Protein AF-0000000072548349 (afdb_homodimer)

Solvent-accessible surface area (backbone atoms only — not comparable to full-atom values): 29423 Å² total; per-residue (Å²): 128,54,27,35,36,43,34,17,30,36,30,15,31,31,40,28,44,41,60,42,33,51,32,53,38,27,40,64,54,37,46,67,32,50,41,58,33,28,44,24,41,28,45,76,67,85,52,75,77,62,47,76,45,84,24,59,69,59,48,53,53,34,50,59,41,48,64,74,64,68,70,80,54,50,25,33,41,38,41,44,58,91,46,44,66,49,47,49,52,51,46,52,50,30,60,75,65,69,29,47,26,30,38,34,63,72,56,42,52,93,66,38,64,40,90,91,63,51,70,67,39,53,53,40,46,47,58,45,47,50,66,20,54,30,37,46,31,36,62,32,38,46,17,61,70,59,70,47,76,59,70,76,91,70,58,55,71,65,55,51,51,50,53,50,52,54,40,47,73,70,28,75,24,31,37,39,38,35,76,43,55,83,53,86,57,36,32,26,34,38,36,37,38,59,93,79,67,47,76,47,75,50,78,41,81,42,70,102,66,81,79,44,36,62,66,37,52,48,54,42,50,50,44,50,29,54,59,67,68,41,58,61,84,60,46,50,60,52,47,51,50,53,49,50,56,16,50,53,48,33,60,72,65,71,58,75,49,60,54,26,61,51,45,38,86,48,39,44,59,48,25,52,52,51,51,54,55,56,67,72,104,127,54,27,36,36,42,34,16,29,38,31,15,33,31,39,28,46,42,61,42,34,50,32,52,39,27,40,64,53,37,46,68,30,50,42,59,34,28,43,24,40,29,45,76,69,88,53,75,78,61,47,76,43,84,23,57,69,59,47,53,53,35,51,60,41,48,65,73,63,67,70,80,55,50,26,33,40,39,39,45,58,91,47,45,66,49,46,48,52,51,44,51,51,29,60,76,65,70,29,48,27,30,37,34,64,73,55,43,51,94,67,39,63,42,91,91,63,51,71,67,39,52,54,41,48,47,58,46,48,49,65,18,54,31,36,45,30,36,62,32,38,45,17,62,68,59,71,47,76,58,69,76,90,69,59,54,72,66,57,51,50,52,52,49,51,54,41,48,74,69,29,76,23,31,37,37,38,36,76,44,54,84,54,85,57,35,32,26,34,37,37,37,38,58,93,77,67,47,74,47,76,50,78,40,81,42,70,101,68,82,77,44,35,62,65,38,51,47,53,43,52,51,44,51,30,55,60,65,67,40,59,60,86,59,45,50,59,52,44,51,50,54,48,50,55,17,50,54,47,34,59,71,64,70,57,74,48,60,53,27,62,51,44,40,86,48,39,43,60,48,25,52,54,51,51,53,55,55,67,74,104

Organism: Streptococcus suis (strain BM407) (NCBI:txid568814)

Structure (mmCIF, N/CA/C/O backbone):
data_AF-0000000072548349-model_v1
#
loop_
_entity.id
_entity.type
_entity.pdbx_description
1 polymer 'pyridoxal kinase'
#
loop_
_atom_site.group_PDB
_atom_site.id
_atom_site.type_symbol
_atom_site.label_atom_id
_atom_site.label_alt_id
_atom_site.label_comp_id
_atom_site.label_asym_id
_atom_site.label_entity_id
_atom_site.label_seq_id
_atom_site.pdbx_PDB_ins_code
_atom_site.Cartn_x
_atom_site.Cartn_y
_atom_site.Cartn_z
_atom_site.occupancy
_atom_site.B_iso_or_equiv
_atom_site.auth_seq_id
_atom_site.auth_comp_id
_atom_site.auth_asym_id
_atom_site.auth_atom_id
_atom_site.pdbx_PDB_model_num
ATOM 1 N N . MET A 1 1 ? 14.82 8.68 -8.406 1 78.62 1 MET A N 1
ATOM 2 C CA . MET A 1 1 ? 13.469 8.789 -7.859 1 78.62 1 MET A CA 1
ATOM 3 C C . MET A 1 1 ? 13.508 9.188 -6.387 1 78.62 1 MET A C 1
ATOM 5 O O . MET A 1 1 ? 14.398 8.758 -5.648 1 78.62 1 MET A O 1
ATOM 9 N N . GLN A 1 2 ? 12.648 10.141 -6.043 1 91.75 2 GLN A N 1
ATOM 10 C CA . GLN A 1 2 ? 12.562 10.594 -4.656 1 91.75 2 GLN A CA 1
ATOM 11 C C .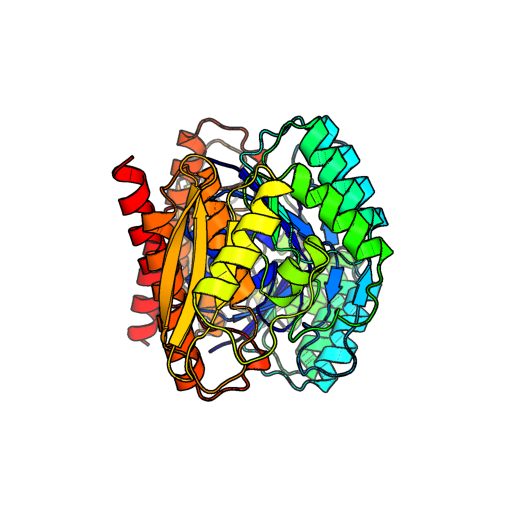 GLN A 1 2 ? 11.914 9.531 -3.775 1 91.75 2 GLN A C 1
ATOM 13 O O . GLN A 1 2 ? 10.984 8.836 -4.211 1 91.75 2 GLN A O 1
ATOM 18 N N . ARG A 1 3 ? 12.461 9.422 -2.621 1 96.5 3 ARG A N 1
ATOM 19 C CA . ARG A 1 3 ? 11.945 8.445 -1.665 1 96.5 3 ARG A CA 1
ATOM 20 C C . ARG A 1 3 ? 11.273 9.141 -0.483 1 96.5 3 ARG A C 1
ATOM 22 O O . ARG A 1 3 ? 11.82 10.086 0.085 1 96.5 3 ARG A O 1
ATOM 29 N N . LEU A 1 4 ? 10.086 8.711 -0.148 1 98.62 4 LEU A N 1
ATOM 30 C CA . LEU A 1 4 ? 9.289 9.242 0.954 1 98.62 4 LEU A CA 1
ATOM 31 C C . LEU A 1 4 ? 9 8.156 1.984 1 98.62 4 LEU A C 1
ATOM 33 O O . LEU A 1 4 ? 8.508 7.078 1.636 1 98.62 4 LEU A O 1
ATOM 37 N N . LEU A 1 5 ? 9.359 8.375 3.238 1 98.81 5 LEU A N 1
ATOM 38 C CA . LEU A 1 5 ? 8.961 7.484 4.324 1 98.81 5 LEU A CA 1
ATOM 39 C C . LEU A 1 5 ? 7.543 7.797 4.793 1 98.81 5 LEU A C 1
ATOM 41 O O . LEU A 1 5 ? 7.254 8.93 5.188 1 98.81 5 LEU A O 1
ATOM 45 N N . LEU A 1 6 ? 6.699 6.852 4.637 1 98.88 6 LEU A N 1
ATOM 46 C CA . LEU A 1 6 ? 5.328 6.965 5.133 1 98.88 6 LEU A CA 1
ATOM 47 C C . LEU A 1 6 ? 5.184 6.277 6.484 1 98.88 6 LEU A C 1
ATOM 49 O O . LEU A 1 6 ? 5.25 5.047 6.57 1 98.88 6 LEU A O 1
ATOM 53 N N . ALA A 1 7 ? 5.023 7.055 7.531 1 98.94 7 ALA A N 1
ATOM 54 C CA . ALA A 1 7 ? 4.766 6.539 8.875 1 98.94 7 ALA A CA 1
ATOM 55 C C . ALA A 1 7 ? 3.309 6.758 9.273 1 98.94 7 ALA A C 1
ATOM 57 O O . ALA A 1 7 ? 2.861 7.898 9.414 1 98.94 7 ALA A O 1
ATOM 58 N N . ASN A 1 8 ? 2.535 5.746 9.383 1 98.88 8 ASN A N 1
ATOM 59 C CA . ASN A 1 8 ? 1.106 5.793 9.68 1 98.88 8 ASN A CA 1
ATOM 60 C C . ASN A 1 8 ? 0.561 4.418 10.047 1 98.88 8 ASN A C 1
ATOM 62 O O . ASN A 1 8 ? 1.272 3.416 9.945 1 98.88 8 ASN A O 1
ATOM 66 N N . ASP A 1 9 ? -0.663 4.344 10.57 1 98.69 9 ASP A N 1
ATOM 67 C CA . ASP A 1 9 ? -1.275 3.043 10.82 1 98.69 9 ASP A CA 1
ATOM 68 C C . ASP A 1 9 ? -1.646 2.352 9.516 1 98.69 9 ASP A C 1
ATOM 70 O O . ASP A 1 9 ? -1.718 2.994 8.461 1 98.69 9 ASP A O 1
ATOM 74 N N . LEU A 1 10 ? -1.787 1.02 9.562 1 98.81 10 LEU A N 1
ATOM 75 C CA . LEU A 1 10 ? -2.182 0.191 8.43 1 98.81 10 LEU A CA 1
ATOM 76 C C . LEU A 1 10 ? -3.398 -0.66 8.773 1 98.81 10 LEU A C 1
ATOM 78 O O . LEU A 1 10 ? -3.273 -1.69 9.438 1 98.81 10 LEU A O 1
ATOM 82 N N . PRO A 1 11 ? -4.566 -0.232 8.297 1 98.75 11 PRO A N 1
ATOM 83 C CA . PRO A 1 11 ? -5.762 -1.056 8.5 1 98.75 11 PRO A CA 1
ATOM 84 C C . PRO A 1 11 ? -5.898 -2.168 7.465 1 98.75 11 PRO A C 1
ATOM 86 O O . PRO A 1 11 ? -5.562 -1.97 6.297 1 98.75 11 PRO A O 1
ATOM 89 N N . GLY A 1 12 ? -6.43 -3.301 7.918 1 98.56 12 GLY A N 1
ATOM 90 C CA . GLY A 1 12 ? -6.75 -4.371 6.988 1 98.56 12 GLY A CA 1
ATOM 91 C C . GLY A 1 12 ? -7.988 -4.09 6.16 1 98.56 12 GLY A C 1
ATOM 92 O O . GLY A 1 12 ? -8.039 -4.426 4.973 1 98.56 12 GLY A O 1
ATOM 93 N N . VAL A 1 13 ? -8.984 -3.527 6.82 1 98.25 13 VAL A N 1
ATOM 94 C CA . VAL A 1 13 ? -10.234 -3.162 6.16 1 98.25 13 VAL A CA 1
ATOM 95 C C . VAL A 1 13 ? -10.492 -1.666 6.332 1 98.25 13 VAL A C 1
ATOM 97 O O . VAL A 1 13 ? -10.312 -1.119 7.426 1 98.25 13 VAL A O 1
ATOM 100 N N . GLY A 1 14 ? -10.953 -1.044 5.262 1 96.69 14 GLY A N 1
ATOM 101 C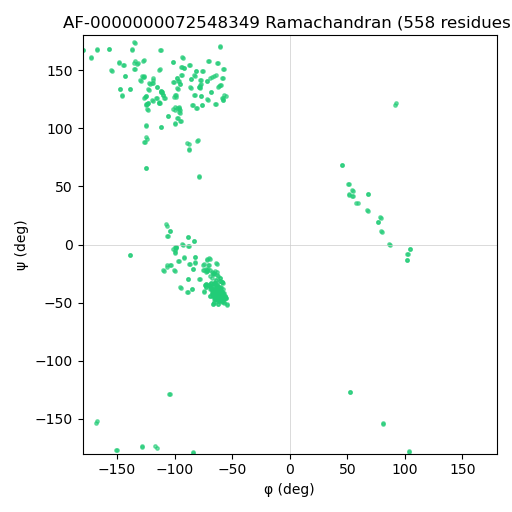 CA . GLY A 1 14 ? -11.148 0.396 5.27 1 96.69 14 GLY A CA 1
ATOM 102 C C . GLY A 1 14 ? -9.938 1.168 4.789 1 96.69 14 GLY A C 1
ATOM 103 O O . GLY A 1 14 ? -8.859 1.064 5.371 1 96.69 14 GLY A O 1
ATOM 104 N N . LYS A 1 15 ? -10.117 1.919 3.744 1 95.56 15 LYS A N 1
ATOM 105 C CA . LYS A 1 15 ? -9.016 2.572 3.043 1 95.56 15 LYS A CA 1
ATOM 106 C C . LYS A 1 15 ? -8.703 3.934 3.656 1 95.56 15 LYS A C 1
ATOM 108 O O . LYS A 1 15 ? -9.164 4.965 3.16 1 95.56 15 LYS A O 1
ATOM 113 N N . VAL A 1 16 ? -7.852 3.926 4.676 1 97.81 16 VAL A N 1
ATOM 114 C CA . VAL A 1 16 ? -7.297 5.125 5.289 1 97.81 16 VAL A CA 1
ATOM 115 C C . VAL A 1 16 ? -5.797 4.949 5.504 1 97.81 16 VAL A C 1
ATOM 117 O O . VAL A 1 16 ? -5.25 3.873 5.254 1 97.81 16 VAL A O 1
ATOM 120 N N . ALA A 1 17 ? -5.141 5.984 5.93 1 98.38 17 ALA A N 1
ATOM 121 C CA . ALA A 1 17 ? -3.746 5.949 6.359 1 98.38 17 ALA A CA 1
ATOM 122 C C . ALA A 1 17 ? -2.857 5.316 5.293 1 98.38 17 ALA A C 1
ATOM 124 O O . ALA A 1 17 ? -2.904 5.711 4.125 1 98.38 17 ALA A O 1
ATOM 125 N N . LEU A 1 18 ? -2.059 4.312 5.621 1 98.81 18 LEU A N 1
ATOM 126 C CA . LEU A 1 18 ? -1.096 3.754 4.676 1 98.81 18 LEU A CA 1
ATOM 127 C C . LEU A 1 18 ? -1.807 3.139 3.475 1 98.81 18 LEU A C 1
ATOM 129 O O . LEU A 1 18 ? -1.294 3.186 2.355 1 98.81 18 LEU A O 1
ATOM 133 N N . ALA A 1 19 ? -2.98 2.541 3.73 1 98.25 19 ALA A N 1
ATOM 134 C CA . ALA A 1 19 ? -3.729 1.923 2.637 1 98.25 19 ALA A CA 1
ATOM 135 C C . ALA A 1 19 ? -4.094 2.951 1.57 1 98.25 19 ALA A C 1
ATOM 137 O O . ALA A 1 19 ? -4.219 2.613 0.391 1 98.25 19 ALA A O 1
ATOM 138 N N . THR A 1 20 ? -4.25 4.18 1.95 1 98.31 20 THR A N 1
ATOM 139 C CA . THR A 1 20 ? -4.562 5.285 1.05 1 98.31 20 THR A CA 1
ATOM 140 C C . THR A 1 20 ? -3.285 5.91 0.498 1 98.31 20 THR A C 1
ATOM 142 O O . THR A 1 20 ? -3.193 6.195 -0.697 1 98.31 20 THR A O 1
ATOM 145 N N . SER A 1 21 ? -2.311 6.055 1.297 1 98.81 21 SER A N 1
ATOM 146 C CA . SER A 1 21 ? -1.116 6.824 0.96 1 98.81 21 SER A CA 1
ATOM 147 C C . SER A 1 21 ? -0.249 6.082 -0.053 1 98.81 21 SER A C 1
ATOM 149 O O . SER A 1 21 ? 0.365 6.703 -0.923 1 98.81 21 SER A O 1
ATOM 151 N N . ILE A 1 22 ? -0.218 4.777 0.026 1 98.75 22 ILE A N 1
ATOM 152 C CA . ILE A 1 22 ? 0.695 3.979 -0.783 1 98.75 22 ILE A CA 1
ATOM 153 C C . ILE A 1 22 ? 0.318 4.098 -2.258 1 98.75 22 ILE A C 1
ATOM 155 O O . ILE A 1 22 ? 1.142 4.496 -3.086 1 98.75 22 ILE A O 1
ATOM 159 N N . PRO A 1 23 ? -0.933 3.883 -2.643 1 98.62 23 PRO A N 1
ATOM 160 C CA . PRO A 1 23 ? -1.265 3.986 -4.066 1 98.62 23 PRO A CA 1
ATOM 161 C C . PRO A 1 23 ? -1.178 5.418 -4.586 1 98.62 23 PRO A C 1
ATOM 163 O O . PRO A 1 23 ? -0.82 5.637 -5.746 1 98.62 23 PRO A O 1
ATOM 166 N N . ILE A 1 24 ? -1.495 6.371 -3.752 1 98.75 24 ILE A N 1
ATOM 167 C CA . ILE A 1 24 ? -1.471 7.766 -4.184 1 98.75 24 ILE A CA 1
ATOM 168 C C . ILE A 1 24 ? -0.029 8.203 -4.43 1 98.75 24 ILE A C 1
ATOM 170 O O . ILE A 1 24 ? 0.269 8.836 -5.441 1 98.75 24 ILE A O 1
ATOM 174 N N . ALA A 1 25 ? 0.866 7.848 -3.518 1 98.69 25 ALA A N 1
ATOM 175 C CA . ALA A 1 25 ? 2.279 8.164 -3.705 1 98.69 25 ALA A CA 1
ATOM 176 C C . ALA A 1 25 ? 2.824 7.512 -4.973 1 98.69 25 ALA A C 1
ATOM 178 O O . ALA A 1 25 ? 3.57 8.141 -5.73 1 98.69 25 ALA A O 1
ATOM 179 N N . ALA A 1 26 ? 2.436 6.277 -5.211 1 98.31 26 ALA A N 1
ATOM 180 C CA . ALA A 1 26 ? 2.887 5.562 -6.398 1 98.31 26 ALA A CA 1
ATOM 181 C C . ALA A 1 26 ? 2.396 6.246 -7.672 1 98.31 26 ALA A C 1
ATOM 183 O O . ALA A 1 26 ? 3.15 6.391 -8.641 1 98.31 26 ALA A O 1
ATOM 184 N N . ALA A 1 27 ? 1.144 6.641 -7.664 1 98.19 27 ALA A N 1
ATOM 185 C CA . ALA A 1 27 ? 0.579 7.332 -8.82 1 98.19 27 ALA A CA 1
ATOM 186 C C . ALA A 1 27 ? 1.354 8.609 -9.125 1 98.19 27 ALA A C 1
ATOM 188 O O . ALA A 1 27 ? 1.502 8.992 -10.289 1 98.19 27 ALA A O 1
ATOM 189 N N . CYS A 1 28 ? 1.853 9.211 -8.078 1 98.12 28 CYS A N 1
ATOM 190 C CA . CYS A 1 28 ? 2.604 10.453 -8.234 1 98.12 28 CYS A CA 1
ATOM 191 C C . CYS A 1 28 ? 4.082 10.172 -8.469 1 98.12 28 CYS A C 1
ATOM 193 O O . CYS A 1 28 ? 4.902 11.086 -8.469 1 98.12 28 CYS A O 1
ATOM 195 N N . GLN A 1 29 ? 4.449 8.914 -8.633 1 97.06 29 GLN A N 1
ATOM 196 C CA . GLN A 1 29 ? 5.773 8.445 -9.023 1 97.06 29 GLN A CA 1
ATOM 197 C C . GLN A 1 29 ? 6.801 8.719 -7.922 1 97.06 29 GLN A C 1
ATOM 199 O O . GLN A 1 29 ? 7.902 9.195 -8.203 1 97.06 29 GLN A O 1
ATOM 204 N N . VAL A 1 30 ? 6.418 8.461 -6.719 1 97.31 30 VAL A N 1
ATOM 205 C CA . VAL A 1 30 ? 7.293 8.539 -5.551 1 97.31 30 VAL A CA 1
ATOM 206 C C . VAL A 1 30 ? 7.527 7.133 -4.996 1 97.31 30 VAL A C 1
ATOM 208 O O . VAL A 1 30 ? 6.594 6.332 -4.895 1 97.31 30 VAL A O 1
ATOM 211 N N . GLU A 1 31 ? 8.789 6.805 -4.734 1 96 31 GLU A N 1
ATOM 212 C CA . GLU A 1 31 ? 9.109 5.562 -4.035 1 96 31 GLU A CA 1
ATOM 213 C C . GLU A 1 31 ? 8.852 5.691 -2.537 1 96 31 GLU A C 1
ATOM 215 O O . GLU A 1 31 ? 9.148 6.727 -1.938 1 96 31 GLU A O 1
ATOM 220 N N . THR A 1 32 ? 8.336 4.602 -1.943 1 97.56 32 THR A N 1
ATOM 221 C CA . THR A 1 32 ? 7.941 4.75 -0.546 1 97.56 32 THR A CA 1
ATOM 222 C C . THR A 1 32 ? 8.727 3.791 0.342 1 97.56 32 THR A C 1
ATOM 224 O O . THR A 1 32 ? 9.078 2.689 -0.085 1 97.56 32 THR A O 1
ATOM 227 N N . MET A 1 33 ? 9.133 4.246 1.465 1 98.19 33 MET A N 1
ATOM 228 C CA . MET A 1 33 ? 9.445 3.441 2.645 1 98.19 33 MET A CA 1
ATOM 229 C C . MET A 1 33 ? 8.242 3.379 3.586 1 98.19 33 MET A C 1
ATOM 231 O O . MET A 1 33 ? 7.547 4.379 3.779 1 98.19 33 MET A O 1
ATOM 235 N N . LEU A 1 34 ? 7.992 2.201 4.113 1 98.88 34 LEU A N 1
ATOM 236 C CA . LEU A 1 34 ? 6.762 2.021 4.871 1 98.88 34 LEU A CA 1
ATOM 237 C C . LEU A 1 34 ? 7.062 1.717 6.336 1 98.88 34 LEU A C 1
ATOM 239 O O . LEU A 1 34 ? 7.824 0.795 6.637 1 98.88 34 LEU A O 1
ATOM 243 N N . LEU A 1 35 ? 6.508 2.465 7.223 1 98.88 35 LEU A N 1
ATOM 244 C CA . LEU A 1 35 ? 6.617 2.266 8.664 1 98.88 35 LEU A CA 1
ATOM 245 C C . LEU A 1 35 ? 5.238 2.191 9.312 1 98.88 35 LEU A C 1
ATOM 247 O O . LEU A 1 35 ? 4.711 3.205 9.773 1 98.88 35 LEU A O 1
ATOM 251 N N . PRO A 1 36 ? 4.684 0.975 9.367 1 98.81 36 PRO A N 1
ATOM 252 C CA . PRO A 1 36 ? 3.42 0.878 10.094 1 98.81 36 PRO A CA 1
ATOM 253 C C . PRO A 1 36 ? 3.57 1.192 11.578 1 98.81 36 PRO A C 1
ATOM 255 O O . PRO A 1 36 ? 4.293 0.493 12.297 1 98.81 36 PRO A O 1
ATOM 258 N N . THR A 1 37 ? 2.854 2.193 12.016 1 98.81 37 THR A N 1
ATOM 259 C CA . THR A 1 37 ? 2.934 2.596 13.422 1 98.81 37 THR A CA 1
ATOM 260 C C . THR A 1 37 ? 1.986 1.761 14.273 1 98.81 37 THR A C 1
ATOM 262 O O . THR A 1 37 ? 2.273 1.488 15.445 1 98.81 37 THR A O 1
ATOM 265 N N . VAL A 1 38 ? 0.854 1.489 13.734 1 98.62 38 VAL A N 1
ATOM 266 C CA . VAL A 1 38 ? -0.169 0.634 14.32 1 98.62 38 VAL A CA 1
ATOM 267 C C . VAL A 1 38 ? -0.781 -0.26 13.25 1 98.62 38 VAL A C 1
ATOM 269 O O . VAL A 1 38 ? -1.054 0.196 12.133 1 98.62 38 VAL A O 1
ATOM 272 N N . LEU A 1 39 ? -0.923 -1.551 13.547 1 98.81 39 LEU A N 1
ATOM 273 C CA . LEU A 1 39 ? -1.682 -2.443 12.68 1 98.81 39 LEU A CA 1
ATOM 274 C C . LEU A 1 39 ? -3.109 -2.615 13.188 1 98.81 39 LEU A C 1
ATOM 276 O O . LEU A 1 39 ? -3.33 -2.727 14.398 1 98.81 39 LEU A O 1
ATOM 280 N N . LEU A 1 40 ? -4.043 -2.523 12.297 1 98.75 40 LEU A N 1
ATOM 281 C CA . LEU A 1 40 ? -5.457 -2.67 12.625 1 98.75 40 LEU A CA 1
ATOM 282 C C . LEU A 1 40 ? -6.133 -3.672 11.695 1 98.75 40 LEU A C 1
ATOM 284 O O . LEU A 1 40 ? -5.859 -3.689 10.492 1 98.75 40 LEU A O 1
ATOM 288 N N . SER A 1 41 ? -7.043 -4.496 12.273 1 98.69 41 SER A N 1
ATOM 289 C CA . SER A 1 41 ? -7.812 -5.395 11.414 1 98.69 41 SER A CA 1
ATOM 290 C C . SER A 1 41 ? -8.766 -4.617 10.508 1 98.69 41 SER A C 1
ATOM 292 O O . SER A 1 41 ? -9.055 -5.047 9.391 1 98.69 41 SER A O 1
ATOM 294 N N . SER A 1 42 ? -9.305 -3.588 10.984 1 98.5 42 SER A N 1
ATOM 295 C CA . SER A 1 42 ? -10.047 -2.547 10.281 1 98.5 42 SER A CA 1
ATOM 296 C C . SER A 1 42 ? -9.805 -1.177 10.898 1 98.5 42 SER A C 1
ATOM 298 O O . SER A 1 42 ? -9.312 -1.081 12.023 1 98.5 42 SER A O 1
ATOM 300 N N . HIS A 1 43 ? -9.977 -0.158 10.047 1 96.19 43 HIS A N 1
ATOM 301 C CA . HIS A 1 43 ? -9.852 1.117 10.742 1 96.19 43 HIS A CA 1
ATOM 302 C C . HIS A 1 43 ? -10.906 1.253 11.836 1 96.19 43 HIS A C 1
ATOM 304 O O . HIS A 1 43 ? -11.828 0.439 11.914 1 96.19 43 HIS A O 1
ATOM 310 N N . THR A 1 44 ? -10.875 2.197 12.68 1 93.31 44 THR A N 1
ATOM 311 C CA . THR A 1 44 ? -11.633 2.225 13.922 1 93.31 44 THR A CA 1
ATOM 312 C C . THR A 1 44 ? -12.977 2.922 13.719 1 93.31 44 THR A C 1
ATOM 314 O O . THR A 1 44 ? -13.836 2.898 14.602 1 93.31 44 THR A O 1
ATOM 317 N N . GLY A 1 45 ? -13.156 3.572 12.555 1 91.88 45 GLY A N 1
ATOM 318 C CA . GLY A 1 45 ? -14.383 4.316 12.312 1 91.88 45 GLY A CA 1
ATOM 319 C C . GLY A 1 45 ? -15.539 3.438 11.883 1 91.88 45 GLY A C 1
ATOM 320 O O . GLY A 1 45 ? -15.766 3.234 10.688 1 91.88 45 GLY A O 1
ATOM 321 N N . GLY A 1 46 ? -16.359 2.885 12.805 1 91.62 46 GLY A N 1
ATOM 322 C CA . GLY A 1 46 ? -17.609 2.219 12.453 1 91.62 46 GLY A CA 1
ATOM 323 C C . GLY A 1 46 ? -17.5 0.705 12.484 1 91.62 46 GLY A C 1
ATOM 324 O O . GLY A 1 46 ? -18.484 0.005 12.258 1 91.62 46 GLY A O 1
ATOM 325 N N . PHE A 1 47 ? -16.375 0.129 12.633 1 96.38 47 PHE A N 1
ATOM 326 C CA . PHE A 1 47 ? -16.219 -1.32 12.688 1 96.38 47 PHE A CA 1
ATOM 327 C C . PHE A 1 47 ? -16.172 -1.806 14.133 1 96.38 47 PHE A C 1
ATOM 329 O O . PHE A 1 47 ? -15.57 -1.158 14.992 1 96.38 47 PHE A O 1
ATOM 336 N N . PRO A 1 48 ? -16.797 -2.916 14.367 1 96.38 48 PRO A N 1
ATOM 337 C CA . PRO A 1 48 ? -16.781 -3.465 15.727 1 96.38 48 PRO A CA 1
ATOM 338 C C . PRO A 1 48 ? -15.562 -4.355 15.984 1 96.38 48 PRO A C 1
ATOM 340 O O . PRO A 1 48 ? -14.961 -4.875 15.031 1 96.38 48 PRO A O 1
ATOM 343 N N . ASP A 1 49 ? -15.156 -4.484 17.234 1 97.25 49 ASP A N 1
ATOM 344 C CA . ASP A 1 49 ? -14.195 -5.469 17.719 1 97.25 49 ASP A CA 1
ATOM 345 C C . ASP A 1 49 ? -12.891 -5.391 16.922 1 97.25 49 ASP A C 1
ATOM 347 O O . ASP A 1 49 ? -12.359 -6.414 16.484 1 97.25 49 ASP A O 1
ATOM 351 N N . VAL A 1 50 ? -12.422 -4.207 16.75 1 98.25 50 VAL A N 1
ATOM 352 C CA . VAL A 1 50 ? -11.203 -3.979 15.977 1 98.25 50 VAL A CA 1
ATOM 353 C C . VAL A 1 50 ? -10.008 -4.543 16.734 1 98.25 50 VAL A C 1
ATOM 355 O O . VAL A 1 50 ? -9.852 -4.305 17.938 1 98.25 50 VAL A O 1
ATOM 358 N N . VAL A 1 51 ? -9.172 -5.332 16.031 1 98.56 51 VAL A N 1
ATOM 359 C CA . VAL A 1 51 ? -7.887 -5.785 16.547 1 98.56 51 VAL A CA 1
ATOM 360 C C . VAL A 1 51 ? -6.832 -4.699 16.344 1 98.56 51 VAL A C 1
ATOM 362 O O . VAL A 1 51 ? -6.691 -4.164 15.242 1 98.56 51 VAL A O 1
ATOM 365 N N . ILE A 1 52 ? -6.129 -4.375 17.438 1 98 52 ILE A N 1
ATOM 366 C CA . ILE A 1 52 ? -5.137 -3.307 17.391 1 98 52 ILE A CA 1
ATOM 367 C C . ILE A 1 52 ? -3.791 -3.834 17.875 1 98 52 ILE A C 1
ATOM 369 O O . ILE A 1 52 ? -3.713 -4.477 18.922 1 98 52 ILE A O 1
ATOM 373 N N . GLU A 1 53 ? -2.771 -3.641 17.094 1 98.5 53 GLU A N 1
ATOM 374 C CA . GLU A 1 53 ? -1.423 -4.043 17.484 1 98.5 53 GLU A CA 1
ATOM 375 C C . GLU A 1 53 ? -0.462 -2.857 17.453 1 98.5 53 GLU A C 1
ATOM 377 O O . GLU A 1 53 ? -0.283 -2.23 16.406 1 98.5 53 GLU A O 1
ATOM 382 N N . ASP A 1 54 ? 0.151 -2.57 18.578 1 98.12 54 ASP A N 1
ATOM 383 C CA . ASP A 1 54 ? 1.109 -1.482 18.75 1 98.12 54 ASP A CA 1
ATOM 384 C C . ASP A 1 54 ? 2.471 -1.854 18.172 1 98.12 54 ASP A C 1
ATOM 386 O O . ASP A 1 54 ? 3.07 -2.855 18.562 1 98.12 54 ASP A O 1
ATOM 390 N N . MET A 1 55 ? 3.039 -0.993 17.297 1 98.56 55 MET A N 1
ATOM 391 C CA . MET A 1 55 ? 4.266 -1.344 16.578 1 98.56 55 MET A CA 1
ATOM 392 C C . MET A 1 55 ? 5.457 -0.569 17.141 1 98.56 55 MET A C 1
ATOM 394 O O . MET A 1 55 ? 6.512 -0.505 16.5 1 98.56 55 MET A O 1
ATOM 398 N N . THR A 1 56 ? 5.363 -0.003 18.281 1 98.62 56 THR A N 1
ATOM 399 C CA . THR A 1 56 ? 6.375 0.88 18.859 1 98.62 56 THR A CA 1
ATOM 400 C C . THR A 1 56 ? 7.738 0.194 18.891 1 98.62 56 THR A C 1
ATOM 402 O O . THR A 1 56 ? 8.727 0.752 18.406 1 98.62 56 THR A O 1
ATOM 405 N N . ASP A 1 57 ? 7.789 -1.03 19.438 1 98.44 57 ASP A N 1
ATOM 406 C CA . ASP A 1 57 ? 9.062 -1.735 19.562 1 98.44 57 ASP A CA 1
ATOM 407 C C . ASP A 1 57 ? 9.617 -2.123 18.203 1 98.44 57 ASP A C 1
ATOM 409 O O . ASP A 1 57 ? 10.82 -2.01 17.953 1 98.44 57 ASP A O 1
ATOM 413 N N . LEU A 1 58 ? 8.734 -2.582 17.344 1 98.56 58 LEU A N 1
ATOM 414 C CA . LEU A 1 58 ? 9.164 -2.967 16.016 1 98.56 58 LEU A CA 1
ATOM 415 C C . LEU A 1 58 ? 9.688 -1.757 15.242 1 98.56 58 LEU A C 1
ATOM 417 O O . LEU A 1 58 ? 10.656 -1.866 14.484 1 98.56 58 LEU A O 1
ATOM 421 N N . ASN A 1 59 ? 9.039 -0.6 15.367 1 98.69 59 ASN A N 1
ATOM 422 C CA . ASN A 1 59 ? 9.484 0.621 14.703 1 98.69 59 ASN A CA 1
ATOM 423 C C . ASN A 1 59 ? 10.914 0.988 15.109 1 98.69 59 ASN A C 1
ATOM 425 O O . ASN A 1 59 ? 11.719 1.4 14.273 1 98.69 59 ASN A O 1
ATOM 429 N N . GLN A 1 60 ? 11.18 0.839 16.375 1 98.25 60 GLN A N 1
ATOM 430 C CA . GLN A 1 60 ? 12.531 1.113 16.844 1 98.25 60 GLN A CA 1
ATOM 431 C C . GLN A 1 60 ? 13.547 0.212 16.141 1 98.25 60 GLN A C 1
ATOM 433 O O . GLN A 1 60 ? 14.617 0.67 15.742 1 98.25 60 GLN A O 1
ATOM 438 N N . ALA A 1 61 ? 13.219 -1.057 16.047 1 98.5 61 ALA A N 1
ATOM 439 C CA . ALA A 1 61 ? 14.094 -2.014 15.383 1 98.5 61 ALA A CA 1
ATOM 440 C C . ALA A 1 61 ? 14.273 -1.655 13.914 1 98.5 61 ALA A C 1
ATOM 442 O O . ALA A 1 61 ? 15.367 -1.809 13.352 1 98.5 61 ALA A O 1
ATOM 443 N N . TYR A 1 62 ? 13.203 -1.191 13.219 1 98.62 62 TYR A N 1
ATOM 444 C CA . TYR A 1 62 ? 13.297 -0.731 11.836 1 98.62 62 TYR A CA 1
ATOM 445 C C . TYR A 1 62 ? 14.312 0.395 11.703 1 98.62 62 TYR A C 1
ATOM 447 O O . TYR A 1 62 ? 15.195 0.34 10.844 1 98.62 62 TYR A O 1
ATOM 455 N N . PHE A 1 63 ? 14.203 1.384 12.555 1 98.19 63 PHE A N 1
ATOM 456 C CA . PHE A 1 63 ? 15.078 2.551 12.477 1 98.19 63 PHE A CA 1
ATOM 457 C C . PHE A 1 63 ? 16.531 2.154 12.688 1 98.19 63 PHE A C 1
ATOM 459 O O . PHE A 1 63 ? 17.438 2.732 12.078 1 98.19 63 PHE A O 1
ATOM 466 N N . GLU A 1 64 ? 16.75 1.223 13.547 1 97.19 64 GLU A N 1
ATOM 467 C CA . GLU A 1 64 ? 18.125 0.755 13.781 1 97.19 64 GLU A CA 1
ATOM 468 C C . GLU A 1 64 ? 18.719 0.159 12.516 1 97.19 64 GLU A C 1
ATOM 470 O O . GLU A 1 64 ? 19.875 0.436 12.18 1 97.19 64 GLU A O 1
ATOM 475 N N . GLN A 1 65 ? 17.969 -0.621 11.805 1 98.12 65 GLN A N 1
ATOM 476 C CA . GLN A 1 65 ? 18.469 -1.162 10.547 1 98.12 65 GLN A CA 1
ATOM 477 C C . GLN A 1 65 ? 18.656 -0.059 9.516 1 98.12 65 GLN A C 1
ATOM 479 O O . GLN A 1 65 ? 19.656 -0.046 8.789 1 98.12 65 GLN A O 1
ATOM 484 N N . TRP A 1 66 ? 17.672 0.817 9.438 1 97.94 66 TRP A N 1
ATOM 485 C CA . TRP A 1 66 ? 17.656 1.827 8.383 1 97.94 66 TRP A CA 1
ATOM 486 C C . TRP A 1 66 ? 18.812 2.807 8.547 1 97.94 66 TRP A C 1
ATOM 488 O O . TRP A 1 66 ? 19.344 3.318 7.562 1 97.94 66 TRP A O 1
ATOM 498 N N . LYS A 1 67 ? 19.188 3.072 9.75 1 95.44 67 LYS A N 1
ATOM 499 C CA . LYS A 1 67 ? 20.328 3.938 10.016 1 95.44 67 LYS A CA 1
ATOM 500 C C . LYS A 1 67 ? 21.594 3.387 9.359 1 95.44 67 LYS A C 1
ATOM 502 O O . LYS A 1 67 ? 22.406 4.145 8.828 1 95.44 67 LYS A O 1
ATOM 507 N N . ASN A 1 68 ? 21.688 2.119 9.289 1 94.56 68 ASN A N 1
ATOM 508 C CA . ASN A 1 68 ? 22.875 1.466 8.773 1 94.56 68 ASN A CA 1
ATOM 509 C C . ASN A 1 68 ? 22.828 1.312 7.258 1 94.56 68 ASN A C 1
ATOM 511 O O . ASN A 1 68 ? 23.844 1.048 6.617 1 94.56 68 ASN A O 1
ATOM 515 N N . LEU A 1 69 ? 21.688 1.447 6.672 1 94.56 69 LEU A N 1
ATOM 516 C CA . LEU A 1 69 ? 21.547 1.33 5.227 1 94.56 69 LEU A CA 1
ATOM 517 C C . LEU A 1 69 ? 21.906 2.637 4.531 1 94.56 69 LEU A C 1
ATOM 519 O O . LEU A 1 69 ? 22.141 2.66 3.32 1 94.56 69 LEU A O 1
ATOM 523 N N . ASN A 1 70 ? 22 3.748 5.234 1 89.75 70 ASN A N 1
ATOM 524 C CA . ASN A 1 70 ? 22.328 5.062 4.691 1 89.75 70 ASN A CA 1
ATOM 525 C C . ASN A 1 70 ? 21.453 5.41 3.49 1 89.75 70 ASN A C 1
ATOM 527 O O . ASN A 1 70 ? 21.969 5.75 2.422 1 89.75 70 ASN A O 1
ATOM 531 N N . LEU A 1 71 ? 20.188 5.289 3.688 1 93.56 71 LEU A N 1
ATOM 532 C CA . LEU A 1 71 ? 19.234 5.566 2.627 1 93.56 71 LEU A CA 1
ATOM 533 C C . LEU A 1 71 ? 19.047 7.066 2.441 1 93.56 71 LEU A C 1
ATOM 535 O O . LEU A 1 71 ? 19.031 7.82 3.416 1 93.56 71 LEU A O 1
ATOM 539 N N . GLU A 1 72 ? 18.984 7.465 1.257 1 92.81 72 GLU A N 1
ATOM 540 C CA . GLU A 1 72 ? 18.641 8.852 0.958 1 92.81 72 GLU A CA 1
ATOM 541 C C . GLU A 1 72 ? 17.125 9.039 0.924 1 92.81 72 GLU A C 1
ATOM 543 O O . GLU A 1 72 ? 16.422 8.398 0.128 1 92.81 72 GLU A O 1
ATOM 548 N N . LEU A 1 73 ? 16.625 9.906 1.782 1 96.62 73 LEU A N 1
ATOM 549 C CA . LEU A 1 73 ? 15.203 10.211 1.864 1 96.62 73 LEU A CA 1
ATOM 550 C C . LEU A 1 73 ? 14.938 11.664 1.485 1 96.62 73 LEU A C 1
ATOM 552 O O . LEU A 1 73 ? 15.672 12.562 1.898 1 96.62 73 LEU A O 1
ATOM 556 N N . ALA A 1 74 ? 13.891 11.812 0.658 1 97.94 74 ALA A N 1
ATOM 557 C CA . ALA A 1 74 ? 13.477 13.164 0.281 1 97.94 74 ALA A CA 1
ATOM 558 C C . ALA A 1 74 ? 12.562 13.773 1.342 1 97.94 74 ALA A C 1
ATOM 560 O O . ALA A 1 74 ? 12.422 15 1.412 1 97.94 74 ALA A O 1
ATOM 561 N N . GLY A 1 75 ? 11.93 12.945 2.174 1 98.5 75 GLY A N 1
ATOM 562 C CA . GLY A 1 75 ? 11.055 13.414 3.23 1 98.5 75 GLY A CA 1
ATOM 563 C C . GLY A 1 75 ? 10.453 12.297 4.055 1 98.5 75 GLY A C 1
ATOM 564 O O . GLY A 1 75 ? 10.578 11.117 3.701 1 98.5 75 GLY A O 1
ATOM 565 N N . ILE A 1 76 ? 9.859 12.602 5.164 1 98.75 76 ILE A N 1
ATOM 566 C CA . ILE A 1 76 ? 9.078 11.734 6.039 1 98.75 76 ILE A CA 1
ATOM 567 C C . ILE A 1 76 ? 7.688 12.328 6.25 1 98.75 76 ILE A C 1
ATOM 569 O O . ILE A 1 76 ? 7.551 13.477 6.664 1 98.75 76 ILE A O 1
ATOM 573 N N . LEU A 1 77 ? 6.695 11.602 5.879 1 98.88 77 LEU A N 1
ATOM 574 C CA . LEU A 1 77 ? 5.328 11.961 6.234 1 98.88 77 LEU A CA 1
ATOM 575 C C . LEU A 1 77 ? 4.879 11.227 7.492 1 98.88 77 LEU A C 1
ATOM 577 O O . LEU A 1 77 ? 4.734 10 7.477 1 98.88 77 LEU A O 1
ATOM 581 N N . SER A 1 78 ? 4.664 11.953 8.539 1 98.75 78 SER A N 1
ATOM 582 C CA . SER A 1 78 ? 4.18 11.406 9.805 1 98.75 78 SER A CA 1
ATOM 583 C C . SER A 1 78 ? 2.666 11.547 9.922 1 98.75 78 SER A C 1
ATOM 585 O O . SER A 1 78 ? 2.141 12.664 9.898 1 98.75 78 SER A O 1
ATOM 587 N N . GLY A 1 79 ? 2.016 10.43 10.008 1 98.31 79 GLY A N 1
ATOM 588 C CA . GLY A 1 79 ? 0.594 10.391 10.312 1 98.31 79 GLY A CA 1
ATOM 589 C C . GLY A 1 79 ? 0.3 9.961 11.742 1 98.31 79 GLY A C 1
ATOM 590 O O . GLY A 1 79 ? 0.861 10.508 12.688 1 98.31 79 GLY A O 1
ATOM 591 N N . TYR A 1 80 ? -0.559 8.992 11.906 1 98 80 TYR A N 1
ATOM 592 C CA . TYR A 1 80 ? -0.994 8.539 13.227 1 98 80 TYR A CA 1
ATOM 593 C C . TYR A 1 80 ? 0.127 7.805 13.945 1 98 80 TYR A C 1
ATOM 595 O O . TYR A 1 80 ? 0.672 6.828 13.43 1 98 80 TYR A O 1
ATOM 603 N N . CYS A 1 81 ? 0.4 8.289 15.078 1 97.88 81 CYS A N 1
ATOM 604 C CA . CYS A 1 81 ? 1.265 7.621 16.047 1 97.88 81 CYS A CA 1
ATOM 605 C C . CYS A 1 81 ? 0.508 7.309 17.328 1 97.88 81 CYS A C 1
ATOM 607 O O . CYS A 1 81 ? -0.296 8.125 17.797 1 97.88 81 CYS A O 1
ATOM 609 N N . ARG A 1 82 ? 0.81 6.176 17.906 1 96.25 82 ARG A N 1
ATOM 610 C CA . ARG A 1 82 ? 0.012 5.672 19.016 1 96.25 82 ARG A CA 1
ATOM 611 C C . ARG A 1 82 ? 0.38 6.379 20.312 1 96.25 82 ARG A C 1
ATOM 613 O O . ARG A 1 82 ? -0.456 6.516 21.203 1 96.25 82 ARG A O 1
ATOM 620 N N . ASN A 1 83 ? 1.648 6.828 20.438 1 97.75 83 ASN A N 1
ATOM 621 C CA . ASN A 1 83 ? 2.16 7.352 21.703 1 97.75 83 ASN A CA 1
ATOM 622 C C . ASN A 1 83 ? 3.344 8.289 21.484 1 97.75 83 ASN A C 1
ATOM 624 O O . ASN A 1 83 ? 3.881 8.367 20.375 1 97.75 83 ASN A O 1
ATOM 628 N N . PRO A 1 84 ? 3.707 8.992 22.531 1 97.88 84 PRO A N 1
ATOM 629 C CA . PRO A 1 84 ? 4.805 9.953 22.422 1 97.88 84 PRO A CA 1
ATOM 630 C C . PRO A 1 84 ? 6.121 9.297 22.016 1 97.88 84 PRO A C 1
ATOM 632 O O . PRO A 1 84 ? 6.941 9.922 21.328 1 97.88 84 PRO A O 1
ATOM 635 N N . GLN A 1 85 ? 6.34 8.094 22.391 1 98.06 85 GLN A N 1
ATOM 636 C CA . GLN A 1 85 ? 7.574 7.395 22.047 1 98.06 85 GLN A CA 1
ATOM 637 C C . GLN A 1 85 ? 7.742 7.277 20.531 1 98.06 85 GLN A C 1
ATOM 639 O O . GLN A 1 85 ? 8.836 7.477 20.016 1 98.06 85 GLN A O 1
ATOM 644 N N . GLN A 1 86 ? 6.695 6.926 19.828 1 98.5 86 GLN A N 1
ATOM 645 C CA . GLN A 1 86 ? 6.754 6.836 18.375 1 98.5 86 GLN A CA 1
ATOM 646 C C . GLN A 1 86 ? 7.086 8.188 17.766 1 98.5 86 GLN A C 1
ATOM 648 O O . GLN A 1 86 ? 7.828 8.266 16.781 1 98.5 86 GLN A O 1
ATOM 653 N N . LEU A 1 87 ? 6.496 9.258 18.312 1 98.44 87 LEU A N 1
ATOM 654 C CA . LEU A 1 87 ? 6.805 10.602 17.828 1 98.44 87 LEU A CA 1
ATOM 655 C C . LEU A 1 87 ? 8.289 10.914 18.016 1 98.44 87 LEU A C 1
ATOM 657 O O . LEU A 1 87 ? 8.922 11.461 17.109 1 98.44 87 LEU A O 1
ATOM 661 N N . SER A 1 88 ? 8.773 10.547 19.125 1 97.88 88 SER A N 1
ATOM 662 C CA . SER A 1 88 ? 10.18 10.789 19.438 1 97.88 88 SER A CA 1
ATOM 663 C C . SER A 1 88 ? 11.086 9.992 18.5 1 97.88 88 SER A C 1
ATOM 665 O O . SER A 1 88 ? 12.141 10.477 18.078 1 97.88 88 SER A O 1
ATOM 667 N N . GLN A 1 89 ? 10.742 8.742 18.219 1 97.94 89 GLN A N 1
ATOM 668 C CA . GLN A 1 89 ? 11.5 7.906 17.297 1 97.94 89 GLN A CA 1
ATOM 669 C C . GLN A 1 89 ? 11.578 8.547 15.914 1 97.94 89 GLN A C 1
ATOM 671 O O . GLN A 1 89 ? 12.641 8.57 15.297 1 97.94 89 GLN A O 1
ATOM 676 N N . LEU A 1 90 ? 10.484 9.055 15.461 1 98 90 LEU A N 1
ATOM 677 C CA . LEU A 1 90 ? 10.422 9.703 14.156 1 98 90 LEU A CA 1
ATOM 678 C C . LEU A 1 90 ? 11.289 10.961 14.141 1 98 90 LEU A C 1
ATOM 680 O O . LEU A 1 90 ? 12.023 11.203 13.18 1 98 90 LEU A O 1
ATOM 684 N N . ALA A 1 91 ? 11.18 11.742 15.188 1 97.5 91 ALA A N 1
ATOM 685 C CA . ALA A 1 91 ? 11.961 12.969 15.297 1 97.5 91 ALA A CA 1
ATOM 686 C C . ALA A 1 91 ? 13.461 12.672 15.266 1 97.5 91 ALA A C 1
ATOM 688 O O . ALA A 1 91 ? 14.219 13.352 14.57 1 97.5 91 ALA A O 1
ATOM 689 N N . MET A 1 92 ? 13.844 11.711 16.047 1 97.12 92 MET A N 1
ATOM 690 C CA . MET A 1 92 ? 15.25 11.344 16.125 1 97.12 92 MET A CA 1
ATOM 691 C C . MET A 1 92 ? 15.773 10.852 14.781 1 97.12 92 MET A C 1
ATOM 693 O O . MET A 1 92 ? 16.859 11.227 14.359 1 97.12 92 MET A O 1
ATOM 697 N N . TYR A 1 93 ? 15.023 10.016 14.125 1 97.31 93 TYR A N 1
ATOM 698 C CA . TYR A 1 93 ? 15.438 9.5 12.828 1 97.31 93 TYR A CA 1
ATOM 699 C C . TYR A 1 93 ? 15.555 10.617 11.805 1 97.31 93 TYR A C 1
ATOM 701 O O . TYR A 1 93 ? 16.516 10.672 11.031 1 97.31 93 TYR A O 1
ATOM 709 N N . ALA A 1 94 ? 14.562 11.477 11.766 1 97.25 94 ALA A N 1
ATOM 710 C CA . ALA A 1 94 ? 14.578 12.617 10.852 1 97.25 94 ALA A CA 1
ATOM 711 C C . ALA A 1 94 ? 15.82 13.477 11.07 1 97.25 94 ALA A C 1
ATOM 713 O O . ALA A 1 94 ? 16.453 13.922 10.109 1 97.25 94 ALA A O 1
ATOM 714 N N . LYS A 1 95 ? 16.109 13.719 12.312 1 96.25 95 LYS A N 1
ATOM 715 C CA . LYS A 1 95 ? 17.266 14.531 12.664 1 96.25 95 LYS A CA 1
ATOM 716 C C . LYS A 1 95 ? 18.562 13.852 12.25 1 96.25 95 LYS A C 1
ATOM 718 O O . LYS A 1 95 ? 19.422 14.477 11.641 1 96.25 95 LYS A O 1
ATOM 723 N N . GLN A 1 96 ? 18.672 12.617 12.547 1 95.31 96 GLN A N 1
ATOM 724 C CA . GLN A 1 96 ? 19.891 11.852 12.266 1 95.31 96 GLN A CA 1
ATOM 725 C C . GLN A 1 96 ? 20.156 11.773 10.766 1 95.31 96 GLN A C 1
ATOM 727 O O . GLN A 1 96 ? 21.312 11.758 10.328 1 95.31 96 GLN A O 1
ATOM 732 N N . THR A 1 97 ? 19.125 11.711 9.984 1 95.75 97 THR A N 1
ATOM 733 C CA . THR A 1 97 ? 19.266 11.547 8.547 1 95.75 97 THR A CA 1
ATOM 734 C C . THR A 1 97 ? 19.125 12.891 7.832 1 95.75 97 THR A C 1
ATOM 736 O O . THR A 1 97 ? 19.203 12.961 6.602 1 95.75 97 THR A O 1
ATOM 739 N N . GLU A 1 98 ? 18.875 13.906 8.602 1 95.38 98 GLU A N 1
ATOM 740 C CA . GLU A 1 98 ? 18.656 15.242 8.047 1 95.38 98 GLU A CA 1
ATOM 741 C C . GLU A 1 98 ? 17.562 15.227 6.984 1 95.38 98 GLU A C 1
ATOM 743 O O . GLU A 1 98 ? 17.719 15.781 5.898 1 95.38 98 GLU A O 1
ATOM 748 N N . THR A 1 99 ? 16.516 14.508 7.25 1 96.75 99 THR A N 1
ATOM 749 C CA . THR A 1 99 ? 15.398 14.352 6.324 1 96.75 99 THR A CA 1
ATOM 750 C C . THR A 1 99 ? 14.25 15.281 6.695 1 96.75 99 THR A C 1
ATOM 752 O O . THR A 1 99 ? 13.844 15.344 7.859 1 96.75 99 THR A O 1
ATOM 755 N N . PRO A 1 100 ? 13.742 16.062 5.711 1 96.69 100 PRO A N 1
ATOM 756 C CA . PRO A 1 100 ? 12.602 16.938 6.004 1 96.69 100 PRO A CA 1
ATOM 757 C C . PRO A 1 100 ? 11.383 16.156 6.5 1 96.69 100 PRO A C 1
ATOM 759 O O . PRO A 1 100 ? 11.086 15.078 5.992 1 96.69 100 PRO A O 1
ATOM 762 N N . LEU A 1 101 ? 10.703 16.844 7.469 1 98.19 101 LEU A N 1
ATOM 763 C CA . LEU A 1 101 ? 9.523 16.234 8.078 1 98.19 101 LEU A CA 1
ATOM 764 C C . LEU A 1 101 ? 8.258 16.953 7.648 1 98.19 101 LEU A C 1
ATOM 766 O O . LEU A 1 101 ? 8.211 18.188 7.645 1 98.19 101 LEU A O 1
ATOM 770 N N . ILE A 1 102 ? 7.305 16.234 7.176 1 98.88 102 ILE A N 1
ATOM 771 C CA . ILE A 1 102 ? 5.926 16.672 6.973 1 98.88 102 ILE A CA 1
ATOM 772 C C . ILE A 1 102 ? 5.016 16 7.996 1 98.88 102 ILE A C 1
ATOM 774 O O . ILE A 1 102 ? 5.004 14.773 8.109 1 98.88 102 ILE A O 1
ATOM 778 N N . VAL A 1 103 ? 4.234 16.797 8.75 1 98.88 103 VAL A N 1
ATOM 779 C CA . VAL A 1 103 ? 3.557 16.234 9.914 1 98.88 103 VAL A CA 1
ATOM 780 C C . VAL A 1 103 ? 2.051 16.453 9.797 1 98.88 103 VAL A C 1
ATOM 782 O O . VAL A 1 103 ? 1.601 17.609 9.688 1 98.88 103 VAL A O 1
ATOM 785 N N . ASP A 1 104 ? 1.338 15.445 9.703 1 98.81 104 ASP A N 1
ATOM 786 C CA . ASP A 1 104 ? -0.088 15.438 10.016 1 98.81 104 ASP A CA 1
ATOM 787 C C . ASP A 1 104 ? -0.33 14.977 11.453 1 98.81 104 ASP A C 1
ATOM 789 O O . ASP A 1 104 ? -0.203 13.789 11.766 1 98.81 104 ASP A O 1
ATOM 793 N N . PRO A 1 105 ? -0.678 15.891 12.312 1 98.38 105 PRO A N 1
ATOM 794 C CA . PRO A 1 105 ? -0.672 15.555 13.734 1 98.38 105 PRO A CA 1
ATOM 795 C C . PRO A 1 105 ? -1.618 14.406 14.078 1 98.38 105 PRO A C 1
ATOM 797 O O . PRO A 1 105 ? -1.296 13.57 14.922 1 98.38 105 PRO A O 1
ATOM 800 N N . ILE A 1 106 ? -2.811 14.359 13.508 1 97.62 106 ILE A N 1
ATOM 801 C CA . ILE A 1 106 ? -3.832 13.344 13.742 1 97.62 106 ILE A CA 1
ATOM 802 C C . ILE A 1 106 ? -3.977 13.086 15.242 1 97.62 106 ILE A C 1
ATOM 804 O O . ILE A 1 106 ? -3.723 11.977 15.711 1 97.62 106 ILE A O 1
ATOM 808 N N . MET A 1 107 ? -4.488 14.047 15.969 1 96.75 107 MET A N 1
ATOM 809 C CA . MET A 1 107 ? -4.516 13.836 17.406 1 96.75 107 MET A CA 1
ATOM 810 C C . MET A 1 107 ? -5.832 14.32 18.016 1 96.75 107 MET A C 1
ATOM 812 O O . MET A 1 107 ? -6.109 14.078 19.188 1 96.75 107 MET A O 1
ATOM 816 N N . GLY A 1 108 ? -6.648 15.008 17.25 1 95.12 108 GLY A N 1
ATOM 817 C CA . GLY A 1 108 ? -7.922 15.492 17.75 1 95.12 108 GLY A CA 1
ATOM 818 C C . GLY A 1 108 ? -8.797 16.109 16.688 1 95.12 108 GLY A C 1
ATOM 819 O O . GLY A 1 108 ? -8.32 16.438 15.594 1 95.12 108 GLY A O 1
ATOM 820 N N . ASP A 1 109 ? -10.047 16.172 17.031 1 92.62 109 ASP A N 1
ATOM 821 C CA . ASP A 1 109 ? -11.062 16.75 16.156 1 92.62 109 ASP A CA 1
ATOM 822 C C . ASP A 1 109 ? -12.25 17.266 16.969 1 92.62 109 ASP A C 1
ATOM 824 O O . ASP A 1 109 ? -12.492 16.797 18.094 1 92.62 109 ASP A O 1
ATOM 828 N N . SER A 1 110 ? -12.852 18.281 16.453 1 92.44 110 SER A N 1
ATOM 829 C CA . SER A 1 110 ? -14.055 18.828 17.047 1 92.44 110 SER A CA 1
ATOM 830 C C . SER A 1 110 ? -13.805 19.281 18.484 1 92.44 110 SER A C 1
ATOM 832 O O . SER A 1 110 ? -14.617 19.016 19.375 1 92.44 110 SER A O 1
ATOM 834 N N . GLY A 1 111 ? -12.656 19.781 18.688 1 92.88 111 GLY A N 1
ATOM 835 C CA . GLY A 1 111 ? -12.312 20.406 19.953 1 92.88 111 GLY A CA 1
ATOM 836 C C . GLY A 1 111 ? -11.805 19.422 20.984 1 92.88 111 GLY A C 1
ATOM 837 O O . GLY A 1 111 ? -11.562 19.781 22.141 1 92.88 111 GLY A O 1
ATOM 838 N N . ARG A 1 112 ? -11.711 18.219 20.688 1 92.88 112 ARG A N 1
ATOM 839 C CA . ARG A 1 112 ? -11.336 17.203 21.656 1 92.88 112 ARG A CA 1
ATOM 840 C C . ARG A 1 112 ? -10.195 16.344 21.141 1 92.88 112 ARG A C 1
ATOM 842 O O . ARG A 1 112 ? -10.133 16.031 19.953 1 92.88 112 ARG A O 1
ATOM 849 N N . LEU A 1 113 ? -9.344 15.922 21.984 1 95.38 113 LEU A N 1
ATOM 850 C CA . LEU A 1 113 ? -8.344 14.906 21.703 1 95.38 113 LEU A CA 1
ATOM 851 C C . LEU A 1 113 ? -9 13.562 21.422 1 95.38 113 LEU A C 1
ATOM 853 O O . LEU A 1 113 ? -10.031 13.227 22.016 1 95.38 113 LEU A O 1
ATOM 857 N N . TYR A 1 114 ? -8.383 12.82 20.516 1 93.19 114 TYR A N 1
ATOM 858 C CA . TYR A 1 114 ? -8.852 11.445 20.328 1 93.19 114 TYR A CA 1
ATOM 859 C C . TYR A 1 114 ? -8.672 10.633 21.609 1 93.19 114 TYR A C 1
ATOM 861 O O . TYR A 1 114 ? -7.801 10.945 22.422 1 93.19 114 TYR A O 1
ATOM 869 N N . THR A 1 115 ? -9.453 9.602 21.719 1 88.44 115 THR A N 1
ATOM 870 C CA . THR A 1 115 ? -9.414 8.742 22.906 1 88.44 115 THR A CA 1
ATOM 871 C C . THR A 1 115 ? -8.016 8.188 23.109 1 88.44 115 THR A C 1
ATOM 873 O O . THR A 1 115 ? -7.383 7.691 22.172 1 88.44 115 THR A O 1
ATOM 876 N N . GLY A 1 116 ? -7.469 8.336 24.312 1 89.12 116 GLY A N 1
ATOM 877 C CA . GLY A 1 116 ? -6.184 7.762 24.672 1 89.12 116 GLY A CA 1
ATOM 878 C C . GLY A 1 116 ? -5.051 8.766 24.656 1 89.12 116 GLY A C 1
ATOM 879 O O . GLY A 1 116 ? -3.98 8.516 25.219 1 89.12 116 GLY A O 1
ATOM 880 N N . PHE A 1 117 ? -5.293 9.891 24.094 1 94.81 117 PHE A N 1
ATOM 881 C CA . PHE A 1 117 ? -4.246 10.906 24.031 1 94.81 117 PHE A CA 1
ATOM 882 C C . PHE A 1 117 ? -4.348 11.867 25.203 1 94.81 117 PHE A C 1
ATOM 884 O O . PHE A 1 117 ? -5.445 12.148 25.688 1 94.81 117 PHE A O 1
ATOM 891 N N . THR A 1 118 ? -3.15 12.344 25.672 1 94.56 118 THR A N 1
ATOM 892 C CA . THR A 1 118 ? -3.047 13.258 26.797 1 94.56 118 THR A CA 1
ATOM 893 C C . THR A 1 118 ? -2.193 14.469 26.422 1 94.56 118 THR A C 1
ATOM 895 O O . THR A 1 118 ? -1.753 14.602 25.281 1 94.56 118 THR A O 1
ATOM 898 N N . SER A 1 119 ? -1.994 15.258 27.5 1 94.75 119 SER A N 1
ATOM 899 C CA . SER A 1 119 ? -1.165 16.438 27.312 1 94.75 119 SER A CA 1
ATOM 900 C C . SER A 1 119 ? 0.269 16.062 26.953 1 94.75 119 SER A C 1
ATOM 902 O O . SER A 1 119 ? 0.95 16.797 26.234 1 94.75 119 SER A O 1
ATOM 904 N N . SER A 1 120 ? 0.676 14.953 27.438 1 96.38 120 SER A N 1
ATOM 905 C CA . SER A 1 120 ? 2.02 14.484 27.125 1 96.38 120 SER A CA 1
ATOM 906 C C . SER A 1 120 ? 2.17 14.234 25.625 1 96.38 120 SER A C 1
ATOM 908 O O . SER A 1 120 ? 3.232 14.484 25.047 1 96.38 120 SER A O 1
ATOM 910 N N . TYR A 1 121 ? 1.132 13.727 25.016 1 97.81 121 TYR A N 1
ATOM 911 C CA . TYR A 1 121 ? 1.153 13.516 23.578 1 97.81 121 TYR A CA 1
ATOM 912 C C . TYR A 1 121 ? 1.216 14.844 22.828 1 97.81 121 TYR A C 1
ATOM 914 O O . TYR A 1 121 ? 1.955 14.977 21.844 1 97.81 121 TYR A O 1
ATOM 922 N N . VAL A 1 122 ? 0.431 15.797 23.297 1 97.81 122 VAL A N 1
ATOM 923 C CA . VAL A 1 122 ? 0.406 17.125 22.672 1 97.81 122 VAL A CA 1
ATOM 924 C C . VAL A 1 122 ? 1.794 17.75 22.734 1 97.81 122 VAL A C 1
ATOM 926 O O . VAL A 1 122 ? 2.27 18.328 21.766 1 97.81 122 VAL A O 1
ATOM 929 N N . GLU A 1 123 ? 2.441 17.609 23.859 1 97.38 123 GLU A N 1
ATOM 930 C CA . GLU A 1 123 ? 3.781 18.156 24.031 1 97.38 123 GLU A CA 1
ATOM 931 C C . GLU A 1 123 ? 4.777 17.5 23.078 1 97.38 123 GLU A C 1
ATOM 933 O O . GLU A 1 123 ? 5.633 18.172 22.5 1 97.38 123 GLU A O 1
ATOM 938 N N . ALA A 1 124 ? 4.684 16.188 22.969 1 97.62 124 ALA A N 1
ATOM 939 C CA . ALA A 1 124 ? 5.547 15.461 22.047 1 97.62 124 ALA A CA 1
ATOM 940 C C . ALA A 1 124 ? 5.297 15.898 20.594 1 97.62 124 ALA A C 1
ATOM 942 O O . ALA A 1 124 ? 6.23 16 19.797 1 97.62 124 ALA A O 1
ATOM 943 N N . MET A 1 125 ? 4.066 16.109 20.297 1 98.38 125 MET A N 1
ATOM 944 C CA . MET A 1 125 ? 3.707 16.562 18.969 1 98.38 125 MET A CA 1
ATOM 945 C C . MET A 1 125 ? 4.25 17.953 18.688 1 98.38 125 MET A C 1
ATOM 947 O O . MET A 1 125 ? 4.742 18.234 17.594 1 98.38 125 MET A O 1
ATOM 951 N N . LYS A 1 126 ? 4.176 18.797 19.688 1 97.38 126 LYS A N 1
ATOM 952 C CA . LYS A 1 126 ? 4.766 20.125 19.562 1 97.38 126 LYS A CA 1
ATOM 953 C C . LYS A 1 126 ? 6.246 20.047 19.203 1 97.38 126 LYS A C 1
ATOM 955 O O . LYS A 1 126 ? 6.727 20.766 18.328 1 97.38 126 LYS A O 1
ATOM 960 N N . GLU A 1 127 ? 6.879 19.188 19.875 1 96.62 127 GLU A N 1
ATOM 961 C CA . GLU A 1 127 ? 8.305 19 19.609 1 96.62 127 GLU A CA 1
ATOM 962 C C . GLU A 1 127 ? 8.531 18.516 18.172 1 96.62 127 GLU A C 1
ATOM 964 O O . GLU A 1 127 ? 9.438 18.984 17.484 1 96.62 127 GLU A O 1
ATOM 969 N N . LEU A 1 128 ? 7.758 17.562 17.719 1 98 128 LEU A N 1
ATOM 970 C CA . LEU A 1 128 ? 7.883 17.031 16.375 1 98 128 LEU A CA 1
ATOM 971 C C . LEU A 1 128 ? 7.652 18.109 15.32 1 98 128 LEU A C 1
ATOM 973 O O . LEU A 1 128 ? 8.375 18.172 14.328 1 98 128 LEU A O 1
ATOM 977 N N . THR A 1 129 ? 6.676 18.969 15.555 1 97.88 129 THR A N 1
ATOM 978 C CA . THR A 1 129 ? 6.305 19.984 14.578 1 97.88 129 THR A CA 1
ATOM 979 C C . THR A 1 129 ? 7.375 21.062 14.492 1 97.88 129 THR A C 1
ATOM 981 O O . THR A 1 129 ? 7.492 21.75 13.469 1 97.88 129 THR A O 1
ATOM 984 N N . GLN A 1 130 ? 8.164 21.219 15.5 1 94.12 130 GLN A N 1
ATOM 985 C CA . GLN A 1 130 ? 9.211 22.234 15.508 1 94.12 130 GLN A CA 1
ATOM 986 C C . GLN A 1 130 ? 10.281 21.922 14.461 1 94.12 130 GLN A C 1
ATOM 988 O O . GLN A 1 130 ? 10.93 22.828 13.945 1 94.12 130 GLN A O 1
ATOM 993 N N . SER A 1 131 ? 10.398 20.672 14.109 1 92.25 131 SER A N 1
ATOM 994 C CA . SER A 1 131 ? 11.422 20.25 13.164 1 92.25 131 SER A CA 1
ATOM 995 C C . SER A 1 131 ? 10.836 19.984 11.789 1 92.25 131 SER A C 1
ATOM 997 O O . SER A 1 131 ? 11.508 19.438 10.906 1 92.25 131 SER A O 1
ATOM 999 N N . ALA A 1 132 ? 9.633 20.375 11.602 1 98 132 ALA A N 1
ATOM 1000 C CA . ALA A 1 132 ? 8.93 20.016 10.367 1 98 132 ALA A CA 1
ATOM 1001 C C . ALA A 1 132 ? 9.117 21.094 9.305 1 98 132 ALA A C 1
ATOM 1003 O O . ALA A 1 132 ? 9.398 22.25 9.625 1 98 132 ALA A O 1
ATOM 1004 N N . GLN A 1 133 ? 9.047 20.656 8.078 1 98 133 GLN A N 1
ATOM 1005 C CA . GLN A 1 133 ? 9.031 21.562 6.926 1 98 133 GLN A CA 1
ATOM 1006 C C . GLN A 1 133 ? 7.605 21.984 6.582 1 98 133 GLN A C 1
ATOM 1008 O O . GLN A 1 133 ? 7.391 23.094 6.09 1 98 133 GLN A O 1
ATOM 1013 N N . LEU A 1 134 ? 6.684 21.172 6.844 1 98.81 134 LEU A N 1
ATOM 1014 C CA . LEU A 1 134 ? 5.262 21.375 6.59 1 98.81 134 LEU A CA 1
ATOM 1015 C C . LEU A 1 134 ? 4.414 20.688 7.656 1 98.81 134 LEU A C 1
ATOM 1017 O O . LEU A 1 134 ? 4.707 19.562 8.055 1 98.81 134 LEU A O 1
ATOM 1021 N N . ILE A 1 135 ? 3.408 21.359 8.195 1 98.88 135 ILE A N 1
ATOM 1022 C CA . ILE A 1 135 ? 2.473 20.734 9.125 1 98.88 135 ILE A CA 1
ATOM 1023 C C . ILE A 1 135 ? 1.041 20.953 8.641 1 98.88 135 ILE A C 1
ATOM 1025 O O . ILE A 1 135 ? 0.726 22 8.07 1 98.88 135 ILE A O 1
ATOM 1029 N N . LEU A 1 136 ? 0.186 19.938 8.875 1 98.88 136 LEU A N 1
ATOM 1030 C CA . LEU A 1 136 ? -1.184 19.953 8.367 1 98.88 136 LEU A CA 1
ATOM 1031 C C . LEU A 1 136 ? -2.182 19.75 9.5 1 98.88 136 LEU A C 1
ATOM 1033 O O . LEU A 1 136 ? -2.969 18.797 9.477 1 98.88 136 LEU A O 1
ATOM 1037 N N . PRO A 1 137 ? -2.262 20.672 10.398 1 98.75 137 PRO A N 1
ATOM 1038 C CA . PRO A 1 137 ? -3.221 20.531 11.5 1 98.75 137 PRO A CA 1
ATOM 1039 C C . PRO A 1 137 ? -4.637 20.953 11.102 1 98.75 137 PRO A C 1
ATOM 1041 O O . PRO A 1 137 ? -4.812 21.781 10.211 1 98.75 137 PRO A O 1
ATOM 1044 N N . ASN A 1 138 ? -5.598 20.312 11.727 1 97.62 138 ASN A N 1
ATOM 1045 C CA . ASN A 1 138 ? -6.93 20.906 11.703 1 97.62 138 ASN A CA 1
ATOM 1046 C C . ASN A 1 138 ? -7.094 21.969 12.797 1 97.62 138 ASN A C 1
ATOM 1048 O O . ASN A 1 138 ? -6.148 22.25 13.523 1 97.62 138 ASN A O 1
ATOM 1052 N N . ILE A 1 139 ? -8.25 22.547 12.891 1 97.12 139 ILE A N 1
ATOM 1053 C CA . ILE A 1 139 ? -8.484 23.672 13.789 1 97.12 139 ILE A CA 1
ATOM 1054 C C . ILE A 1 139 ? -8.273 23.234 15.234 1 97.12 139 ILE A C 1
ATOM 1056 O O . ILE A 1 139 ? -7.633 23.953 16.016 1 97.12 139 ILE A O 1
ATOM 1060 N N . THR A 1 140 ? -8.797 22.078 15.594 1 97.31 140 THR A N 1
ATOM 1061 C CA . THR A 1 140 ? -8.609 21.531 16.938 1 97.31 140 THR A CA 1
ATOM 1062 C C . THR A 1 140 ? -7.129 21.359 17.25 1 97.31 140 THR A C 1
ATOM 1064 O O . THR A 1 140 ? -6.656 21.781 18.312 1 97.31 140 THR A O 1
ATOM 1067 N N . GLU A 1 141 ? -6.43 20.766 16.344 1 98.25 141 GLU A N 1
ATOM 1068 C CA . GLU A 1 141 ? -5.012 20.469 16.531 1 98.25 141 GLU A CA 1
ATOM 1069 C C . GLU A 1 141 ? -4.184 21.75 16.609 1 98.25 141 GLU A C 1
ATOM 1071 O O . GLU A 1 141 ? -3.279 21.859 17.438 1 98.25 141 GLU A O 1
ATOM 1076 N N . ALA A 1 142 ? -4.508 22.688 15.781 1 98.06 142 ALA A N 1
ATOM 1077 C CA . ALA A 1 142 ? -3.811 23.984 15.82 1 98.06 142 ALA A CA 1
ATOM 1078 C C . ALA A 1 142 ? -4.027 24.672 17.156 1 98.06 142 ALA A C 1
ATOM 1080 O O . ALA A 1 142 ? -3.102 25.281 17.703 1 98.06 142 ALA A O 1
ATOM 1081 N N . SER A 1 143 ? -5.25 24.625 17.625 1 97.44 143 SER A N 1
ATOM 1082 C CA . SER A 1 143 ? -5.551 25.219 18.922 1 97.44 143 SER A CA 1
ATOM 1083 C C . SER A 1 143 ? -4.758 24.547 20.031 1 97.44 143 SER A C 1
ATOM 1085 O O . SER A 1 143 ? -4.199 25.219 20.906 1 97.44 143 SER A O 1
ATOM 1087 N N . LEU A 1 144 ? -4.699 23.25 19.969 1 97.19 144 LEU A N 1
ATOM 1088 C CA . LEU A 1 144 ? -3.963 22.484 20.953 1 97.19 144 LEU A CA 1
ATOM 1089 C C . LEU A 1 144 ? -2.473 22.797 20.891 1 97.19 144 LEU A C 1
ATOM 1091 O O . LEU A 1 144 ? -1.824 22.969 21.938 1 97.19 144 LEU A O 1
ATOM 1095 N N . LEU A 1 145 ? -1.946 22.906 19.703 1 97.5 145 LEU A N 1
ATOM 1096 C CA . LEU A 1 145 ? -0.522 23.141 19.516 1 97.5 145 LEU A CA 1
ATOM 1097 C C . LEU A 1 145 ? -0.142 24.547 19.984 1 97.5 145 LEU A C 1
ATOM 1099 O O . LEU A 1 145 ? 0.983 24.766 20.453 1 97.5 145 LEU A O 1
ATOM 1103 N N . THR A 1 146 ? -1.057 25.5 19.953 1 96.81 146 THR A N 1
ATOM 1104 C CA . THR A 1 146 ? -0.774 26.891 20.328 1 96.81 146 THR A CA 1
ATOM 1105 C C . THR A 1 146 ? -1.186 27.156 21.766 1 96.81 146 THR A C 1
ATOM 1107 O O . THR A 1 146 ? -0.829 28.188 22.328 1 96.81 146 THR A O 1
ATOM 1110 N N . GLY A 1 147 ? -1.961 26.234 22.312 1 94.44 147 GLY A N 1
ATOM 1111 C CA . GLY A 1 147 ? -2.498 26.469 23.641 1 94.44 147 GLY A CA 1
ATOM 1112 C C . GLY A 1 147 ? -3.664 27.438 23.656 1 94.44 147 GLY A C 1
ATOM 1113 O O . GLY A 1 147 ? -3.982 28.031 24.688 1 94.44 147 GLY A O 1
ATOM 1114 N N . ARG A 1 148 ? -4.25 27.625 22.594 1 94.12 148 ARG A N 1
ATOM 1115 C CA . ARG A 1 148 ? -5.406 28.516 22.469 1 94.12 148 ARG A CA 1
ATOM 1116 C C . ARG A 1 148 ? -6.707 27.734 22.625 1 94.12 148 ARG A C 1
ATOM 1118 O O . ARG A 1 148 ? -6.73 26.516 22.484 1 94.12 148 ARG A O 1
ATOM 1125 N N . ASN A 1 149 ? -7.754 28.516 22.922 1 93.12 149 ASN A N 1
ATOM 1126 C CA . ASN A 1 149 ? -9.078 27.906 22.984 1 93.12 149 ASN A CA 1
ATOM 1127 C C . ASN A 1 149 ? -9.562 27.484 21.594 1 93.12 149 ASN A C 1
ATOM 1129 O O . ASN A 1 149 ? -9.289 28.172 20.609 1 93.12 149 ASN A O 1
ATOM 1133 N N . TYR A 1 150 ? -10.258 26.359 21.578 1 94.44 150 TYR A N 1
ATOM 1134 C CA . TYR A 1 150 ? -10.883 25.906 20.328 1 94.44 150 TYR A CA 1
ATOM 1135 C C . TYR A 1 150 ? -11.875 26.938 19.812 1 94.44 150 TYR A C 1
ATOM 1137 O O . TYR A 1 150 ? -12.648 27.516 20.594 1 94.44 150 TYR A O 1
ATOM 1145 N N . LEU A 1 151 ? -11.867 27.188 18.516 1 91.38 151 LEU A N 1
ATOM 1146 C CA . LEU A 1 151 ? -12.648 28.25 17.906 1 91.38 151 LEU A CA 1
ATOM 1147 C C . LEU A 1 151 ? -14.133 27.906 17.891 1 91.38 151 LEU A C 1
ATOM 1149 O O . LEU A 1 151 ? -14.984 28.781 17.797 1 91.38 151 LEU A O 1
ATOM 1153 N N . GLY A 1 152 ? -14.414 26.562 17.969 1 86.31 152 GLY A N 1
ATOM 1154 C CA . GLY A 1 152 ? -15.805 26.141 17.875 1 86.31 152 GLY A CA 1
ATOM 1155 C C . GLY A 1 152 ? -16.312 26.078 16.438 1 86.31 152 GLY A C 1
ATOM 1156 O O . GLY A 1 152 ? -15.547 25.797 15.523 1 86.31 152 GLY A O 1
ATOM 1157 N N . ASP A 1 153 ? -17.641 26.25 16.297 1 79.38 153 ASP A N 1
ATOM 1158 C CA . ASP A 1 153 ? -18.266 26.078 14.992 1 79.38 153 ASP A CA 1
ATOM 1159 C C . ASP A 1 153 ? -18.547 27.438 14.336 1 79.38 153 ASP A C 1
ATOM 1161 O O . ASP A 1 153 ? -19.016 27.5 13.195 1 79.38 153 ASP A O 1
ATOM 1165 N N . SER A 1 154 ? -18.266 28.438 15.078 1 86.75 154 SER A N 1
ATOM 1166 C CA . SER A 1 154 ? -18.547 29.766 14.539 1 86.75 154 SER A CA 1
ATOM 1167 C C . SER A 1 154 ? -17.297 30.641 14.555 1 86.75 154 SER A C 1
ATOM 1169 O O . SER A 1 154 ? -16.891 31.141 15.602 1 86.75 154 SER A O 1
ATOM 1171 N N . TYR A 1 155 ? -16.609 30.641 13.555 1 94.81 155 TYR A N 1
ATOM 1172 C CA . TYR A 1 155 ? -15.438 31.469 13.375 1 94.81 155 TYR A CA 1
ATOM 1173 C C . TYR A 1 155 ? -15.43 32.125 11.992 1 94.81 155 TYR A C 1
ATOM 1175 O O . TYR A 1 155 ? -16.156 31.688 11.102 1 94.81 155 TYR A O 1
ATOM 1183 N N . ASP A 1 156 ? -14.727 33.188 11.867 1 95.81 156 ASP A N 1
ATOM 1184 C CA . ASP A 1 156 ? -14.562 33.844 10.578 1 95.81 156 ASP A CA 1
ATOM 1185 C C . ASP A 1 156 ? -13.102 33.844 10.125 1 95.81 156 ASP A C 1
ATOM 1187 O O . ASP A 1 156 ? -12.273 33.156 10.734 1 95.81 156 ASP A O 1
ATOM 1191 N N . ILE A 1 157 ? -12.828 34.5 9.07 1 96.69 157 ILE A N 1
ATOM 1192 C CA . ILE A 1 157 ? -11.508 34.438 8.445 1 96.69 157 ILE A CA 1
ATOM 1193 C C . ILE A 1 157 ? -10.469 35.031 9.383 1 96.69 157 ILE A C 1
ATOM 1195 O O . ILE A 1 157 ? -9.32 34.594 9.422 1 96.69 157 ILE A O 1
ATOM 1199 N N . HIS A 1 158 ? -10.812 36 10.141 1 97.38 158 HIS A N 1
ATOM 1200 C CA . HIS A 1 158 ? -9.883 36.656 11.047 1 97.38 158 HIS A CA 1
ATOM 1201 C C . HIS A 1 158 ? -9.453 35.719 12.172 1 97.38 158 HIS A C 1
ATOM 1203 O O . HIS A 1 158 ? -8.312 35.781 12.625 1 97.38 158 HIS A O 1
ATOM 1209 N N . ASP A 1 159 ? -10.406 34.969 12.633 1 97.44 159 ASP A N 1
ATOM 1210 C CA . ASP A 1 159 ? -10.094 33.938 13.633 1 97.44 159 ASP A CA 1
ATOM 1211 C C . ASP A 1 159 ? -9.062 32.938 13.109 1 97.44 159 ASP A C 1
ATOM 1213 O O . ASP A 1 159 ? -8.141 32.562 13.828 1 97.44 159 ASP A O 1
ATOM 1217 N N . ILE A 1 160 ? -9.234 32.531 11.891 1 97.62 160 ILE A N 1
ATOM 1218 C CA . ILE A 1 160 ? -8.336 31.594 11.234 1 97.62 160 ILE A CA 1
ATOM 1219 C C . ILE A 1 160 ? -6.949 32.219 11.102 1 97.62 160 ILE A C 1
ATOM 1221 O O . ILE A 1 160 ? -5.941 31.578 11.406 1 97.62 160 ILE A O 1
ATOM 1225 N N . GLU A 1 161 ? -6.914 33.469 10.648 1 97.94 161 GLU A N 1
ATOM 1226 C CA . GLU A 1 161 ? -5.648 34.188 10.484 1 97.94 161 GLU A CA 1
ATOM 1227 C C . GLU A 1 161 ? -4.91 34.312 11.812 1 97.94 161 GLU A C 1
ATOM 1229 O O . GLU A 1 161 ? -3.697 34.094 11.875 1 97.94 161 GLU A O 1
ATOM 1234 N N . ASP A 1 162 ? -5.629 34.625 12.828 1 97.62 162 ASP A N 1
ATOM 1235 C CA . ASP A 1 162 ? -5.043 34.75 14.156 1 97.62 162 ASP A CA 1
ATOM 1236 C C . ASP A 1 162 ? -4.445 33.438 14.641 1 97.62 162 ASP A C 1
ATOM 1238 O O . ASP A 1 162 ? -3.352 33.406 15.203 1 97.62 162 ASP A O 1
ATOM 1242 N N . LEU A 1 163 ? -5.203 32.438 14.461 1 97.88 163 LEU A N 1
ATOM 1243 C CA . LEU A 1 163 ? -4.746 31.094 14.859 1 97.88 163 LEU A CA 1
ATOM 1244 C C . LEU A 1 163 ? -3.484 30.703 14.102 1 97.88 163 LEU A C 1
ATOM 1246 O O . LEU A 1 163 ? -2.535 30.188 14.688 1 97.88 163 LEU A O 1
ATOM 1250 N N . LEU A 1 164 ? -3.469 30.922 12.812 1 98.44 164 LEU A N 1
ATOM 1251 C CA . LEU A 1 164 ? -2.328 30.594 11.961 1 98.44 164 LEU A CA 1
ATOM 1252 C C . LEU A 1 164 ? -1.103 31.406 12.352 1 98.44 164 LEU A C 1
ATOM 1254 O O . LEU A 1 164 ? 0.012 30.875 12.398 1 98.44 164 LEU A O 1
ATOM 1258 N N . GLU A 1 165 ? -1.296 32.656 12.594 1 97.75 165 GLU A N 1
ATOM 1259 C CA . GLU A 1 165 ? -0.187 33.531 13 1 97.75 165 GLU A CA 1
ATOM 1260 C C . GLU A 1 165 ? 0.408 33.062 14.328 1 97.75 165 GLU A C 1
ATOM 1262 O O . GLU A 1 165 ? 1.63 33.062 14.492 1 97.75 165 GLU A O 1
ATOM 1267 N N . ALA A 1 166 ? -0.49 32.719 15.219 1 97.62 166 ALA A N 1
ATOM 1268 C CA . ALA A 1 166 ? -0.026 32.219 16.516 1 97.62 166 ALA A CA 1
ATOM 1269 C C . ALA A 1 166 ? 0.802 30.953 16.328 1 97.62 166 ALA A C 1
ATOM 1271 O O . ALA A 1 166 ? 1.835 30.781 16.984 1 97.62 166 ALA A O 1
ATOM 1272 N N . LEU A 1 167 ? 0.312 30.062 15.516 1 98.19 167 LEU A N 1
ATOM 1273 C CA . LEU A 1 167 ? 1.024 28.812 15.266 1 98.19 167 LEU A CA 1
ATOM 1274 C C . LEU A 1 167 ? 2.346 29.078 14.547 1 98.19 167 LEU A C 1
ATOM 1276 O O . LEU A 1 167 ? 3.357 28.453 14.852 1 98.19 167 LEU A O 1
ATOM 1280 N N . ALA A 1 168 ? 2.355 29.984 13.609 1 97.94 168 ALA A N 1
ATOM 1281 C CA . ALA A 1 168 ? 3.531 30.328 12.812 1 97.94 168 ALA A CA 1
ATOM 1282 C C . ALA A 1 168 ? 4.652 30.875 13.695 1 97.94 168 ALA A C 1
ATOM 1284 O O . ALA A 1 168 ? 5.832 30.75 13.359 1 97.94 168 ALA A O 1
ATOM 1285 N N . GLU A 1 169 ? 4.301 31.453 14.797 1 96.56 169 GLU A N 1
ATOM 1286 C CA . GLU A 1 169 ? 5.289 31.969 15.742 1 96.56 169 GLU A CA 1
ATOM 1287 C C . GLU A 1 169 ? 6.02 30.828 16.453 1 96.56 169 GLU A C 1
ATOM 1289 O O . GLU A 1 169 ? 7.121 31.031 16.969 1 96.56 169 GLU A O 1
ATOM 1294 N N . GLN A 1 170 ? 5.414 29.734 16.453 1 96.19 170 GLN A N 1
ATOM 1295 C CA . GLN A 1 170 ? 5.949 28.625 17.234 1 96.19 170 GLN A CA 1
ATOM 1296 C C . GLN A 1 170 ? 6.711 27.641 16.344 1 96.19 170 GLN A C 1
ATOM 1298 O O . GLN A 1 170 ? 7.5 26.828 16.828 1 96.19 170 GLN A O 1
ATOM 1303 N N . VAL A 1 171 ? 6.449 27.625 15.094 1 97.56 171 VAL A N 1
ATOM 1304 C CA . VAL A 1 171 ? 7.09 26.688 14.18 1 97.56 171 VAL A CA 1
ATOM 1305 C C . VAL A 1 171 ? 7.711 27.438 13.008 1 97.56 171 VAL A C 1
ATOM 1307 O O . VAL A 1 171 ? 7.324 28.578 12.719 1 97.56 171 VAL A O 1
ATOM 1310 N N . SER A 1 172 ? 8.695 26.812 12.344 1 97 172 SER A N 1
ATOM 1311 C CA . SER A 1 172 ? 9.305 27.391 11.148 1 97 172 SER A CA 1
ATOM 1312 C C . SER A 1 172 ? 8.719 26.781 9.883 1 97 172 SER A C 1
ATOM 1314 O O . SER A 1 172 ? 9.055 27.188 8.773 1 97 172 SER A O 1
ATOM 1316 N N . ALA A 1 173 ? 7.828 25.844 10.047 1 98.12 173 ALA A N 1
ATOM 1317 C CA . ALA A 1 173 ? 7.227 25.109 8.945 1 98.12 173 ALA A CA 1
ATOM 1318 C C . ALA A 1 173 ? 6.188 25.953 8.219 1 98.12 173 ALA A C 1
ATOM 1320 O O . ALA A 1 173 ? 5.566 26.844 8.82 1 98.12 173 ALA A O 1
ATOM 1321 N N . ASP A 1 174 ? 6.02 25.719 6.887 1 98.69 174 ASP A N 1
ATOM 1322 C CA . ASP A 1 174 ? 4.742 26.094 6.277 1 98.69 174 ASP A CA 1
ATOM 1323 C C . ASP A 1 174 ? 3.582 25.375 6.969 1 98.69 174 ASP A C 1
ATOM 1325 O O . ASP A 1 174 ? 3.76 24.312 7.551 1 98.69 174 ASP A O 1
ATOM 1329 N N . ILE A 1 175 ? 2.404 26.062 6.945 1 98.94 175 ILE A N 1
ATOM 1330 C CA . ILE A 1 175 ? 1.246 25.5 7.641 1 98.94 175 ILE A CA 1
ATOM 1331 C C . ILE A 1 175 ? 0.063 25.406 6.68 1 98.94 175 ILE A C 1
ATOM 1333 O O . ILE A 1 175 ? -0.259 26.375 5.984 1 98.94 175 ILE A O 1
ATOM 1337 N N . VAL A 1 176 ? -0.521 24.234 6.574 1 98.94 176 VAL A N 1
ATOM 1338 C CA . VAL A 1 176 ? -1.815 24.078 5.922 1 98.94 176 VAL A CA 1
ATOM 1339 C C . VAL A 1 176 ? -2.871 23.688 6.953 1 98.94 176 VAL A C 1
ATOM 1341 O O . VAL A 1 176 ? -2.938 22.531 7.383 1 98.94 176 VAL A O 1
ATOM 1344 N N . LEU A 1 177 ? -3.656 24.656 7.355 1 98.81 177 LEU A N 1
ATOM 1345 C CA . LEU A 1 177 ? -4.77 24.422 8.266 1 98.81 177 LEU A CA 1
ATOM 1346 C C . LEU A 1 177 ? -5.949 23.781 7.535 1 98.81 177 LEU A C 1
ATOM 1348 O O . LEU A 1 177 ? -6.5 24.375 6.609 1 98.81 177 LEU A O 1
ATOM 1352 N N . THR A 1 178 ? -6.324 22.594 7.984 1 98.25 178 THR A N 1
ATOM 1353 C CA . THR A 1 178 ? -7.312 21.828 7.234 1 98.25 178 THR A CA 1
ATOM 1354 C C . THR A 1 178 ? -8.688 21.938 7.887 1 98.25 178 THR A C 1
ATOM 1356 O O . THR A 1 178 ? -8.797 22.297 9.062 1 98.25 178 THR A O 1
ATOM 1359 N N . GLY A 1 179 ? -9.703 21.719 7.109 1 95.19 179 GLY A N 1
ATOM 1360 C CA . GLY A 1 179 ? -11.062 21.609 7.625 1 95.19 179 GLY A CA 1
ATOM 1361 C C . GLY A 1 179 ? -11.703 22.953 7.918 1 95.19 179 GLY A C 1
ATOM 1362 O O . GLY A 1 179 ? -12.594 23.047 8.758 1 95.19 179 GLY A O 1
ATOM 1363 N N . ILE A 1 180 ? -11.281 24 7.332 1 96.69 180 ILE A N 1
ATOM 1364 C CA . ILE A 1 180 ? -11.898 25.297 7.562 1 96.69 180 ILE A CA 1
ATOM 1365 C C . ILE A 1 180 ? -13.203 25.406 6.777 1 96.69 180 ILE A C 1
ATOM 1367 O O . ILE A 1 180 ? -13.297 24.922 5.645 1 96.69 180 ILE A O 1
ATOM 1371 N N . SER A 1 181 ? -14.203 25.875 7.391 1 96 181 SER A N 1
ATOM 1372 C CA . SER A 1 181 ? -15.516 26.047 6.793 1 96 181 SER A CA 1
ATOM 1373 C C . SER A 1 181 ? -16.219 27.297 7.348 1 96 181 SER A C 1
ATOM 1375 O O . SER A 1 181 ? -16.312 27.469 8.562 1 96 181 SER A O 1
ATOM 1377 N N . PHE A 1 182 ? -16.703 28.188 6.449 1 94.69 182 PHE A N 1
ATOM 1378 C CA . PHE A 1 182 ? -17.359 29.438 6.875 1 94.69 182 PHE A CA 1
ATOM 1379 C C . PHE A 1 182 ? -18.875 29.328 6.73 1 94.69 182 PHE A C 1
ATOM 1381 O O . PHE A 1 182 ? -19.609 30.156 7.273 1 94.69 182 PHE A O 1
ATOM 1388 N N . ASP A 1 183 ? -19.312 28.359 5.953 1 91.19 183 ASP A N 1
ATOM 1389 C CA . ASP A 1 183 ? -20.734 28.016 5.832 1 91.19 183 ASP A CA 1
ATOM 1390 C C . ASP A 1 183 ? -20.906 26.531 5.512 1 91.19 183 ASP A C 1
ATOM 1392 O O . ASP A 1 183 ? -19.922 25.797 5.434 1 91.19 183 ASP A O 1
ATOM 1396 N N . ASP A 1 184 ? -22.078 26.141 5.332 1 91.19 184 ASP A N 1
ATOM 1397 C CA . ASP A 1 184 ? -22.375 24.719 5.219 1 91.19 184 ASP A CA 1
ATOM 1398 C C . ASP A 1 184 ? -22.141 24.219 3.797 1 91.19 184 ASP A C 1
ATOM 1400 O O . ASP A 1 184 ? -22.234 23.016 3.531 1 91.19 184 ASP A O 1
ATOM 1404 N N . SER A 1 185 ? -21.688 25.031 2.943 1 95.25 185 SER A N 1
ATOM 1405 C CA . SER A 1 185 ? -21.594 24.625 1.542 1 95.25 185 SER A CA 1
ATOM 1406 C C . SER A 1 185 ? -20.156 24.359 1.129 1 95.25 185 SER A C 1
ATOM 1408 O O . SER A 1 185 ? -19.906 23.688 0.12 1 95.25 185 SER A O 1
ATOM 1410 N N . GLN A 1 186 ? -19.281 24.891 1.951 1 96.81 186 GLN A N 1
ATOM 1411 C CA . GLN A 1 186 ? -17.891 24.781 1.525 1 96.81 186 GLN A CA 1
ATOM 1412 C C . GLN A 1 186 ? -16.984 24.359 2.684 1 96.81 186 GLN A C 1
ATOM 1414 O O . GLN A 1 186 ? -17.297 24.625 3.848 1 96.81 186 GLN A O 1
ATOM 1419 N N . ILE A 1 187 ? -15.938 23.703 2.373 1 96.81 187 ILE A N 1
ATOM 1420 C CA . ILE A 1 187 ? -14.875 23.281 3.285 1 96.81 187 ILE A CA 1
ATOM 1421 C C . ILE A 1 187 ? -13.523 23.375 2.58 1 96.81 187 ILE A C 1
ATOM 1423 O O . ILE A 1 187 ? -13.445 23.25 1.354 1 96.81 187 ILE A O 1
ATOM 1427 N N . GLY A 1 188 ? -12.547 23.703 3.275 1 97.75 188 GLY A N 1
ATOM 1428 C CA . GLY A 1 188 ? -11.258 23.828 2.607 1 97.75 188 GLY A CA 1
ATOM 1429 C C . GLY A 1 188 ? -10.094 23.953 3.572 1 97.75 188 GLY A C 1
ATOM 1430 O O . GLY A 1 188 ? -10.078 23.312 4.625 1 97.75 188 GLY A O 1
ATOM 1431 N N . VAL A 1 189 ? -9.016 24.641 3.023 1 98.75 189 VAL A N 1
ATOM 1432 C CA . VAL A 1 189 ? -7.785 24.781 3.801 1 98.75 189 VAL A CA 1
ATOM 1433 C C . VAL A 1 189 ? -7.316 26.234 3.764 1 98.75 189 VAL A C 1
ATOM 1435 O O . VAL A 1 189 ? -7.715 27 2.879 1 98.75 189 VAL A O 1
ATOM 1438 N N . ALA A 1 190 ? -6.555 26.625 4.773 1 98.81 190 ALA A N 1
ATOM 1439 C CA . ALA A 1 190 ? -5.793 27.875 4.785 1 98.81 190 ALA A CA 1
ATOM 1440 C C . ALA A 1 190 ? -4.293 27.594 4.789 1 98.81 190 ALA A C 1
ATOM 1442 O O . ALA A 1 190 ? -3.793 26.859 5.648 1 98.81 190 ALA A O 1
ATOM 1443 N N . TYR A 1 191 ? -3.619 28.141 3.773 1 98.88 191 TYR A N 1
ATOM 1444 C CA . TYR A 1 191 ? -2.184 27.938 3.609 1 98.88 191 TYR A CA 1
ATOM 1445 C C . TYR A 1 191 ? -1.407 29.156 4.094 1 98.88 191 TYR A C 1
ATOM 1447 O O . TYR A 1 191 ? -1.587 30.266 3.578 1 98.88 191 TYR A O 1
ATOM 1455 N N . PHE A 1 192 ? -0.572 28.984 5.148 1 98.81 192 PHE A N 1
ATOM 1456 C CA . PHE A 1 192 ? 0.375 30 5.613 1 98.81 192 PHE A CA 1
ATOM 1457 C C . PHE A 1 192 ? 1.776 29.703 5.09 1 98.81 192 PHE A C 1
ATOM 1459 O O . PHE A 1 192 ? 2.379 28.688 5.441 1 98.81 192 PHE A O 1
ATOM 1466 N N . GLN A 1 193 ? 2.266 30.609 4.336 1 97.94 193 GLN A N 1
ATOM 1467 C CA . GLN A 1 193 ? 3.617 30.484 3.799 1 97.94 193 GLN A CA 1
ATOM 1468 C C . GLN A 1 193 ? 4.621 31.234 4.668 1 97.94 193 GLN A C 1
ATOM 1470 O O . GLN A 1 193 ? 4.578 32.469 4.758 1 97.94 193 GLN A O 1
ATOM 1475 N N . GLN A 1 194 ? 5.516 30.5 5.23 1 96.5 194 GLN A N 1
ATOM 1476 C CA . GLN A 1 194 ? 6.453 31.062 6.191 1 96.5 194 GLN A CA 1
ATOM 1477 C C . GLN A 1 194 ? 7.32 32.125 5.547 1 96.5 194 GLN A C 1
ATOM 1479 O O . GLN A 1 194 ? 7.586 33.188 6.16 1 96.5 194 GLN A O 1
ATOM 1484 N N . GLU A 1 195 ? 7.781 31.906 4.363 1 95.25 195 GLU A N 1
ATOM 1485 C CA . GLU A 1 195 ? 8.703 32.812 3.678 1 95.25 195 GLU A CA 1
ATOM 1486 C C . GLU A 1 195 ? 8.086 34.188 3.504 1 95.25 195 GLU A C 1
ATOM 1488 O O . GLU A 1 195 ? 8.758 35.219 3.699 1 95.25 195 GLU A O 1
ATOM 1493 N N . THR A 1 196 ? 6.82 34.281 3.221 1 96.75 196 THR A N 1
ATOM 1494 C CA . THR A 1 196 ? 6.199 35.562 2.877 1 96.75 196 THR A CA 1
ATOM 1495 C C . THR A 1 196 ? 5.27 36.031 3.994 1 96.75 196 THR A C 1
ATOM 1497 O O . THR A 1 196 ? 4.902 37.188 4.055 1 96.75 196 THR A O 1
ATOM 1500 N N . GLY A 1 197 ? 4.816 35.094 4.816 1 96.75 197 GLY A N 1
ATOM 1501 C CA . GLY A 1 197 ? 3.834 35.406 5.844 1 96.75 197 GLY A CA 1
ATOM 1502 C C . GLY A 1 197 ? 2.418 35.5 5.305 1 96.75 197 GLY A C 1
ATOM 1503 O O . GLY A 1 197 ? 1.494 35.875 6.035 1 96.75 197 GLY A O 1
ATOM 1504 N N . GLU A 1 198 ? 2.227 35.062 4.074 1 97.75 198 GLU A N 1
ATOM 1505 C CA . GLU A 1 198 ? 0.923 35.188 3.43 1 97.75 198 GLU A CA 1
ATOM 1506 C C . GLU A 1 198 ? 0.021 34.031 3.783 1 97.75 198 GLU A C 1
ATOM 1508 O O . GLU A 1 198 ? 0.491 32.875 3.908 1 97.75 198 GLU A O 1
ATOM 1513 N N . ILE A 1 199 ? -1.244 34.344 3.945 1 98.44 199 ILE A N 1
ATOM 1514 C CA . ILE A 1 199 ? -2.277 33.344 4.164 1 98.44 199 ILE A CA 1
ATOM 1515 C C . ILE A 1 199 ? -3.221 33.312 2.963 1 98.44 199 ILE A C 1
ATOM 1517 O O . ILE A 1 199 ? -3.754 34.344 2.551 1 98.44 199 ILE A O 1
ATOM 1521 N N . THR A 1 200 ? -3.342 32.156 2.338 1 98.56 200 THR A N 1
ATOM 1522 C CA . THR A 1 200 ? -4.266 31.969 1.23 1 98.56 200 THR A CA 1
ATOM 1523 C C . THR A 1 200 ? -5.242 30.828 1.541 1 98.56 200 THR A C 1
ATOM 1525 O O . THR A 1 200 ? -4.84 29.781 2.055 1 98.56 200 THR A O 1
ATOM 1528 N N . THR A 1 201 ? -6.531 31.078 1.283 1 98.44 201 THR A N 1
ATOM 1529 C CA . THR A 1 201 ? -7.535 30.047 1.515 1 98.44 201 THR A CA 1
ATOM 1530 C C . THR A 1 201 ? -7.941 29.375 0.202 1 98.44 201 THR A C 1
ATOM 1532 O O . THR A 1 201 ? -7.984 30.031 -0.842 1 98.44 201 THR A O 1
ATOM 1535 N N . TYR A 1 202 ? -8.125 28.094 0.201 1 98.62 202 TYR A N 1
ATOM 1536 C CA . TYR A 1 202 ? -8.656 27.297 -0.899 1 98.62 202 TYR A CA 1
ATOM 1537 C C . TYR A 1 202 ? -9.867 26.484 -0.454 1 98.62 202 TYR A C 1
ATOM 1539 O O . TYR A 1 202 ? -9.789 25.703 0.487 1 98.62 202 TYR A O 1
ATOM 1547 N N . MET A 1 203 ? -10.992 26.719 -1.123 1 98 203 MET A N 1
ATOM 1548 C CA . MET A 1 203 ? -12.25 26.109 -0.701 1 98 203 MET A CA 1
ATOM 1549 C C . MET A 1 203 ? -12.75 25.109 -1.747 1 98 203 MET A C 1
ATOM 1551 O O . MET A 1 203 ? -12.414 25.234 -2.926 1 98 203 MET A O 1
ATOM 1555 N N . SER A 1 204 ? -13.469 24.094 -1.286 1 97.69 204 SER A N 1
ATOM 1556 C CA . SER A 1 204 ? -14.125 23.078 -2.102 1 97.69 204 SER A CA 1
ATOM 1557 C C . SER A 1 204 ? -15.531 22.781 -1.583 1 97.69 204 SER A C 1
ATOM 1559 O O . SER A 1 204 ? -15.914 23.234 -0.506 1 97.69 204 SER A O 1
ATOM 1561 N N . LYS A 1 205 ? -16.281 22.078 -2.363 1 97.19 205 LYS A N 1
ATOM 1562 C CA . LYS A 1 205 ? -17.641 21.703 -1.991 1 97.19 205 LYS A CA 1
ATOM 1563 C C . LYS A 1 205 ? -17.641 20.828 -0.738 1 97.19 205 LYS A C 1
ATOM 1565 O O . LYS A 1 205 ? -16.797 19.938 -0.589 1 97.19 205 LYS A O 1
ATOM 1570 N N . LYS A 1 206 ? -18.547 21.156 0.132 1 97.06 206 LYS A N 1
ATOM 1571 C CA . LYS A 1 206 ? -18.781 20.344 1.318 1 97.06 206 LYS A CA 1
ATOM 1572 C C . LYS A 1 206 ? -19.984 19.422 1.125 1 97.06 206 LYS A C 1
ATOM 1574 O O . LYS A 1 206 ? -21.062 19.859 0.712 1 97.06 206 LYS A O 1
ATOM 1579 N N . TYR A 1 207 ? -19.797 18.156 1.352 1 96.81 207 TYR A N 1
ATOM 1580 C CA . TYR A 1 207 ? -20.875 17.172 1.262 1 96.81 207 TYR A CA 1
ATOM 1581 C C . TYR A 1 207 ? -21.453 16.859 2.639 1 96.81 207 TYR A C 1
ATOM 1583 O O . TYR A 1 207 ? -20.719 16.859 3.635 1 96.81 207 TYR A O 1
ATOM 1591 N N . PRO A 1 208 ? -22.781 16.641 2.74 1 93.25 208 PRO A N 1
ATOM 1592 C CA . PRO A 1 208 ? -23.391 16.297 4.023 1 93.25 208 PRO A CA 1
ATOM 1593 C C . PRO A 1 208 ? -23.188 14.828 4.395 1 93.25 208 PRO A C 1
ATOM 1595 O O . PRO A 1 208 ? -24.156 14.086 4.559 1 93.25 208 PRO A O 1
ATOM 1598 N N . ALA A 1 209 ? -21.984 14.414 4.488 1 94.94 209 ALA A N 1
ATOM 1599 C CA . ALA A 1 209 ? -21.609 13.039 4.828 1 94.94 209 ALA A CA 1
ATOM 1600 C C . ALA A 1 209 ? -20.297 13.008 5.598 1 94.94 209 ALA A C 1
ATOM 1602 O O . ALA A 1 209 ? -19.5 13.953 5.523 1 94.94 209 ALA A O 1
ATOM 1603 N N . ASN A 1 210 ? -20.047 11.992 6.355 1 93.5 210 ASN A N 1
ATOM 1604 C CA . ASN A 1 210 ? -18.812 11.766 7.082 1 93.5 210 ASN A CA 1
ATOM 1605 C C . ASN A 1 210 ? -17.906 10.781 6.348 1 93.5 210 ASN A C 1
ATOM 1607 O O . ASN A 1 210 ? -18.094 9.57 6.445 1 93.5 210 ASN A O 1
ATOM 1611 N N . PHE A 1 211 ? -16.922 11.312 5.734 1 96.62 211 PHE A N 1
ATOM 1612 C CA . PHE A 1 211 ? -15.992 10.477 4.977 1 96.62 211 PHE A CA 1
ATOM 1613 C C . PHE A 1 211 ? -14.789 10.086 5.828 1 96.62 211 PHE A C 1
ATOM 1615 O O . PHE A 1 211 ? -14.438 10.797 6.777 1 96.62 211 PHE A O 1
ATOM 1622 N N . PHE A 1 212 ? -14.18 8.984 5.539 1 96.38 212 PHE A N 1
ATOM 1623 C CA . PHE A 1 212 ? -12.93 8.555 6.148 1 96.38 212 PHE A CA 1
ATOM 1624 C C . PHE A 1 212 ? -11.797 8.578 5.133 1 96.38 212 PHE A C 1
ATOM 1626 O O . PHE A 1 212 ? -11.953 8.109 4.004 1 96.38 212 PHE A O 1
ATOM 1633 N N . GLY A 1 213 ? -10.688 9.164 5.496 1 96.38 213 GLY A N 1
ATOM 1634 C CA . GLY A 1 213 ? -9.5 9.078 4.66 1 96.38 213 GLY A CA 1
ATOM 1635 C C . GLY A 1 213 ? -9.219 10.359 3.896 1 96.38 213 GLY A C 1
ATOM 1636 O O . GLY A 1 213 ? -8.195 10.477 3.223 1 96.38 213 GLY A O 1
ATOM 1637 N N . THR A 1 214 ? -10.102 11.391 3.994 1 97.69 214 THR A N 1
ATOM 1638 C CA . THR A 1 214 ? -9.898 12.641 3.27 1 97.69 214 THR A CA 1
ATOM 1639 C C . THR A 1 214 ? -8.594 13.305 3.688 1 97.69 214 THR A C 1
ATOM 1641 O O . THR A 1 214 ? -7.816 13.758 2.84 1 97.69 214 THR A O 1
ATOM 1644 N N . GLY A 1 215 ? -8.391 13.359 5 1 97.56 215 GLY A N 1
ATOM 1645 C CA . GLY A 1 215 ? -7.156 13.93 5.512 1 97.56 215 GLY A CA 1
ATOM 1646 C C . GLY A 1 215 ? -5.918 13.188 5.047 1 97.56 215 GLY A C 1
ATOM 1647 O O . GLY A 1 215 ? -4.887 13.805 4.766 1 97.56 215 GLY A O 1
ATOM 1648 N N . ASP A 1 216 ? -6.004 11.883 4.934 1 98.44 216 ASP A N 1
ATOM 1649 C CA . ASP A 1 216 ? -4.887 11.062 4.477 1 98.44 216 ASP A CA 1
ATOM 1650 C C . ASP A 1 216 ? -4.527 11.383 3.027 1 98.44 216 ASP A C 1
ATOM 1652 O O . ASP A 1 216 ? -3.35 11.414 2.668 1 98.44 216 ASP A O 1
ATOM 1656 N N . ILE A 1 217 ? -5.535 11.547 2.215 1 98.75 217 ILE A N 1
ATOM 1657 C CA . ILE A 1 217 ? -5.301 11.891 0.819 1 98.75 217 ILE A CA 1
ATOM 1658 C C . ILE A 1 217 ? -4.594 13.242 0.737 1 98.75 217 ILE A C 1
ATOM 1660 O O . ILE A 1 217 ? -3.568 13.375 0.063 1 98.75 217 ILE A O 1
ATOM 1664 N N . LEU A 1 218 ? -5.121 14.188 1.457 1 98.88 218 LEU A N 1
ATOM 1665 C CA . LEU A 1 218 ? -4.578 15.539 1.403 1 98.88 218 LEU A CA 1
ATOM 1666 C C . LEU A 1 218 ? -3.133 15.562 1.894 1 98.88 218 LEU A C 1
ATOM 1668 O O . LEU A 1 218 ? -2.256 16.109 1.226 1 98.88 218 LEU A O 1
ATOM 1672 N N . SER A 1 219 ? -2.898 14.984 3.062 1 98.88 219 SER A N 1
ATOM 1673 C CA . SER A 1 219 ? -1.552 15.016 3.625 1 98.88 219 SER A CA 1
ATOM 1674 C C . SER A 1 219 ? -0.557 14.297 2.719 1 98.88 219 SER A C 1
ATOM 1676 O O . SER A 1 219 ? 0.586 14.734 2.574 1 98.88 219 SER A O 1
ATOM 1678 N N . THR A 1 220 ? -0.967 13.203 2.086 1 98.88 220 THR A N 1
ATOM 1679 C CA . THR A 1 220 ? -0.088 12.469 1.182 1 98.88 220 THR A CA 1
ATOM 1680 C C . THR A 1 220 ? 0.262 13.312 -0.038 1 98.88 220 THR A C 1
ATOM 1682 O O . THR A 1 220 ? 1.432 13.422 -0.411 1 98.88 220 THR A O 1
ATOM 1685 N N . LEU A 1 221 ? -0.718 13.93 -0.645 1 98.94 221 LEU A N 1
ATOM 1686 C CA . LEU A 1 221 ? -0.499 14.711 -1.858 1 98.94 221 LEU A CA 1
ATOM 1687 C C . LEU A 1 221 ? 0.376 15.922 -1.572 1 98.94 221 LEU A C 1
ATOM 1689 O O . LEU A 1 221 ? 1.242 16.266 -2.377 1 98.94 221 LEU A O 1
ATOM 1693 N N . LEU A 1 222 ? 0.16 16.547 -0.453 1 98.88 222 LEU A N 1
ATOM 1694 C CA . LEU A 1 222 ? 0.96 17.719 -0.136 1 98.88 222 LEU A CA 1
ATOM 1695 C C . LEU A 1 222 ? 2.379 17.328 0.26 1 98.88 222 LEU A C 1
ATOM 1697 O O . LEU A 1 222 ? 3.332 18.047 -0.019 1 98.88 222 LEU A O 1
ATOM 1701 N N . ALA A 1 223 ? 2.521 16.172 0.939 1 98.88 223 ALA A N 1
ATOM 1702 C CA . ALA A 1 223 ? 3.861 15.656 1.198 1 98.88 223 ALA A CA 1
ATOM 1703 C C . ALA A 1 223 ? 4.609 15.391 -0.105 1 98.88 223 ALA A C 1
ATOM 1705 O O . ALA A 1 223 ? 5.773 15.773 -0.249 1 98.88 223 ALA A O 1
ATOM 1706 N N . VAL A 1 224 ? 3.936 14.773 -1.071 1 98.56 224 VAL A N 1
ATOM 1707 C CA . VAL A 1 224 ? 4.527 14.484 -2.375 1 98.56 224 VAL A CA 1
ATOM 1708 C C . VAL A 1 224 ? 4.914 15.789 -3.064 1 98.56 224 VAL A C 1
ATOM 1710 O O . VAL A 1 224 ? 6.02 15.922 -3.594 1 98.56 224 VAL A O 1
ATOM 1713 N N . ALA A 1 225 ? 3.992 16.734 -3.059 1 98.44 225 ALA A N 1
ATOM 1714 C CA . ALA A 1 225 ? 4.281 18.031 -3.666 1 98.44 225 ALA A CA 1
ATOM 1715 C C . ALA A 1 225 ? 5.508 18.688 -3.029 1 98.44 225 ALA A C 1
ATOM 1717 O O . ALA A 1 225 ? 6.359 19.234 -3.729 1 98.44 225 ALA A O 1
ATOM 1718 N N . THR A 1 226 ? 5.594 18.609 -1.737 1 98.19 226 THR A N 1
ATOM 1719 C CA . THR A 1 226 ? 6.691 19.219 -0.992 1 98.19 226 THR A CA 1
ATOM 1720 C C . THR A 1 226 ? 8.023 18.578 -1.383 1 98.19 226 THR A C 1
ATOM 1722 O O . THR A 1 226 ? 8.984 19.297 -1.699 1 98.19 226 THR A O 1
ATOM 1725 N N . ILE A 1 227 ? 8.109 17.25 -1.445 1 97.5 227 ILE A N 1
ATOM 1726 C CA . ILE A 1 227 ? 9.391 16.594 -1.696 1 97.5 227 ILE A CA 1
ATOM 1727 C C . ILE A 1 227 ? 9.766 16.75 -3.17 1 97.5 227 ILE A C 1
ATOM 1729 O O . ILE A 1 227 ? 10.945 16.672 -3.529 1 97.5 227 ILE A O 1
ATOM 1733 N N . GLN A 1 228 ? 8.789 16.984 -3.992 1 96.81 228 GLN A N 1
ATOM 1734 C CA . GLN A 1 228 ? 9.055 17.188 -5.414 1 96.81 228 GLN A CA 1
ATOM 1735 C C . GLN A 1 228 ? 9.227 18.656 -5.742 1 96.81 228 GLN A C 1
ATOM 1737 O O . GLN A 1 228 ? 9.312 19.031 -6.914 1 96.81 228 GLN A O 1
ATOM 1742 N N . GLN A 1 229 ? 9.117 19.5 -4.758 1 96.06 229 GLN A N 1
ATOM 1743 C CA . GLN A 1 229 ? 9.367 20.938 -4.859 1 96.06 229 GLN A CA 1
ATOM 1744 C C . GLN A 1 229 ? 8.312 21.625 -5.73 1 96.06 229 GLN A C 1
ATOM 1746 O O . GLN A 1 229 ? 8.625 22.531 -6.492 1 96.06 229 GLN A O 1
ATOM 1751 N N . ILE A 1 230 ? 7.172 21.062 -5.723 1 96.88 230 ILE A N 1
ATOM 1752 C CA . ILE A 1 230 ? 6.031 21.672 -6.398 1 96.88 230 ILE A CA 1
ATOM 1753 C C . ILE A 1 230 ? 5.457 22.797 -5.535 1 96.88 230 ILE A C 1
ATOM 1755 O O . ILE A 1 230 ? 5.312 22.641 -4.32 1 96.88 230 ILE A O 1
ATOM 1759 N N . ASN A 1 231 ? 5.148 23.938 -6.164 1 96.81 231 ASN A N 1
ATOM 1760 C CA . ASN A 1 231 ? 4.531 25.062 -5.457 1 96.81 231 ASN A CA 1
ATOM 1761 C C . ASN A 1 231 ? 3.199 24.656 -4.824 1 96.81 231 ASN A C 1
ATOM 1763 O O . ASN A 1 231 ? 2.297 24.188 -5.52 1 96.81 231 ASN A O 1
ATOM 1767 N N . LEU A 1 232 ? 3.064 24.891 -3.537 1 98.19 232 LEU A N 1
ATOM 1768 C CA . LEU A 1 232 ? 1.869 24.453 -2.83 1 98.19 232 LEU A CA 1
ATOM 1769 C C . LEU A 1 232 ? 0.642 25.234 -3.291 1 98.19 232 LEU A C 1
ATOM 1771 O O . LEU A 1 232 ? -0.483 24.734 -3.207 1 98.19 232 LEU A O 1
ATOM 1775 N N . HIS A 1 233 ? 0.836 26.438 -3.824 1 98.12 233 HIS A N 1
ATOM 1776 C CA . HIS A 1 233 ? -0.273 27.188 -4.395 1 98.12 233 HIS A CA 1
ATOM 1777 C C . HIS A 1 233 ? -0.871 26.469 -5.598 1 98.12 233 HIS A C 1
ATOM 1779 O O . HIS A 1 233 ? -2.035 26.688 -5.941 1 98.12 233 HIS A O 1
ATOM 1785 N N . GLN A 1 234 ? -0.136 25.656 -6.219 1 98.06 234 GLN A N 1
ATOM 1786 C CA . GLN A 1 234 ? -0.618 24.859 -7.352 1 98.06 234 GLN A CA 1
ATOM 1787 C C . GLN A 1 234 ? -1.093 23.484 -6.898 1 98.06 234 GLN A C 1
ATOM 1789 O O . GLN A 1 234 ? -2.092 22.969 -7.406 1 98.06 234 GLN A O 1
ATOM 1794 N N . ALA A 1 235 ? -0.406 22.938 -5.949 1 98.44 235 ALA A N 1
ATOM 1795 C CA . ALA A 1 235 ? -0.679 21.562 -5.508 1 98.44 235 ALA A CA 1
ATOM 1796 C C . ALA A 1 235 ? -1.984 21.5 -4.719 1 98.44 235 ALA A C 1
ATOM 1798 O O . ALA A 1 235 ? -2.721 20.516 -4.816 1 98.44 235 ALA A O 1
ATOM 1799 N N . ILE A 1 236 ? -2.279 22.531 -3.922 1 98.81 236 ILE A N 1
ATOM 1800 C CA . ILE A 1 236 ? -3.426 22.5 -3.021 1 98.81 236 ILE A CA 1
ATOM 1801 C C . ILE A 1 236 ? -4.719 22.453 -3.834 1 98.81 236 ILE A C 1
ATOM 1803 O O . ILE A 1 236 ? -5.555 21.562 -3.627 1 98.81 236 ILE A O 1
ATOM 1807 N N . PRO A 1 237 ? -4.906 23.344 -4.836 1 98.5 237 PRO A N 1
ATOM 1808 C CA . PRO A 1 237 ? -6.121 23.25 -5.648 1 98.5 237 PRO A CA 1
ATOM 1809 C C . PRO A 1 237 ? -6.246 21.906 -6.355 1 98.5 237 PRO A C 1
ATOM 1811 O O . PRO A 1 237 ? -7.348 21.359 -6.461 1 98.5 237 PRO A O 1
ATOM 1814 N N . LEU A 1 238 ? -5.188 21.406 -6.84 1 98.44 238 LEU A N 1
ATOM 1815 C CA . LEU A 1 238 ? -5.188 20.094 -7.5 1 98.44 238 LEU A CA 1
ATOM 1816 C C . LEU A 1 238 ? -5.625 19 -6.535 1 98.44 238 LEU A C 1
ATOM 1818 O O . LEU A 1 238 ? -6.426 18.141 -6.895 1 98.44 238 LEU A O 1
ATOM 1822 N N . ALA A 1 239 ? -5.086 18.984 -5.324 1 98.81 239 ALA A N 1
ATOM 1823 C CA . ALA A 1 239 ? -5.438 18.016 -4.301 1 98.81 239 ALA A CA 1
ATOM 1824 C C . ALA A 1 239 ? -6.922 18.094 -3.949 1 98.81 239 ALA A C 1
ATOM 1826 O O . ALA A 1 239 ? -7.602 17.078 -3.838 1 98.81 239 ALA A O 1
ATOM 1827 N N . LEU A 1 240 ? -7.406 19.328 -3.787 1 98.69 240 LEU A N 1
ATOM 1828 C CA . LEU A 1 240 ? -8.812 19.531 -3.436 1 98.69 240 LEU A CA 1
ATOM 1829 C C . LEU A 1 240 ? -9.727 19.047 -4.559 1 98.69 240 LEU A C 1
ATOM 1831 O O . LEU A 1 240 ? -10.789 18.484 -4.301 1 98.69 240 LEU A O 1
ATOM 1835 N N . ASP A 1 241 ? -9.344 19.297 -5.758 1 98.56 241 ASP A N 1
ATOM 1836 C CA . ASP A 1 241 ? -10.109 18.812 -6.902 1 98.56 241 ASP A CA 1
ATOM 1837 C C . ASP A 1 241 ? -10.156 17.281 -6.938 1 98.56 241 ASP A C 1
ATOM 1839 O O . ASP A 1 241 ? -11.203 16.703 -7.195 1 98.56 241 ASP A O 1
ATOM 1843 N N . PHE A 1 242 ? -9.055 16.641 -6.777 1 98.81 242 PHE A N 1
ATOM 1844 C CA . PHE A 1 242 ? -8.961 15.195 -6.723 1 98.81 242 PHE A CA 1
ATOM 1845 C C . PHE A 1 242 ? -9.875 14.633 -5.633 1 98.81 242 PHE A C 1
ATOM 1847 O O . PHE A 1 242 ? -10.602 13.664 -5.863 1 98.81 242 PHE A O 1
ATOM 1854 N N . ILE A 1 243 ? -9.812 15.258 -4.457 1 98.69 243 ILE A N 1
ATOM 1855 C CA . ILE A 1 243 ? -10.633 14.836 -3.332 1 98.69 243 ILE A CA 1
ATOM 1856 C C . ILE A 1 243 ? -12.109 15.016 -3.676 1 98.69 243 ILE A C 1
ATOM 1858 O O . ILE A 1 243 ? -12.922 14.117 -3.455 1 98.69 243 ILE A O 1
ATOM 1862 N N . ASP A 1 244 ? -12.438 16.125 -4.238 1 98.44 244 ASP A N 1
ATOM 1863 C CA . ASP A 1 244 ? -13.82 16.438 -4.59 1 98.44 244 ASP A CA 1
ATOM 1864 C C . ASP A 1 244 ? -14.391 15.391 -5.547 1 98.44 244 ASP A C 1
ATOM 1866 O O . ASP A 1 244 ? -15.461 14.836 -5.301 1 98.44 244 ASP A O 1
ATOM 1870 N N . LYS A 1 245 ? -13.68 15.062 -6.613 1 98.44 245 LYS A N 1
ATOM 1871 C CA . LYS A 1 245 ? -14.102 14.055 -7.582 1 98.44 245 LYS A CA 1
ATOM 1872 C C . LYS A 1 245 ? -14.25 12.688 -6.918 1 98.44 245 LYS A C 1
ATOM 1874 O O . LYS A 1 245 ? -15.195 11.953 -7.215 1 98.44 245 LYS A O 1
ATOM 1879 N N . SER A 1 246 ? -13.352 12.375 -6.07 1 98.56 246 SER A N 1
ATOM 1880 C CA . SER A 1 246 ? -13.352 11.086 -5.387 1 98.56 246 SER A CA 1
ATOM 1881 C C . SER A 1 246 ? -14.547 10.969 -4.441 1 98.56 246 SER A C 1
ATOM 1883 O O . SER A 1 246 ? -15.148 9.906 -4.328 1 98.56 246 SER A O 1
ATOM 1885 N N . LEU A 1 247 ? -14.805 12.094 -3.713 1 98.44 247 LEU A N 1
ATOM 1886 C CA . LEU A 1 247 ? -15.938 12.094 -2.795 1 98.44 247 LEU A CA 1
ATOM 1887 C C . LEU A 1 247 ? -17.25 11.945 -3.555 1 98.44 247 LEU A C 1
ATOM 1889 O O . LEU A 1 247 ? -18.141 11.203 -3.131 1 98.44 247 LEU A O 1
ATOM 1893 N N . GLU A 1 248 ? -17.359 12.703 -4.641 1 98.12 248 GLU A N 1
ATOM 1894 C CA . GLU A 1 248 ? -18.547 12.594 -5.477 1 98.12 248 GLU A CA 1
ATOM 1895 C C . GLU A 1 248 ? -18.75 11.164 -5.961 1 98.12 248 GLU A C 1
ATOM 1897 O O . GLU A 1 248 ? -19.859 10.633 -5.883 1 98.12 248 GLU A O 1
ATOM 1902 N N . ARG A 1 249 ? -17.75 10.531 -6.414 1 97.56 249 ARG A N 1
ATOM 1903 C CA . ARG A 1 249 ? -17.797 9.148 -6.863 1 97.56 249 ARG A CA 1
ATOM 1904 C C . ARG A 1 249 ? -18.172 8.219 -5.719 1 97.56 249 ARG A C 1
ATOM 1906 O O . ARG A 1 249 ? -18.984 7.297 -5.895 1 97.56 249 ARG A O 1
ATOM 1913 N N . THR A 1 250 ? -17.578 8.406 -4.578 1 97.94 250 THR A N 1
ATOM 1914 C CA . THR A 1 250 ? -17.844 7.574 -3.408 1 97.94 250 THR A CA 1
ATOM 1915 C C . THR A 1 250 ? -19.312 7.617 -3.025 1 97.94 250 THR A C 1
ATOM 1917 O O . THR A 1 250 ? -19.922 6.578 -2.746 1 97.94 250 THR A O 1
ATOM 1920 N N . LEU A 1 251 ? -19.891 8.789 -3.018 1 97.81 251 LEU A N 1
ATOM 1921 C CA . LEU A 1 251 ? -21.312 8.953 -2.686 1 97.81 251 LEU A CA 1
ATOM 1922 C C . LEU A 1 251 ? -22.188 8.266 -3.727 1 97.81 251 LEU A C 1
ATOM 1924 O O . LEU A 1 251 ? -23.203 7.66 -3.381 1 97.81 251 LEU A O 1
ATOM 1928 N N . ALA A 1 252 ? -21.797 8.352 -4.977 1 97 252 ALA A N 1
ATOM 1929 C CA . ALA A 1 252 ? -22.578 7.781 -6.074 1 97 252 ALA A CA 1
ATOM 1930 C C . ALA A 1 252 ? -22.625 6.258 -5.984 1 97 252 ALA A C 1
ATOM 1932 O O . ALA A 1 252 ? -23.562 5.629 -6.488 1 97 252 ALA A O 1
ATOM 1933 N N . LEU A 1 253 ? -21.641 5.625 -5.355 1 95.44 253 LEU A N 1
ATOM 1934 C CA . LEU A 1 253 ? -21.578 4.172 -5.215 1 95.44 253 LEU A CA 1
ATOM 1935 C C . LEU A 1 253 ? -22.641 3.682 -4.238 1 95.44 253 LEU A C 1
ATOM 1937 O O . LEU A 1 253 ? -22.984 2.496 -4.23 1 95.44 253 LEU A O 1
ATOM 1941 N N . ASP A 1 254 ? -23.203 4.547 -3.4 1 95.38 254 ASP A N 1
ATOM 1942 C CA . ASP A 1 254 ? -24.234 4.223 -2.422 1 95.38 254 ASP A CA 1
ATOM 1943 C C . ASP A 1 254 ? -23.828 3.027 -1.566 1 95.38 254 ASP A C 1
ATOM 1945 O O . ASP A 1 254 ? -24.609 2.072 -1.422 1 95.38 254 ASP A O 1
ATOM 1949 N N . ARG A 1 255 ? -22.656 3 -1.161 1 93.06 255 ARG A N 1
ATOM 1950 C CA . ARG A 1 255 ? -22.141 1.974 -0.265 1 93.06 255 ARG A CA 1
ATOM 1951 C C . ARG A 1 255 ? -21.812 2.559 1.104 1 93.06 255 ARG A C 1
ATOM 1953 O O . ARG A 1 255 ? -21.891 3.773 1.303 1 93.06 255 ARG A O 1
ATOM 1960 N N . ASP A 1 256 ? -21.578 1.648 2.086 1 95 256 ASP A N 1
ATOM 1961 C CA . ASP A 1 256 ? -21.188 2.096 3.416 1 95 256 ASP A CA 1
ATOM 1962 C C . ASP A 1 256 ? -19.906 2.926 3.354 1 95 256 ASP A C 1
ATOM 1964 O O . ASP A 1 256 ? -18.875 2.449 2.869 1 95 256 ASP A O 1
ATOM 1968 N N . LEU A 1 257 ? -19.906 4.133 3.863 1 96.69 257 LEU A N 1
ATOM 1969 C CA . LEU A 1 257 ? -18.812 5.09 3.734 1 96.69 257 LEU A CA 1
ATOM 1970 C C . LEU A 1 257 ? -17.625 4.672 4.586 1 96.69 257 LEU A C 1
ATOM 1972 O O . LEU A 1 257 ? -16.516 5.184 4.406 1 96.69 257 LEU A O 1
ATOM 1976 N N . LYS A 1 258 ? -17.812 3.693 5.496 1 95.88 258 LYS A N 1
ATOM 1977 C CA . LYS A 1 258 ? -16.719 3.26 6.371 1 95.88 258 LYS A CA 1
ATOM 1978 C C . LYS A 1 258 ? -15.648 2.516 5.586 1 95.88 258 LYS A C 1
ATOM 1980 O O . LYS A 1 258 ? -14.539 2.307 6.086 1 95.88 258 LYS A O 1
ATOM 1985 N N . PHE A 1 259 ? -15.883 2.133 4.352 1 95.75 259 PHE A N 1
ATOM 1986 C CA . PHE A 1 259 ? -14.914 1.399 3.549 1 95.75 259 PHE A CA 1
ATOM 1987 C C . PHE A 1 259 ? -13.906 2.352 2.918 1 95.75 259 PHE A C 1
ATOM 1989 O O . PHE A 1 259 ? -12.898 1.914 2.363 1 95.75 259 PHE A O 1
ATOM 1996 N N . GLY A 1 260 ? -14.195 3.645 3.01 1 96.56 260 GLY A N 1
ATOM 1997 C CA . GLY A 1 260 ? -13.219 4.625 2.557 1 96.56 260 GLY A CA 1
ATOM 1998 C C . GLY A 1 260 ? -13.57 5.238 1.213 1 96.56 260 GLY A C 1
ATOM 1999 O O . GLY A 1 260 ? -14.617 4.93 0.639 1 96.56 260 GLY A O 1
ATOM 2000 N N . ILE A 1 261 ? -12.727 6.086 0.729 1 98 261 ILE A N 1
ATOM 2001 C CA . ILE A 1 261 ? -12.969 6.918 -0.446 1 98 261 ILE A CA 1
ATOM 2002 C C . ILE A 1 261 ? -12.57 6.152 -1.707 1 98 261 ILE A C 1
ATOM 2004 O O . ILE A 1 261 ? -11.523 5.5 -1.74 1 98 261 ILE A O 1
ATOM 2008 N N . SER A 1 262 ? -13.438 6.215 -2.736 1 97.56 262 SER A N 1
ATOM 2009 C CA . SER A 1 262 ? -13.188 5.582 -4.023 1 97.56 262 SER A CA 1
ATOM 2010 C C . SER A 1 262 ? -12.414 6.512 -4.957 1 97.56 262 SER A C 1
ATOM 2012 O O . SER A 1 262 ? -12.992 7.082 -5.887 1 97.56 262 SER A O 1
ATOM 2014 N N . PHE A 1 263 ? -11.125 6.562 -4.777 1 98.38 263 PHE A N 1
ATOM 2015 C CA . PHE A 1 263 ? -10.32 7.508 -5.543 1 98.38 263 PHE A CA 1
ATOM 2016 C C . PHE A 1 263 ? -9.648 6.82 -6.727 1 98.38 263 PHE A C 1
ATOM 2018 O O . PHE A 1 263 ? -9.117 7.484 -7.617 1 98.38 263 PHE A O 1
ATOM 2025 N N . GLU A 1 264 ? -9.75 5.492 -6.848 1 97.88 264 GLU A N 1
ATOM 2026 C CA . GLU A 1 264 ? -8.969 4.676 -7.766 1 97.88 264 GLU A CA 1
ATOM 2027 C C . GLU A 1 264 ? -9.18 5.109 -9.211 1 97.88 264 GLU A C 1
ATOM 2029 O O . GLU A 1 264 ? -8.227 5.223 -9.984 1 97.88 264 GLU A O 1
ATOM 2034 N N . PRO A 1 265 ? -10.398 5.438 -9.633 1 97.25 265 PRO A N 1
ATOM 2035 C CA . PRO A 1 265 ? -10.625 5.793 -11.031 1 97.25 265 PRO A CA 1
ATOM 2036 C C . PRO A 1 265 ? -9.891 7.066 -11.445 1 97.25 265 PRO A C 1
ATOM 2038 O O . PRO A 1 265 ? -9.68 7.305 -12.641 1 97.25 265 PRO A O 1
ATOM 2041 N N . PHE A 1 266 ? -9.445 7.84 -10.445 1 98.5 266 PHE A N 1
ATOM 2042 C CA . PHE A 1 266 ? -8.922 9.164 -10.758 1 98.5 266 PHE A CA 1
ATOM 2043 C C . PHE A 1 266 ? -7.406 9.188 -10.633 1 98.5 266 PHE A C 1
ATOM 2045 O O . PHE A 1 266 ? -6.785 10.25 -10.766 1 98.5 266 PHE A O 1
ATOM 2052 N N . LEU A 1 267 ? -6.773 8.047 -10.422 1 98.62 267 LEU A N 1
ATOM 2053 C CA . LEU A 1 267 ? -5.332 7.984 -10.195 1 98.62 267 LEU A CA 1
ATOM 2054 C C . LEU A 1 267 ? -4.562 8.336 -11.461 1 98.62 267 LEU A C 1
ATOM 2056 O O . LEU A 1 267 ? -3.512 8.977 -11.398 1 98.62 267 LEU A O 1
ATOM 2060 N N . ALA A 1 268 ? -5.066 7.895 -12.617 1 98.19 268 ALA A N 1
ATOM 2061 C CA . ALA A 1 268 ? -4.379 8.195 -13.867 1 98.19 268 ALA A CA 1
ATOM 2062 C C . ALA A 1 268 ? -4.363 9.695 -14.141 1 98.19 268 ALA A C 1
ATOM 2064 O O . ALA A 1 268 ? -3.342 10.25 -14.547 1 98.19 268 ALA A O 1
ATOM 2065 N N . GLU A 1 269 ? -5.527 10.312 -13.938 1 98.12 269 GLU A N 1
ATOM 2066 C CA . GLU A 1 269 ? -5.621 11.758 -14.094 1 98.12 269 GLU A CA 1
ATOM 2067 C C . GLU A 1 269 ? -4.707 12.484 -13.109 1 98.12 269 GLU A C 1
ATOM 2069 O O . GLU A 1 269 ? -4.066 13.477 -13.469 1 98.12 269 GLU A O 1
ATOM 2074 N N . LEU A 1 270 ? -4.672 12.008 -11.891 1 98.62 270 LEU A N 1
ATOM 2075 C CA . LEU A 1 270 ? -3.803 12.578 -10.867 1 98.62 270 LEU A CA 1
ATOM 2076 C C . LEU A 1 270 ? -2.34 12.516 -11.297 1 98.62 270 LEU A C 1
ATOM 2078 O O . LEU A 1 270 ? -1.602 13.492 -11.148 1 98.62 270 LEU A O 1
ATOM 2082 N N . GLN A 1 271 ? -1.948 11.352 -11.789 1 98.12 271 GLN A N 1
ATOM 2083 C CA . GLN A 1 271 ? -0.578 11.172 -12.258 1 98.12 271 GLN A CA 1
ATOM 2084 C C . GLN A 1 271 ? -0.216 12.203 -13.32 1 98.12 271 GLN A C 1
ATOM 2086 O O . GLN A 1 271 ? 0.852 12.812 -13.258 1 98.12 271 GLN A O 1
ATOM 2091 N N . GLN A 1 272 ? -1.085 12.398 -14.25 1 97.06 272 GLN A N 1
ATOM 2092 C CA . GLN A 1 272 ? -0.846 13.344 -15.328 1 97.06 272 GLN A CA 1
ATOM 2093 C C . GLN A 1 272 ? -0.753 14.773 -14.805 1 97.06 272 GLN A C 1
ATOM 2095 O O . GLN A 1 272 ? 0.107 15.547 -15.234 1 97.06 272 GLN A O 1
ATOM 2100 N N . ALA A 1 273 ? -1.621 15.109 -13.914 1 97.5 273 ALA A N 1
ATOM 2101 C CA . ALA A 1 273 ? -1.652 16.453 -13.359 1 97.5 273 ALA A CA 1
ATOM 2102 C C . ALA A 1 273 ? -0.36 16.781 -12.609 1 97.5 273 ALA A C 1
ATOM 2104 O O . ALA A 1 273 ? 0.203 17.859 -12.766 1 97.5 273 ALA A O 1
ATOM 2105 N N . PHE A 1 274 ? 0.121 15.852 -11.836 1 96.88 274 PHE A N 1
ATOM 2106 C CA . PHE A 1 274 ? 1.35 16.062 -11.078 1 96.88 274 PHE A CA 1
ATOM 2107 C C . PHE A 1 274 ? 2.555 16.125 -12.016 1 96.88 274 PHE A C 1
ATOM 2109 O O . PHE A 1 274 ? 3.494 16.891 -11.766 1 96.88 274 PHE A O 1
ATOM 2116 N N . GLN A 1 275 ? 2.502 15.336 -13.055 1 95 275 GLN A N 1
ATOM 2117 C CA . GLN A 1 275 ? 3.59 15.375 -14.023 1 95 275 GLN A CA 1
ATOM 2118 C C . GLN A 1 275 ? 3.674 16.75 -14.695 1 95 275 GLN A C 1
ATOM 2120 O O . GLN A 1 275 ? 4.77 17.266 -14.906 1 95 275 GLN A O 1
ATOM 2125 N N . ILE A 1 276 ? 2.521 17.312 -15.008 1 96.25 276 ILE A N 1
ATOM 2126 C CA . ILE A 1 276 ? 2.463 18.625 -15.641 1 96.25 276 ILE A CA 1
ATOM 2127 C C . ILE A 1 276 ? 3.033 19.672 -14.695 1 96.25 276 ILE A C 1
ATOM 2129 O O . ILE A 1 276 ? 3.785 20.562 -15.125 1 96.25 276 ILE A O 1
ATOM 2133 N N . LEU A 1 277 ? 2.689 19.594 -13.414 1 95.25 277 LEU A N 1
ATOM 2134 C CA . LEU A 1 277 ? 3.191 20.547 -12.438 1 95.25 277 LEU A CA 1
ATOM 2135 C C . LEU A 1 277 ? 4.707 20.438 -12.297 1 95.25 277 LEU A C 1
ATOM 2137 O O . LEU A 1 277 ? 5.398 21.453 -12.141 1 95.25 277 LEU A O 1
ATOM 2141 N N . LYS A 1 278 ? 5.215 19.234 -12.375 1 91.69 278 LYS A N 1
ATOM 2142 C CA . LYS A 1 278 ? 6.648 19 -12.219 1 91.69 278 LYS A CA 1
ATOM 2143 C C . LYS A 1 278 ? 7.426 19.562 -13.414 1 91.69 278 LYS A C 1
ATOM 2145 O O . LYS A 1 278 ? 8.562 20.016 -13.266 1 91.69 278 LYS A O 1
ATOM 2150 N N . GLU A 1 279 ? 6.832 19.5 -14.555 1 88.62 279 GLU A N 1
ATOM 2151 C CA . GLU A 1 279 ? 7.504 19.953 -15.766 1 88.62 279 GLU A CA 1
ATOM 2152 C C . GLU A 1 279 ? 7.547 21.469 -15.828 1 88.62 279 GLU A C 1
ATOM 2154 O O . GLU A 1 279 ? 8.336 22.047 -16.578 1 88.62 279 GLU A O 1
ATOM 2159 N N . LYS A 1 280 ? 6.789 22.156 -15.109 1 86.31 280 LYS A N 1
ATOM 2160 C CA . LYS A 1 280 ? 6.75 23.625 -15.094 1 86.31 280 LYS A CA 1
ATOM 2161 C C . LYS A 1 280 ? 7.758 24.188 -14.102 1 86.31 280 LYS A C 1
ATOM 2163 O O . LYS A 1 280 ? 7.902 25.406 -13.977 1 86.31 280 LYS A O 1
ATOM 2168 N N . LEU A 1 281 ? 8.492 23.344 -13.383 1 80 281 LEU A N 1
ATOM 2169 C CA . LEU A 1 281 ? 9.5 23.797 -12.422 1 80 281 LEU A CA 1
ATOM 2170 C C . LEU A 1 281 ? 10.773 24.234 -13.125 1 80 281 LEU A C 1
ATOM 2172 O O . LEU A 1 281 ? 11.148 23.656 -14.156 1 80 281 LEU A O 1
ATOM 2176 N N . MET B 1 1 ? -17.734 -2.123 -6.309 1 78.5 1 MET B N 1
ATOM 2177 C CA . MET B 1 1 ? -16.312 -2.375 -6.543 1 78.5 1 MET B CA 1
ATOM 2178 C C . MET B 1 1 ? -15.898 -3.721 -5.957 1 78.5 1 MET B C 1
ATOM 2180 O O . MET B 1 1 ? -16.391 -4.125 -4.902 1 78.5 1 MET B O 1
ATOM 2184 N N . GLN B 1 2 ? -15.133 -4.465 -6.746 1 91.75 2 GLN B N 1
ATOM 2185 C CA . GLN B 1 2 ? -14.641 -5.762 -6.289 1 91.75 2 GLN B CA 1
ATOM 2186 C C . GLN B 1 2 ? -13.562 -5.598 -5.223 1 91.75 2 GLN B C 1
ATOM 2188 O O . GLN B 1 2 ? -12.758 -4.668 -5.289 1 91.75 2 GLN B O 1
ATOM 2193 N N . ARG B 1 3 ? -13.656 -6.469 -4.273 1 96.44 3 ARG B N 1
ATOM 2194 C CA . ARG B 1 3 ? -12.695 -6.438 -3.176 1 96.44 3 ARG B CA 1
ATOM 2195 C C . ARG B 1 3 ? -11.773 -7.652 -3.219 1 96.44 3 ARG B C 1
ATOM 2197 O O . ARG B 1 3 ? -12.242 -8.781 -3.393 1 96.44 3 ARG B O 1
ATOM 2204 N N . LEU B 1 4 ? -10.492 -7.426 -3.121 1 98.62 4 LEU B N 1
ATOM 2205 C CA . LEU B 1 4 ? -9.461 -8.453 -3.135 1 98.62 4 LEU B CA 1
ATOM 2206 C C . LEU B 1 4 ? -8.664 -8.445 -1.835 1 98.62 4 LEU B C 1
ATOM 2208 O O . LEU B 1 4 ? -8.156 -7.398 -1.425 1 98.62 4 LEU B O 1
ATOM 2212 N N . LEU B 1 5 ? -8.602 -9.562 -1.131 1 98.81 5 LEU B N 1
ATOM 2213 C CA . LEU B 1 5 ? -7.711 -9.703 0.019 1 98.81 5 LEU B CA 1
ATOM 2214 C C . LEU B 1 5 ? -6.289 -10.023 -0.427 1 98.81 5 LEU B C 1
ATOM 2216 O O . LEU B 1 5 ? -6.062 -11.016 -1.122 1 98.81 5 LEU B O 1
ATOM 2220 N N . LEU B 1 6 ? -5.406 -9.148 -0.113 1 98.88 6 LEU B N 1
ATOM 2221 C CA . LEU B 1 6 ? -3.99 -9.367 -0.376 1 98.88 6 LEU B CA 1
ATOM 2222 C C . LEU B 1 6 ? -3.279 -9.883 0.871 1 98.88 6 LEU B C 1
ATOM 2224 O O . LEU B 1 6 ? -3.119 -9.141 1.847 1 98.88 6 LEU B O 1
ATOM 2228 N N . ALA B 1 7 ? -2.896 -11.133 0.858 1 98.94 7 ALA B N 1
ATOM 2229 C CA . ALA B 1 7 ? -2.113 -11.734 1.936 1 98.94 7 ALA B CA 1
ATOM 2230 C C . ALA B 1 7 ? -0.662 -11.938 1.511 1 98.94 7 ALA B C 1
ATOM 2232 O O . ALA B 1 7 ? -0.379 -12.727 0.606 1 98.94 7 ALA B O 1
ATOM 2233 N N . ASN B 1 8 ? 0.249 -11.227 2.051 1 98.88 8 ASN B N 1
ATOM 2234 C CA . ASN B 1 8 ? 1.664 -11.242 1.695 1 98.88 8 ASN B CA 1
ATOM 2235 C C . ASN B 1 8 ? 2.514 -10.516 2.73 1 98.88 8 ASN B C 1
ATOM 2237 O O . ASN B 1 8 ? 1.979 -9.891 3.646 1 98.88 8 ASN B O 1
ATOM 2241 N N . ASP B 1 9 ? 3.834 -10.656 2.674 1 98.69 9 ASP B N 1
ATOM 2242 C CA . ASP B 1 9 ? 4.695 -9.883 3.562 1 98.69 9 ASP B CA 1
ATOM 2243 C C . ASP B 1 9 ? 4.699 -8.406 3.172 1 98.69 9 ASP B C 1
ATOM 2245 O O . ASP B 1 9 ? 4.305 -8.047 2.059 1 98.69 9 ASP B O 1
ATOM 2249 N N . LEU B 1 10 ? 5.055 -7.543 4.125 1 98.81 10 LEU B N 1
ATOM 2250 C CA . LEU B 1 10 ? 5.164 -6.102 3.928 1 98.81 10 LEU B CA 1
ATOM 2251 C C . LEU B 1 10 ? 6.547 -5.602 4.336 1 98.81 10 LEU B C 1
ATOM 2253 O O . LEU B 1 10 ? 6.82 -5.426 5.523 1 98.81 10 LEU B O 1
ATOM 2257 N N . PRO B 1 11 ? 7.402 -5.344 3.346 1 98.75 11 PRO B N 1
ATOM 2258 C CA . PRO B 1 11 ? 8.711 -4.762 3.66 1 98.75 11 PRO B CA 1
ATOM 2259 C C . PRO B 1 11 ? 8.648 -3.242 3.818 1 98.75 11 PRO B C 1
ATOM 2261 O O . PRO B 1 11 ? 7.906 -2.57 3.102 1 98.75 11 PRO B O 1
ATOM 2264 N N . GLY B 1 12 ? 9.477 -2.74 4.734 1 98.62 12 GLY B N 1
ATOM 2265 C CA . GLY B 1 12 ? 9.617 -1.299 4.859 1 98.62 12 GLY B CA 1
ATOM 2266 C C . GLY B 1 12 ? 10.438 -0.68 3.74 1 98.62 12 GLY B C 1
ATOM 2267 O O . GLY B 1 12 ? 10.133 0.422 3.279 1 98.62 12 GLY B O 1
ATOM 2268 N N . VAL B 1 13 ? 11.5 -1.385 3.371 1 98.25 13 VAL B N 1
ATOM 2269 C CA . VAL B 1 13 ? 12.367 -0.945 2.285 1 98.25 13 VAL B CA 1
ATOM 2270 C C . VAL B 1 13 ? 12.422 -2.018 1.199 1 98.25 13 VAL B C 1
ATOM 2272 O O . VAL B 1 13 ? 12.539 -3.207 1.498 1 98.25 13 VAL B O 1
ATOM 2275 N N . GLY B 1 14 ? 12.367 -1.564 -0.041 1 96.62 14 GLY B N 1
ATOM 2276 C CA . GLY B 1 14 ? 12.32 -2.486 -1.165 1 96.62 14 GLY B CA 1
ATOM 2277 C C . GLY B 1 14 ? 10.914 -2.828 -1.6 1 96.62 14 GLY B C 1
ATOM 2278 O O . GLY B 1 14 ? 10.117 -3.328 -0.803 1 96.62 14 GLY B O 1
ATOM 2279 N N . LYS B 1 15 ? 10.617 -2.555 -2.84 1 95.5 15 LYS B N 1
ATOM 2280 C CA . LYS B 1 15 ? 9.25 -2.65 -3.359 1 95.5 15 LYS B CA 1
ATOM 2281 C C . LYS B 1 15 ? 8.961 -4.055 -3.883 1 95.5 15 LYS B C 1
ATOM 2283 O O . LYS B 1 15 ? 9.055 -4.305 -5.086 1 95.5 15 LYS B O 1
ATOM 2288 N N . VAL B 1 16 ? 8.523 -4.922 -2.979 1 97.81 16 VAL B N 1
ATOM 2289 C CA . VAL B 1 16 ? 8.031 -6.258 -3.299 1 97.81 16 VAL B CA 1
ATOM 2290 C C . VAL B 1 16 ? 6.742 -6.535 -2.525 1 97.81 16 VAL B C 1
ATOM 2292 O O . VAL B 1 16 ? 6.316 -5.719 -1.705 1 97.81 16 VAL B O 1
ATOM 2295 N N . ALA B 1 17 ? 6.121 -7.645 -2.801 1 98.38 17 ALA B N 1
ATOM 2296 C CA . ALA B 1 17 ? 4.98 -8.156 -2.039 1 98.38 17 ALA B CA 1
ATOM 2297 C C . ALA B 1 17 ? 3.898 -7.09 -1.895 1 98.38 17 ALA B C 1
ATOM 2299 O O 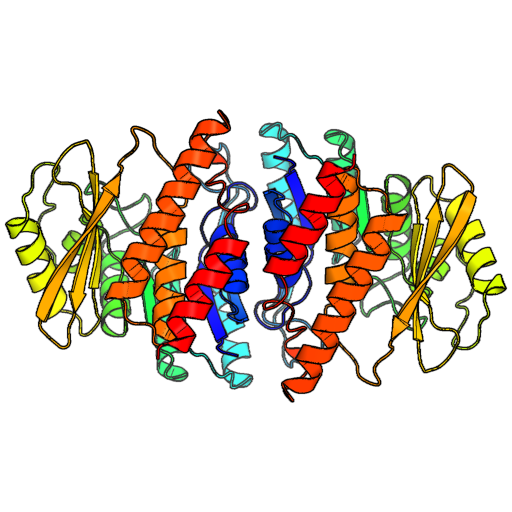. ALA B 1 17 ? 3.48 -6.48 -2.883 1 98.38 17 ALA B O 1
ATOM 2300 N N . LEU B 1 18 ? 3.434 -6.789 -0.696 1 98.81 18 LEU B N 1
ATOM 2301 C CA . LEU B 1 18 ? 2.311 -5.875 -0.509 1 98.81 18 LEU B CA 1
ATOM 2302 C C . LEU B 1 18 ? 2.656 -4.477 -1.009 1 98.81 18 LEU B C 1
ATOM 2304 O O . LEU B 1 18 ? 1.79 -3.766 -1.521 1 98.81 18 LEU B O 1
ATOM 2308 N N . ALA B 1 19 ? 3.928 -4.086 -0.825 1 98.25 19 ALA B N 1
ATOM 2309 C CA . ALA B 1 19 ? 4.344 -2.758 -1.272 1 98.25 19 ALA B CA 1
ATOM 2310 C C . ALA B 1 19 ? 4.148 -2.602 -2.777 1 98.25 19 ALA B C 1
ATOM 2312 O O . ALA B 1 19 ? 3.914 -1.493 -3.268 1 98.25 19 ALA B O 1
ATOM 2313 N N . THR B 1 20 ? 4.219 -3.672 -3.506 1 98.31 20 THR B N 1
ATOM 2314 C CA . THR B 1 20 ? 4.02 -3.695 -4.949 1 98.31 20 THR B CA 1
ATOM 2315 C C . THR B 1 20 ? 2.549 -3.912 -5.289 1 98.31 20 THR B C 1
ATOM 2317 O O . THR B 1 20 ? 2.004 -3.244 -6.172 1 98.31 20 THR B O 1
ATOM 2320 N N . SER B 1 21 ? 1.901 -4.746 -4.594 1 98.81 21 SER B N 1
ATOM 2321 C CA . SER B 1 21 ? 0.559 -5.203 -4.941 1 98.81 21 SER B CA 1
ATOM 2322 C C . SER B 1 21 ? -0.475 -4.109 -4.695 1 98.81 21 SER B C 1
ATOM 2324 O O . SER B 1 21 ? -1.442 -3.98 -5.449 1 98.81 21 SER B O 1
ATOM 2326 N N . ILE B 1 22 ? -0.265 -3.303 -3.682 1 98.75 22 ILE B N 1
ATOM 2327 C CA . ILE B 1 22 ? -1.26 -2.324 -3.258 1 98.75 22 ILE B CA 1
ATOM 2328 C C . ILE B 1 22 ? -1.438 -1.266 -4.344 1 98.75 22 ILE B C 1
ATOM 2330 O O . ILE B 1 22 ? -2.549 -1.052 -4.836 1 98.75 22 ILE B O 1
ATOM 2334 N N . PRO B 1 23 ? -0.382 -0.643 -4.84 1 98.62 23 PRO B N 1
ATOM 2335 C CA . PRO B 1 23 ? -0.582 0.382 -5.867 1 98.62 23 PRO B CA 1
ATOM 2336 C C . PRO B 1 23 ? -1.065 -0.2 -7.195 1 98.62 23 PRO B C 1
ATOM 2338 O O . PRO B 1 23 ? -1.829 0.448 -7.914 1 98.62 23 PRO B O 1
ATOM 2341 N N . ILE B 1 24 ? -0.637 -1.392 -7.512 1 98.75 24 ILE B N 1
ATOM 2342 C CA . ILE B 1 24 ? -1.029 -2.004 -8.773 1 98.75 24 ILE B CA 1
ATOM 2343 C C . ILE B 1 24 ? -2.518 -2.344 -8.742 1 98.75 24 ILE B C 1
ATOM 2345 O O . ILE B 1 24 ? -3.244 -2.068 -9.703 1 98.75 24 ILE B O 1
ATOM 2349 N N . ALA B 1 25 ? -2.977 -2.914 -7.645 1 98.69 25 ALA B N 1
ATOM 2350 C CA . ALA B 1 25 ? -4.398 -3.209 -7.5 1 98.69 25 ALA B CA 1
ATOM 2351 C C . ALA B 1 25 ? -5.234 -1.936 -7.582 1 98.69 25 ALA B C 1
ATOM 2353 O O . ALA B 1 25 ? -6.285 -1.914 -8.227 1 98.69 25 ALA B O 1
ATOM 2354 N N . ALA B 1 26 ? -4.758 -0.883 -6.949 1 98.31 26 ALA B N 1
ATOM 2355 C CA . ALA B 1 26 ? -5.473 0.391 -6.969 1 98.31 26 ALA B CA 1
ATOM 2356 C C . ALA B 1 26 ? -5.566 0.944 -8.391 1 98.31 26 ALA B C 1
ATOM 2358 O O . ALA B 1 26 ? -6.621 1.439 -8.797 1 98.31 26 ALA B O 1
ATOM 2359 N N . ALA B 1 27 ? -4.473 0.878 -9.102 1 98.19 27 ALA B N 1
ATOM 2360 C CA . ALA B 1 27 ? -4.461 1.351 -10.484 1 98.19 27 ALA B CA 1
ATOM 2361 C C . ALA B 1 27 ? -5.488 0.604 -11.328 1 98.19 27 ALA B C 1
ATOM 2363 O O . ALA B 1 27 ? -6.086 1.18 -12.242 1 98.19 27 ALA B O 1
ATOM 2364 N N . CYS B 1 28 ? -5.684 -0.64 -10.977 1 98.12 28 CYS B N 1
ATOM 2365 C CA . CYS B 1 28 ? -6.629 -1.467 -11.719 1 98.12 28 CYS B CA 1
ATOM 2366 C C . CYS B 1 28 ? -8.031 -1.337 -11.141 1 98.12 28 CYS B C 1
ATOM 2368 O O . CYS B 1 28 ? -8.945 -2.076 -11.531 1 98.12 28 CYS B O 1
ATOM 2370 N N . GLN B 1 29 ? -8.227 -0.446 -10.188 1 97.06 29 GLN B N 1
ATOM 2371 C CA . GLN B 1 29 ? -9.508 -0.056 -9.617 1 97.06 29 GLN B CA 1
ATOM 2372 C C . GLN B 1 29 ? -10.125 -1.201 -8.82 1 97.06 29 GLN B C 1
ATOM 2374 O O . GLN B 1 29 ? -11.32 -1.485 -8.953 1 97.06 29 GLN B O 1
ATOM 2379 N N . VAL B 1 30 ? -9.32 -1.858 -8.055 1 97.31 30 VAL B N 1
ATOM 2380 C CA . VAL B 1 30 ? -9.742 -2.9 -7.125 1 97.31 30 VAL B CA 1
ATOM 2381 C C . VAL B 1 30 ? -9.547 -2.418 -5.688 1 97.31 30 VAL B C 1
ATOM 2383 O O . VAL B 1 30 ? -8.523 -1.812 -5.363 1 97.31 30 VAL B O 1
ATOM 2386 N N . GLU B 1 31 ? -10.578 -2.59 -4.867 1 96 31 GLU B N 1
ATOM 2387 C CA . GLU B 1 31 ? -10.438 -2.328 -3.438 1 96 31 GLU B CA 1
ATOM 2388 C C . GLU B 1 31 ? -9.703 -3.471 -2.738 1 96 31 GLU B C 1
ATOM 2390 O O . GLU B 1 31 ? -9.938 -4.641 -3.041 1 96 31 GLU B O 1
ATOM 2395 N N . THR B 1 32 ? -8.836 -3.104 -1.771 1 97.62 32 THR B N 1
ATOM 2396 C CA . THR B 1 32 ? -8.016 -4.164 -1.194 1 97.62 32 THR B CA 1
ATOM 2397 C C . THR B 1 32 ? -8.281 -4.301 0.302 1 97.62 32 THR B C 1
ATOM 2399 O O . THR B 1 32 ? -8.586 -3.314 0.978 1 97.62 32 THR B O 1
ATOM 2402 N N . MET B 1 33 ? -8.344 -5.484 0.771 1 98.19 33 MET B N 1
ATOM 2403 C CA . MET B 1 33 ? -8.094 -5.863 2.158 1 98.19 33 MET B CA 1
ATOM 2404 C C . MET B 1 33 ? -6.652 -6.32 2.346 1 98.19 33 MET B C 1
ATOM 2406 O O . MET B 1 33 ? -6.098 -7.012 1.486 1 98.19 33 MET B O 1
ATOM 2410 N N . LEU B 1 34 ? -6.055 -5.891 3.432 1 98.88 34 LEU B N 1
ATOM 2411 C CA . LEU B 1 34 ? -4.625 -6.133 3.582 1 98.88 34 LEU B CA 1
ATOM 2412 C C . LEU B 1 34 ? -4.352 -7.051 4.77 1 98.88 34 LEU B C 1
ATOM 2414 O O . LEU B 1 34 ? -4.809 -6.785 5.883 1 98.88 34 LEU B O 1
ATOM 2418 N N . LEU B 1 35 ? -3.646 -8.102 4.551 1 98.88 35 LEU B N 1
ATOM 2419 C CA . LEU B 1 35 ? -3.219 -9.047 5.582 1 98.88 35 LEU B CA 1
ATOM 2420 C C . LEU B 1 35 ? -1.708 -9.25 5.539 1 98.88 35 LEU B C 1
ATOM 2422 O O . LEU B 1 35 ? -1.223 -10.172 4.883 1 98.88 35 LEU B O 1
ATOM 2426 N N . PRO B 1 36 ? -0.988 -8.398 6.273 1 98.81 36 PRO B N 1
ATOM 2427 C CA . PRO B 1 36 ? 0.45 -8.672 6.336 1 98.81 36 PRO B CA 1
ATOM 2428 C C . PRO B 1 36 ? 0.772 -9.992 7.031 1 98.81 36 PRO B C 1
ATOM 2430 O O . PRO B 1 36 ? 0.458 -10.164 8.211 1 98.81 36 PRO B O 1
ATOM 2433 N N . THR B 1 37 ? 1.427 -10.852 6.312 1 98.81 37 THR B N 1
ATOM 2434 C CA . THR B 1 37 ? 1.771 -12.156 6.867 1 98.81 37 THR B CA 1
ATOM 2435 C C . THR B 1 37 ? 3.074 -12.086 7.66 1 98.81 37 THR B C 1
ATOM 2437 O O . THR B 1 37 ? 3.252 -12.797 8.648 1 98.81 37 THR B O 1
ATOM 2440 N N . VAL B 1 38 ? 3.977 -11.328 7.141 1 98.62 38 VAL B N 1
ATOM 2441 C CA . VAL B 1 38 ? 5.262 -11.031 7.762 1 98.62 38 VAL B CA 1
ATOM 2442 C C . VAL B 1 38 ? 5.598 -9.555 7.574 1 98.62 38 VAL B C 1
ATOM 2444 O O . VAL B 1 38 ? 5.395 -9 6.492 1 98.62 38 VAL B O 1
ATOM 2447 N N . LEU B 1 39 ? 6.043 -8.898 8.648 1 98.81 39 LEU B N 1
ATOM 2448 C CA . LEU B 1 39 ? 6.59 -7.551 8.531 1 98.81 39 LEU B CA 1
ATOM 2449 C C . LEU B 1 39 ? 8.109 -7.586 8.469 1 98.81 39 LEU B C 1
ATOM 2451 O O . LEU B 1 39 ? 8.75 -8.359 9.188 1 98.81 39 LEU B O 1
ATOM 2455 N N . LEU B 1 40 ? 8.656 -6.844 7.555 1 98.75 40 LEU B N 1
ATOM 2456 C CA . LEU B 1 40 ? 10.102 -6.766 7.371 1 98.75 40 LEU B CA 1
ATOM 2457 C C . LEU B 1 40 ? 10.562 -5.312 7.324 1 98.75 40 LEU B C 1
ATOM 2459 O O . LEU B 1 40 ? 9.898 -4.465 6.723 1 98.75 40 LEU B O 1
ATOM 2463 N N . SER B 1 41 ? 11.734 -5.043 7.945 1 98.69 41 SER B N 1
ATOM 2464 C CA . SER B 1 41 ? 12.289 -3.697 7.832 1 98.69 41 SER B CA 1
ATOM 2465 C C . SER B 1 41 ? 12.734 -3.398 6.406 1 98.69 41 SER B C 1
ATOM 2467 O O . SER B 1 41 ? 12.68 -2.252 5.957 1 98.69 41 SER B O 1
ATOM 2469 N N . SER B 1 42 ? 13.234 -4.336 5.746 1 98.44 42 SER B N 1
ATOM 2470 C CA . SER B 1 42 ? 13.508 -4.395 4.312 1 98.44 42 SER B CA 1
ATOM 2471 C C . SER B 1 42 ? 13.273 -5.797 3.762 1 98.44 42 SER B C 1
ATOM 2473 O O . SER B 1 42 ? 13.188 -6.762 4.523 1 98.44 42 SER B O 1
ATOM 2475 N N . HIS B 1 43 ? 12.977 -5.812 2.445 1 96.12 43 HIS B N 1
ATOM 2476 C CA . HIS B 1 43 ? 12.906 -7.188 1.963 1 96.12 43 HIS B CA 1
ATOM 2477 C C . HIS B 1 43 ? 14.234 -7.906 2.139 1 96.12 43 HIS B C 1
ATOM 2479 O O . HIS B 1 43 ? 15.25 -7.281 2.463 1 96.12 43 HIS B O 1
ATOM 2485 N N . THR B 1 44 ? 14.352 -9.156 1.961 1 93.19 44 THR B N 1
ATOM 2486 C CA . THR B 1 44 ? 15.484 -9.961 2.408 1 93.19 44 THR B CA 1
ATOM 2487 C C . THR B 1 44 ? 16.547 -10.055 1.317 1 93.19 44 THR B C 1
ATOM 2489 O O . THR B 1 44 ? 17.656 -10.531 1.563 1 93.19 44 THR B O 1
ATOM 2492 N N . GLY B 1 45 ? 16.203 -9.617 0.09 1 91.75 45 GLY B N 1
ATOM 2493 C CA . GLY B 1 45 ? 17.141 -9.734 -1.019 1 91.75 45 GLY B CA 1
ATOM 2494 C C . GLY B 1 45 ? 18.203 -8.656 -1.021 1 91.75 45 GLY B C 1
ATOM 2495 O O . GLY B 1 45 ? 18.016 -7.605 -1.64 1 91.75 45 GLY B O 1
ATOM 2496 N N . GLY B 1 46 ? 19.375 -8.844 -0.36 1 91.5 46 GLY B N 1
ATOM 2497 C CA . GLY B 1 46 ? 20.5 -7.938 -0.507 1 91.5 46 GLY B CA 1
ATOM 2498 C C . GLY B 1 46 ? 20.656 -6.977 0.656 1 91.5 46 GLY B C 1
ATOM 2499 O O . GLY B 1 46 ? 21.594 -6.184 0.693 1 91.5 46 GLY B O 1
ATOM 2500 N N . PHE B 1 47 ? 19.75 -6.906 1.558 1 96.25 47 PHE B N 1
ATOM 2501 C CA . PHE B 1 47 ? 19.859 -6.012 2.703 1 96.25 47 PHE B CA 1
ATOM 2502 C C . PHE B 1 47 ? 20.391 -6.75 3.924 1 96.25 47 PHE B C 1
ATOM 2504 O O . PHE B 1 47 ? 20.031 -7.906 4.164 1 96.25 47 PHE B O 1
ATOM 2511 N N . PRO B 1 48 ? 21.234 -6.086 4.66 1 96.38 48 PRO B N 1
ATOM 2512 C CA . PRO B 1 48 ? 21.766 -6.715 5.867 1 96.38 48 PRO B CA 1
ATOM 2513 C C . PRO B 1 48 ? 20.875 -6.504 7.09 1 96.38 48 PRO B C 1
ATOM 2515 O O . PRO B 1 48 ? 20.078 -5.559 7.121 1 96.38 48 PRO B O 1
ATOM 2518 N N . ASP B 1 49 ? 20.953 -7.395 8.055 1 97.19 49 ASP B N 1
ATOM 2519 C CA . ASP B 1 49 ? 20.391 -7.25 9.391 1 97.19 49 ASP B CA 1
ATOM 2520 C C . ASP B 1 49 ? 18.891 -6.934 9.32 1 97.19 49 ASP B C 1
ATOM 2522 O O . ASP B 1 49 ? 18.406 -6.02 10 1 97.19 49 ASP B O 1
ATOM 2526 N N . VAL B 1 50 ? 18.219 -7.668 8.508 1 98.25 50 VAL B N 1
ATOM 2527 C CA . VAL B 1 50 ? 16.781 -7.449 8.305 1 98.25 50 VAL B CA 1
ATOM 2528 C C . VAL B 1 50 ? 16.031 -7.82 9.578 1 98.25 50 VAL B C 1
ATOM 2530 O O . VAL B 1 50 ? 16.266 -8.883 10.156 1 98.25 50 VAL B O 1
ATOM 2533 N N . VAL B 1 51 ? 15.133 -6.914 10.031 1 98.56 51 VAL B N 1
ATOM 2534 C CA . VAL B 1 51 ? 14.195 -7.199 11.109 1 98.56 51 VAL B CA 1
ATOM 2535 C C . VAL B 1 51 ? 12.977 -7.934 10.562 1 98.56 51 VAL B C 1
ATOM 2537 O O . VAL B 1 51 ? 12.383 -7.504 9.57 1 98.56 51 VAL B O 1
ATOM 2540 N N . ILE B 1 52 ? 12.648 -9.047 11.195 1 98 52 ILE B N 1
ATOM 2541 C CA . ILE B 1 52 ? 11.539 -9.883 10.734 1 98 52 ILE B CA 1
ATOM 2542 C C . ILE B 1 52 ? 10.547 -10.102 11.875 1 98 52 ILE B C 1
ATOM 2544 O O . ILE B 1 52 ? 10.938 -10.453 12.984 1 98 52 ILE B O 1
ATOM 2548 N N . GLU B 1 53 ? 9.305 -9.828 11.625 1 98.5 53 GLU B N 1
ATOM 2549 C CA . GLU B 1 53 ? 8.25 -10.055 12.609 1 98.5 53 GLU B CA 1
ATOM 2550 C C . GLU B 1 53 ? 7.164 -10.969 12.047 1 98.5 53 GLU B C 1
ATOM 2552 O O . GLU B 1 53 ? 6.539 -10.648 11.031 1 98.5 53 GLU B O 1
ATOM 2557 N N . ASP B 1 54 ? 6.945 -12.078 12.719 1 98.12 54 ASP B N 1
ATOM 2558 C CA . ASP B 1 54 ? 5.945 -13.078 12.352 1 98.12 54 ASP B CA 1
ATOM 2559 C C . ASP B 1 54 ? 4.543 -12.625 12.75 1 98.12 54 ASP B C 1
ATOM 2561 O O . ASP B 1 54 ? 4.285 -12.344 13.922 1 98.12 54 ASP B O 1
ATOM 2565 N N . MET B 1 55 ? 3.578 -12.648 11.797 1 98.56 55 MET B N 1
ATOM 2566 C CA . MET B 1 55 ? 2.256 -12.094 12.062 1 98.56 55 MET B CA 1
ATOM 2567 C C . MET B 1 55 ? 1.222 -13.203 12.227 1 98.56 55 MET B C 1
ATOM 2569 O O . MET B 1 55 ? 0.017 -12.945 12.172 1 98.56 55 MET B O 1
ATOM 2573 N N . THR B 1 56 ? 1.606 -14.398 12.461 1 98.62 56 THR B N 1
ATOM 2574 C CA . THR B 1 56 ? 0.725 -15.562 12.5 1 98.62 56 THR B CA 1
ATOM 2575 C C . THR B 1 56 ? -0.417 -15.344 13.484 1 98.62 56 THR B C 1
ATOM 2577 O O . THR B 1 56 ? -1.587 -15.523 13.141 1 98.62 56 THR B O 1
ATOM 2580 N N . ASP B 1 57 ? -0.083 -14.961 14.734 1 98.44 57 ASP B N 1
ATOM 2581 C CA . ASP B 1 57 ? -1.104 -14.789 15.766 1 98.44 57 ASP B CA 1
ATOM 2582 C C . ASP B 1 57 ? -2.027 -13.625 15.43 1 98.44 57 ASP B C 1
ATOM 2584 O O . ASP B 1 57 ? -3.242 -13.711 15.625 1 98.44 57 ASP B O 1
ATOM 2588 N N . LEU B 1 58 ? -1.426 -12.555 14.961 1 98.56 58 LEU B N 1
ATOM 2589 C CA . LEU B 1 58 ? -2.227 -11.391 14.609 1 98.56 58 LEU B CA 1
ATOM 2590 C C . LEU B 1 58 ? -3.162 -11.703 13.445 1 98.56 58 LEU B C 1
ATOM 2592 O O . LEU B 1 58 ? -4.301 -11.234 13.414 1 98.56 58 LEU B O 1
ATOM 2596 N N . ASN B 1 59 ? -2.703 -12.453 12.445 1 98.69 59 ASN B N 1
ATOM 2597 C CA . ASN B 1 59 ? -3.539 -12.852 11.32 1 98.69 59 ASN B CA 1
ATOM 2598 C C . ASN B 1 59 ? -4.773 -13.617 11.781 1 98.69 59 ASN B C 1
ATOM 2600 O O . ASN B 1 59 ? -5.871 -13.406 11.266 1 98.69 59 ASN B O 1
ATOM 2604 N N . GLN B 1 60 ? -4.559 -14.484 12.719 1 98.25 60 GLN B N 1
ATOM 2605 C CA . GLN B 1 60 ? -5.695 -15.227 13.258 1 98.25 60 GLN B CA 1
ATOM 2606 C C . GLN B 1 60 ? -6.73 -14.281 13.859 1 98.25 60 GLN B C 1
ATOM 2608 O O . GLN B 1 60 ? -7.934 -14.461 13.656 1 98.25 60 GLN B O 1
ATOM 2613 N N . ALA B 1 61 ? -6.262 -13.328 14.625 1 98.5 61 ALA B N 1
ATOM 2614 C CA . ALA B 1 61 ? -7.152 -12.344 15.234 1 98.5 61 ALA B CA 1
ATOM 2615 C C . ALA B 1 61 ? -7.879 -11.523 14.164 1 98.5 61 ALA B C 1
ATOM 2617 O O . ALA B 1 61 ? -9.055 -11.195 14.328 1 98.5 61 ALA B O 1
ATOM 2618 N N . TYR B 1 62 ? -7.199 -11.156 13.047 1 98.62 62 TYR B N 1
ATOM 2619 C CA . TYR B 1 62 ? -7.832 -10.461 11.93 1 98.62 62 TYR B CA 1
ATOM 2620 C C . TYR B 1 62 ? -9 -11.266 11.383 1 98.62 62 TYR B C 1
ATOM 2622 O O . TYR B 1 62 ? -10.102 -10.742 11.219 1 98.62 62 TYR B O 1
ATOM 2630 N N . PHE B 1 63 ? -8.758 -12.523 11.117 1 98.25 63 PHE B N 1
ATOM 2631 C CA . PHE B 1 63 ? -9.773 -13.375 10.516 1 98.25 63 PHE B CA 1
ATOM 2632 C C . PHE B 1 63 ? -10.992 -13.508 11.43 1 98.25 63 PHE B C 1
ATOM 2634 O O . PHE B 1 63 ? -12.125 -13.586 10.961 1 98.25 63 PHE B O 1
ATOM 2641 N N . GLU B 1 64 ? -10.75 -13.562 12.695 1 97.19 64 GLU B N 1
ATOM 2642 C CA . GLU B 1 64 ? -11.859 -13.648 13.641 1 97.19 64 GLU B CA 1
ATOM 2643 C C . GLU B 1 64 ? -12.758 -12.422 13.547 1 97.19 64 GLU B C 1
ATOM 2645 O O . GLU B 1 64 ? -13.984 -12.539 13.539 1 97.19 64 GLU B O 1
ATOM 2650 N N . GLN B 1 65 ? -12.18 -11.266 13.445 1 98.06 65 GLN B N 1
ATOM 2651 C CA . GLN B 1 65 ? -12.992 -10.062 13.281 1 98.06 65 GLN B CA 1
ATOM 2652 C C . GLN B 1 65 ? -13.703 -10.062 11.93 1 98.06 65 GLN B C 1
ATOM 2654 O O . GLN B 1 65 ? -14.875 -9.695 11.844 1 98.06 65 GLN B O 1
ATOM 2659 N N . TRP B 1 66 ? -12.953 -10.422 10.906 1 97.94 66 TRP B N 1
ATOM 2660 C CA . TRP B 1 66 ? -13.461 -10.312 9.547 1 97.94 66 TRP B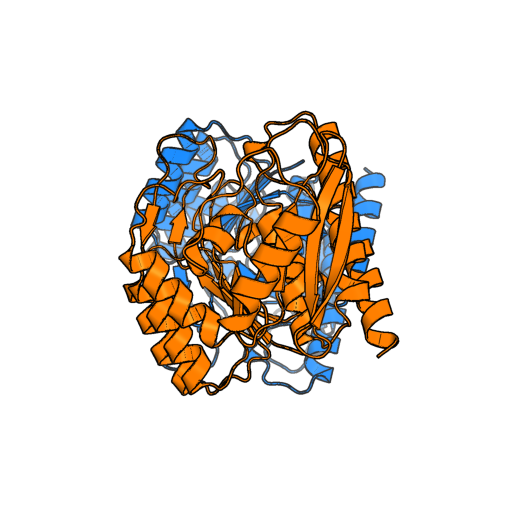 CA 1
ATOM 2661 C C . TRP B 1 66 ? -14.633 -11.266 9.32 1 97.94 66 TRP B C 1
ATOM 2663 O O . TRP B 1 66 ? -15.547 -10.969 8.547 1 97.94 66 TRP B O 1
ATOM 2673 N N . LYS B 1 67 ? -14.602 -12.383 9.961 1 95.5 67 LYS B N 1
ATOM 2674 C CA . LYS B 1 67 ? -15.703 -13.328 9.867 1 95.5 67 LYS B CA 1
ATOM 2675 C C . LYS B 1 67 ? -17.016 -12.688 10.328 1 95.5 67 LYS B C 1
ATOM 2677 O O . LYS B 1 67 ? -18.062 -12.93 9.734 1 95.5 67 LYS B O 1
ATOM 2682 N N . ASN B 1 68 ? -16.922 -11.812 11.234 1 94.5 68 ASN B N 1
ATOM 2683 C CA . ASN B 1 68 ? -18.094 -11.195 11.828 1 94.5 68 ASN B CA 1
ATOM 2684 C C . ASN B 1 68 ? -18.547 -9.969 11.031 1 94.5 68 ASN B C 1
ATOM 2686 O O . ASN B 1 68 ? -19.672 -9.492 11.203 1 94.5 68 ASN B O 1
ATOM 2690 N N . LEU B 1 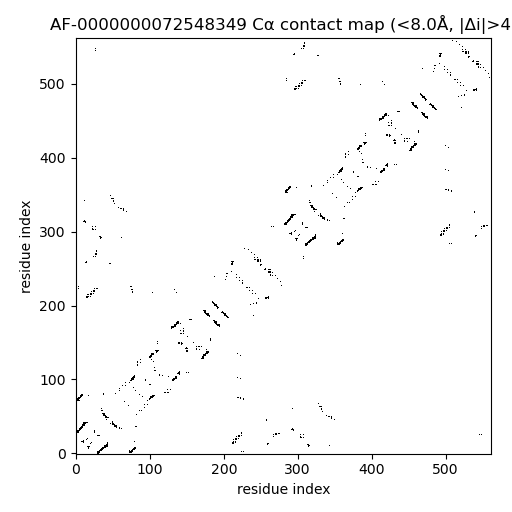69 ? -17.719 -9.453 10.195 1 94.56 69 LEU B N 1
ATOM 2691 C CA . LEU B 1 69 ? -18.062 -8.289 9.383 1 94.56 69 LEU B CA 1
ATOM 2692 C C . LEU B 1 69 ? -18.859 -8.703 8.141 1 94.56 69 LEU B C 1
ATOM 2694 O O . LEU B 1 69 ? -19.484 -7.863 7.492 1 94.56 69 LEU B O 1
ATOM 2698 N N . ASN B 1 70 ? -18.875 -9.977 7.773 1 89.75 70 ASN B N 1
ATOM 2699 C CA . ASN B 1 70 ? -19.578 -10.492 6.605 1 89.75 70 ASN B CA 1
ATOM 2700 C C . ASN B 1 70 ? -19.234 -9.703 5.348 1 89.75 70 ASN B C 1
ATOM 2702 O O . ASN B 1 70 ? -20.125 -9.219 4.648 1 89.75 70 ASN B O 1
ATOM 2706 N N . LEU B 1 71 ? -17.984 -9.578 5.113 1 93.5 71 LEU B N 1
ATOM 2707 C CA . LEU B 1 71 ? -17.5 -8.836 3.959 1 93.5 71 LEU B CA 1
ATOM 2708 C C . LEU B 1 71 ? -17.625 -9.664 2.686 1 93.5 71 LEU B C 1
ATOM 2710 O O . LEU B 1 71 ? -17.406 -10.875 2.703 1 93.5 71 LEU B O 1
ATOM 2714 N N . GLU B 1 72 ? -18.047 -9.047 1.679 1 92.75 72 GLU B N 1
ATOM 2715 C CA . GLU B 1 72 ? -18.031 -9.688 0.367 1 92.75 72 GLU B CA 1
ATOM 2716 C C . GLU B 1 72 ? -16.672 -9.547 -0.314 1 92.75 72 GLU B C 1
ATOM 2718 O O . GLU B 1 72 ? -16.219 -8.43 -0.555 1 92.75 72 GLU B O 1
ATOM 2723 N N . LEU B 1 73 ? -16.062 -10.672 -0.61 1 96.56 73 LEU B N 1
ATOM 2724 C CA . LEU B 1 73 ? -14.766 -10.703 -1.275 1 96.56 73 LEU B CA 1
ATOM 2725 C C . LEU B 1 73 ? -14.883 -11.352 -2.652 1 96.56 73 LEU B C 1
ATOM 2727 O O . LEU B 1 73 ? -15.562 -12.367 -2.812 1 96.56 73 LEU B O 1
ATOM 2731 N N . ALA B 1 74 ? -14.219 -10.68 -3.604 1 97.94 74 ALA B N 1
ATOM 2732 C CA . ALA B 1 74 ? -14.18 -11.227 -4.953 1 97.94 74 ALA B CA 1
ATOM 2733 C C . ALA B 1 74 ? -13.07 -12.266 -5.094 1 97.94 74 ALA B C 1
ATOM 2735 O O . ALA B 1 74 ? -13.102 -13.102 -5.996 1 97.94 74 ALA B O 1
ATOM 2736 N N . GLY B 1 75 ? -12.062 -12.227 -4.215 1 98.5 75 GLY B N 1
ATOM 2737 C CA . GLY B 1 75 ? -10.961 -13.172 -4.242 1 98.5 75 GLY B CA 1
ATOM 2738 C C . GLY B 1 75 ? -9.938 -12.93 -3.145 1 98.5 75 GLY B C 1
ATOM 2739 O O . GLY B 1 75 ? -9.992 -11.914 -2.449 1 98.5 75 GLY B O 1
ATOM 2740 N N . ILE B 1 76 ? -9.062 -13.859 -2.92 1 98.75 76 ILE B N 1
ATOM 2741 C CA . ILE B 1 76 ? -7.906 -13.797 -2.037 1 98.75 76 ILE B CA 1
ATOM 2742 C C . ILE B 1 76 ? -6.641 -14.117 -2.828 1 98.75 76 ILE B C 1
ATOM 2744 O O . ILE B 1 76 ? -6.555 -15.164 -3.477 1 98.75 76 ILE B O 1
ATOM 2748 N N . LEU B 1 77 ? -5.734 -13.211 -2.854 1 98.94 77 LEU B N 1
ATOM 2749 C CA . LEU B 1 77 ? -4.406 -13.492 -3.385 1 98.94 77 LEU B CA 1
ATOM 2750 C C . LEU B 1 77 ? -3.438 -13.852 -2.264 1 98.94 77 LEU B C 1
ATOM 2752 O O . LEU B 1 77 ? -3.117 -13.008 -1.421 1 98.94 77 LEU B O 1
ATOM 2756 N N . SER B 1 78 ? -2.992 -15.062 -2.258 1 98.75 78 SER B N 1
ATOM 2757 C CA . SER B 1 78 ? -2.02 -15.547 -1.28 1 98.75 78 SER B CA 1
ATOM 2758 C C . SER B 1 78 ? -0.602 -15.492 -1.837 1 98.75 78 SER B C 1
ATOM 2760 O O . SER B 1 78 ? -0.301 -16.125 -2.848 1 98.75 78 SER B O 1
ATOM 2762 N N . GLY B 1 79 ? 0.201 -14.711 -1.187 1 98.31 79 GLY B N 1
ATOM 2763 C CA . GLY B 1 79 ? 1.627 -14.68 -1.471 1 98.31 79 GLY B CA 1
ATOM 2764 C C . GLY B 1 79 ? 2.459 -15.398 -0.425 1 98.31 79 GLY B C 1
ATOM 2765 O O . GLY B 1 79 ? 2.18 -16.547 -0.083 1 98.31 79 GLY B O 1
ATOM 2766 N N . TYR B 1 80 ? 3.473 -14.734 0.092 1 98 80 TYR B N 1
ATOM 2767 C CA . TYR B 1 80 ? 4.398 -15.344 1.043 1 98 80 TYR B CA 1
ATOM 2768 C C . TYR B 1 80 ? 3.729 -15.555 2.395 1 98 80 TYR B C 1
ATOM 2770 O O . TYR B 1 80 ? 3.203 -14.617 2.992 1 98 80 TYR B O 1
ATOM 2778 N N . CYS B 1 81 ? 3.789 -16.75 2.809 1 97.94 81 CYS B N 1
ATOM 2779 C CA . CYS B 1 81 ? 3.43 -17.156 4.164 1 97.94 81 CYS B CA 1
ATOM 2780 C C . CYS B 1 81 ? 4.621 -17.766 4.883 1 97.94 81 CYS B C 1
ATOM 2782 O O . CYS B 1 81 ? 5.395 -18.516 4.285 1 97.94 81 CYS B O 1
ATOM 2784 N N . ARG B 1 82 ? 4.723 -17.469 6.145 1 96.25 82 ARG B N 1
ATOM 2785 C CA . ARG B 1 82 ? 5.926 -17.828 6.891 1 96.25 82 ARG B CA 1
ATOM 2786 C C . ARG B 1 82 ? 5.918 -19.312 7.262 1 96.25 82 ARG B C 1
ATOM 2788 O O . ARG B 1 82 ? 6.977 -19.922 7.398 1 96.25 82 ARG B O 1
ATOM 2795 N N . ASN B 1 83 ? 4.719 -19.922 7.445 1 97.81 83 ASN B N 1
ATOM 2796 C CA . ASN B 1 83 ? 4.598 -21.266 7.98 1 97.81 83 ASN B CA 1
ATOM 2797 C C . ASN B 1 83 ? 3.277 -21.906 7.574 1 97.81 83 ASN B C 1
ATOM 2799 O O . ASN B 1 83 ? 2.389 -21.234 7.047 1 97.81 83 ASN B O 1
ATOM 2803 N N . PRO B 1 84 ? 3.186 -23.203 7.805 1 97.94 84 PRO B N 1
ATOM 2804 C CA . PRO B 1 84 ? 1.977 -23.938 7.406 1 97.94 84 PRO B CA 1
ATOM 2805 C C . PRO B 1 84 ? 0.721 -23.406 8.102 1 97.94 84 PRO B C 1
ATOM 2807 O O . PRO B 1 84 ? -0.37 -23.453 7.523 1 97.94 84 PRO B O 1
ATOM 2810 N N . GLN B 1 85 ? 0.84 -22.922 9.289 1 98.06 85 GLN B N 1
ATOM 2811 C CA . GLN B 1 85 ? -0.309 -22.406 10.023 1 98.06 85 GLN B CA 1
ATOM 2812 C C . GLN B 1 85 ? -0.966 -21.234 9.281 1 98.06 85 GLN B C 1
ATOM 2814 O O . GLN B 1 85 ? -2.193 -21.156 9.203 1 98.06 85 GLN B O 1
ATOM 2819 N N . GLN B 1 86 ? -0.184 -20.328 8.758 1 98.5 86 GLN B N 1
ATOM 2820 C CA . GLN B 1 86 ? -0.722 -19.219 7.988 1 98.5 86 GLN B CA 1
ATOM 2821 C C . GLN B 1 86 ? -1.46 -19.719 6.746 1 98.5 86 GLN B C 1
ATOM 2823 O O . GLN B 1 86 ? -2.496 -19.156 6.371 1 98.5 86 GLN B O 1
ATOM 2828 N N . LEU B 1 87 ? -0.891 -20.719 6.09 1 98.44 87 LEU B N 1
ATOM 2829 C CA . LEU B 1 87 ? -1.556 -21.312 4.934 1 98.44 87 LEU B CA 1
ATOM 2830 C C . LEU B 1 87 ? -2.914 -21.891 5.324 1 98.44 87 LEU B C 1
ATOM 2832 O O . LEU B 1 87 ? -3.902 -21.688 4.609 1 98.44 87 LEU B O 1
ATOM 2836 N N . SER B 1 88 ? -2.922 -22.547 6.41 1 97.88 88 SER B N 1
ATOM 2837 C CA . SER B 1 88 ? -4.16 -23.141 6.895 1 97.88 88 SER B CA 1
ATOM 2838 C C . SER B 1 88 ? -5.191 -22.078 7.246 1 97.88 88 SER B C 1
ATOM 2840 O O . SER B 1 88 ? -6.387 -22.266 7.004 1 97.88 88 SER B O 1
ATOM 2842 N N . GLN B 1 89 ? -4.762 -21 7.871 1 97.94 89 GLN B N 1
ATOM 2843 C CA . GLN B 1 89 ? -5.648 -19.891 8.203 1 97.94 89 GLN B CA 1
ATOM 2844 C C . GLN B 1 89 ? -6.301 -19.312 6.949 1 97.94 89 GLN B C 1
ATOM 2846 O O . GLN B 1 89 ? -7.504 -19.047 6.938 1 97.94 89 GLN B O 1
ATOM 2851 N N . LEU B 1 90 ? -5.523 -19.141 5.934 1 97.94 90 LEU B N 1
ATOM 2852 C CA . LEU B 1 90 ? -6.023 -18.609 4.672 1 97.94 90 LEU B CA 1
ATOM 2853 C C . LEU B 1 90 ? -7.031 -19.562 4.039 1 97.94 90 LEU B C 1
ATOM 2855 O O . LEU B 1 90 ? -8.086 -19.141 3.561 1 97.94 90 LEU B O 1
ATOM 2859 N N . ALA B 1 91 ? -6.695 -20.828 4.055 1 97.5 91 ALA B N 1
ATOM 2860 C CA . ALA B 1 91 ? -7.578 -21.844 3.486 1 97.5 91 ALA B CA 1
ATOM 2861 C C . ALA B 1 91 ? -8.922 -21.859 4.207 1 97.5 91 ALA B C 1
ATOM 2863 O O . ALA B 1 91 ? -9.977 -21.922 3.566 1 97.5 91 ALA B O 1
ATOM 2864 N N . MET B 1 92 ? -8.859 -21.859 5.492 1 97.12 92 MET B N 1
ATOM 2865 C CA . MET B 1 92 ? -10.078 -21.906 6.305 1 97.12 92 MET B CA 1
ATOM 2866 C C . MET B 1 92 ? -10.945 -20.672 6.047 1 97.12 92 MET B C 1
ATOM 2868 O O . MET B 1 92 ? -12.164 -20.797 5.902 1 97.12 92 MET B O 1
ATOM 2872 N N . TYR B 1 93 ? -10.336 -19.516 6.016 1 97.31 93 TYR B N 1
ATOM 2873 C CA . TYR B 1 93 ? -11.094 -18.297 5.777 1 97.31 93 TYR B CA 1
ATOM 2874 C C . TYR B 1 93 ? -11.727 -18.312 4.395 1 97.31 93 TYR B C 1
ATOM 2876 O O . TYR B 1 93 ? -12.891 -17.938 4.238 1 97.31 93 TYR B O 1
ATOM 2884 N N . ALA B 1 94 ? -10.969 -18.688 3.406 1 97.25 94 ALA B N 1
ATOM 2885 C CA . ALA B 1 94 ? -11.477 -18.781 2.041 1 97.25 94 ALA B CA 1
ATOM 2886 C C . ALA B 1 94 ? -12.68 -19.703 1.964 1 97.25 94 ALA B C 1
ATOM 2888 O O . ALA B 1 94 ? -13.672 -19.406 1.292 1 97.25 94 ALA B O 1
ATOM 2889 N N . LYS B 1 95 ? -12.555 -20.828 2.613 1 96.25 95 LYS B N 1
ATOM 2890 C CA . LYS B 1 95 ? -13.633 -21.812 2.625 1 96.25 95 LYS B CA 1
ATOM 2891 C C . LYS B 1 95 ? -14.875 -21.266 3.33 1 96.25 95 LYS B C 1
ATOM 2893 O O . LYS B 1 95 ? -15.984 -21.359 2.812 1 96.25 95 LYS B O 1
ATOM 2898 N N . GLN B 1 96 ? -14.68 -20.672 4.445 1 95.31 96 GLN B N 1
ATOM 2899 C CA . GLN B 1 96 ? -15.773 -20.156 5.258 1 95.31 96 GLN B CA 1
ATOM 2900 C C . GLN B 1 96 ? -16.531 -19.047 4.523 1 95.31 96 GLN B C 1
ATOM 2902 O O . GLN B 1 96 ? -17.734 -18.891 4.68 1 95.31 96 GLN B O 1
ATOM 2907 N N . THR B 1 97 ? -15.836 -18.266 3.754 1 95.75 97 THR B N 1
ATOM 2908 C CA . THR B 1 97 ? -16.438 -17.125 3.076 1 95.75 97 THR B CA 1
ATOM 2909 C C . THR B 1 97 ? -16.781 -17.469 1.628 1 95.75 97 THR B C 1
ATOM 2911 O O . THR B 1 97 ? -17.266 -16.625 0.88 1 95.75 97 THR B O 1
ATOM 2914 N N . GLU B 1 98 ? -16.422 -18.672 1.239 1 95.31 98 GLU B N 1
ATOM 2915 C CA . GLU B 1 98 ? -16.625 -19.109 -0.138 1 95.31 98 GLU B CA 1
ATOM 2916 C C . GLU B 1 98 ? -15.969 -18.141 -1.126 1 95.31 98 GLU B C 1
ATOM 2918 O O . GLU B 1 98 ? -16.594 -17.75 -2.115 1 95.31 98 GLU B O 1
ATOM 2923 N N . THR B 1 99 ? -14.805 -17.703 -0.796 1 96.69 99 THR B N 1
ATOM 2924 C CA . THR B 1 99 ? -14.07 -16.734 -1.609 1 96.69 99 THR B CA 1
ATOM 2925 C C . THR B 1 99 ? -13.023 -17.453 -2.469 1 96.69 99 THR B C 1
ATOM 2927 O O . THR B 1 99 ? -12.258 -18.266 -1.971 1 96.69 99 THR B O 1
ATOM 2930 N N . PRO B 1 100 ? -13.023 -17.172 -3.793 1 96.69 100 PRO B N 1
ATOM 2931 C CA . PRO B 1 100 ? -12 -17.781 -4.648 1 96.69 100 PRO B CA 1
ATOM 2932 C C . PRO B 1 100 ? -10.578 -17.438 -4.211 1 96.69 100 PRO B C 1
ATOM 2934 O O . PRO B 1 100 ? -10.312 -16.297 -3.818 1 96.69 100 PRO B O 1
ATOM 2937 N N . LEU B 1 101 ? -9.727 -18.469 -4.371 1 98.19 101 LEU B N 1
ATOM 2938 C CA . LEU B 1 101 ? -8.336 -18.328 -3.977 1 98.19 101 LEU B CA 1
ATOM 2939 C C . LEU B 1 101 ? -7.422 -18.297 -5.199 1 98.19 101 LEU B C 1
ATOM 2941 O O . LEU B 1 101 ? -7.582 -19.094 -6.121 1 98.19 101 LEU B O 1
ATOM 2945 N N . ILE B 1 102 ? -6.586 -17.328 -5.277 1 98.88 102 ILE B N 1
ATOM 2946 C CA . ILE B 1 102 ? -5.453 -17.25 -6.195 1 98.88 102 ILE B CA 1
ATOM 2947 C C . ILE B 1 102 ? -4.148 -17.406 -5.418 1 98.88 102 ILE B C 1
ATOM 2949 O O . ILE B 1 102 ? -3.9 -16.672 -4.457 1 98.88 102 ILE B O 1
ATOM 2953 N N . VAL B 1 103 ? -3.297 -18.359 -5.824 1 98.88 103 VAL B N 1
ATOM 2954 C CA . VAL B 1 103 ? -2.18 -18.719 -4.961 1 98.88 103 VAL B CA 1
ATOM 2955 C C . VAL B 1 103 ? -0.864 -18.562 -5.719 1 98.88 103 VAL B C 1
ATOM 2957 O O . VAL B 1 103 ? -0.668 -19.156 -6.773 1 98.88 103 VAL B O 1
ATOM 2960 N N . ASP B 1 104 ? -0.07 -17.703 -5.277 1 98.81 104 ASP B N 1
ATOM 2961 C CA . ASP B 1 104 ? 1.359 -17.703 -5.574 1 98.81 104 ASP B CA 1
ATOM 2962 C C . ASP B 1 104 ? 2.148 -18.422 -4.48 1 98.81 104 ASP B C 1
ATOM 2964 O O . ASP B 1 104 ? 2.32 -17.891 -3.383 1 98.81 104 ASP B O 1
ATOM 2968 N N . PRO B 1 105 ? 2.619 -19.594 -4.762 1 98.38 105 PRO B N 1
ATOM 2969 C CA . PRO B 1 105 ? 3.158 -20.422 -3.682 1 98.38 105 PRO B CA 1
ATOM 2970 C C . PRO B 1 105 ? 4.336 -19.766 -2.963 1 98.38 105 PRO B C 1
ATOM 2972 O O . PRO B 1 105 ? 4.457 -19.875 -1.741 1 98.38 105 PRO B O 1
ATOM 2975 N N . ILE B 1 106 ? 5.25 -19.125 -3.676 1 97.62 106 ILE B N 1
ATOM 2976 C CA . ILE B 1 106 ? 6.438 -18.469 -3.146 1 97.62 106 ILE B CA 1
ATOM 2977 C C . ILE B 1 106 ? 7.125 -19.375 -2.127 1 97.62 106 ILE B C 1
ATOM 2979 O O . ILE B 1 106 ? 7.234 -19.016 -0.95 1 97.62 106 ILE B O 1
ATOM 2983 N N . MET B 1 107 ? 7.688 -20.469 -2.584 1 96.81 107 MET B N 1
ATOM 2984 C CA . MET B 1 107 ? 8.242 -21.375 -1.589 1 96.81 107 MET B CA 1
ATOM 2985 C C . MET B 1 107 ? 9.586 -21.938 -2.045 1 96.81 107 MET B C 1
ATOM 2987 O O . MET B 1 107 ? 10.289 -22.594 -1.274 1 96.81 107 MET B O 1
ATOM 2991 N N . GLY B 1 108 ? 9.969 -21.703 -3.279 1 95.12 108 GLY B N 1
ATOM 2992 C CA . GLY B 1 108 ? 11.25 -22.188 -3.771 1 95.12 108 GLY B CA 1
ATOM 2993 C C . GLY B 1 108 ? 11.594 -21.672 -5.156 1 95.12 108 GLY B C 1
ATOM 2994 O O . GLY B 1 108 ? 10.727 -21.156 -5.867 1 95.12 108 GLY B O 1
ATOM 2995 N N . ASP B 1 109 ? 12.867 -21.781 -5.43 1 92.62 109 ASP B N 1
ATOM 2996 C CA . ASP B 1 109 ? 13.422 -21.375 -6.715 1 92.62 109 ASP B CA 1
ATOM 2997 C C . ASP B 1 109 ? 14.719 -22.125 -7.023 1 92.62 109 ASP B C 1
ATOM 2999 O O . ASP B 1 109 ? 15.391 -22.609 -6.113 1 92.62 109 ASP B O 1
ATOM 3003 N N . SER B 1 110 ? 14.922 -22.297 -8.289 1 92.38 110 SER B N 1
ATOM 3004 C CA . SER B 1 110 ? 16.156 -22.922 -8.766 1 92.38 110 SER B CA 1
ATOM 3005 C C . SER B 1 110 ? 16.344 -24.312 -8.172 1 92.38 110 SER B C 1
ATOM 3007 O O . SER B 1 110 ? 17.438 -24.672 -7.738 1 92.38 110 SER B O 1
ATOM 3009 N N . GLY B 1 111 ? 15.266 -24.969 -8.008 1 92.81 111 GLY B N 1
ATOM 3010 C CA . GLY B 1 111 ? 15.273 -26.359 -7.602 1 92.81 111 GLY B CA 1
ATOM 3011 C C . GLY B 1 111 ? 15.32 -26.547 -6.098 1 92.81 111 GLY B C 1
ATOM 3012 O O . GLY B 1 111 ? 15.438 -27.672 -5.609 1 92.81 111 GLY B O 1
ATOM 3013 N N . ARG B 1 112 ? 15.352 -25.547 -5.379 1 93.06 112 ARG B N 1
ATOM 3014 C CA . ARG B 1 112 ? 15.508 -25.656 -3.93 1 93.06 112 ARG B CA 1
ATOM 3015 C C . ARG B 1 112 ? 14.414 -24.875 -3.203 1 93.06 112 ARG B C 1
ATOM 3017 O O . ARG B 1 112 ? 14 -23.812 -3.654 1 93.06 112 ARG B O 1
ATOM 3024 N N . LEU B 1 113 ? 13.945 -25.359 -2.092 1 95.5 113 LEU B N 1
ATOM 3025 C CA . LEU B 1 113 ? 13.086 -24.625 -1.171 1 95.5 113 LEU B CA 1
ATOM 3026 C C . LEU B 1 113 ? 13.812 -23.422 -0.582 1 95.5 113 LEU B C 1
ATOM 3028 O O . LEU B 1 113 ? 15.023 -23.469 -0.346 1 95.5 113 LEU B O 1
ATOM 3032 N N . TYR B 1 114 ? 13.047 -22.359 -0.344 1 93.19 114 TYR B N 1
ATOM 3033 C CA . TYR B 1 114 ? 13.641 -21.25 0.387 1 93.19 114 TYR B CA 1
ATOM 3034 C C . TYR B 1 114 ? 14.039 -21.672 1.794 1 93.19 114 TYR B C 1
ATOM 3036 O O . TYR B 1 114 ? 13.477 -22.625 2.35 1 93.19 114 TYR B O 1
ATOM 3044 N N . THR B 1 115 ? 14.977 -20.953 2.334 1 88.38 115 THR B N 1
ATOM 3045 C CA . THR B 1 115 ? 15.484 -21.25 3.67 1 88.38 115 THR B CA 1
ATOM 3046 C C . THR B 1 115 ? 14.344 -21.266 4.688 1 88.38 115 THR B C 1
ATOM 3048 O O . THR B 1 115 ? 13.523 -20.344 4.711 1 88.38 115 THR B O 1
ATOM 3051 N N . GLY B 1 116 ? 14.227 -22.312 5.469 1 89.06 116 GLY B N 1
ATOM 3052 C CA . GLY B 1 116 ? 13.25 -22.391 6.543 1 89.06 116 GLY B CA 1
ATOM 3053 C C . GLY B 1 116 ? 12.039 -23.234 6.191 1 89.06 116 GLY B C 1
ATOM 3054 O O . GLY B 1 116 ? 11.273 -23.641 7.074 1 89.06 116 GLY B O 1
ATOM 3055 N N . PHE B 1 117 ? 11.891 -23.531 4.953 1 94.75 117 PHE B N 1
ATOM 3056 C CA . PHE B 1 117 ? 10.734 -24.312 4.539 1 94.75 117 PHE B CA 1
ATOM 3057 C C . PHE B 1 117 ? 11.086 -25.797 4.488 1 94.75 117 PHE B C 1
ATOM 3059 O O . PHE B 1 117 ? 12.227 -26.172 4.195 1 94.75 117 PHE B O 1
ATOM 3066 N N . THR B 1 118 ? 10.07 -26.641 4.828 1 94.56 118 THR B N 1
ATOM 3067 C CA . THR B 1 118 ? 10.219 -28.094 4.848 1 94.56 118 THR B CA 1
ATOM 3068 C C . THR B 1 118 ? 9.109 -28.766 4.039 1 94.56 118 THR B C 1
ATOM 3070 O O . THR B 1 118 ? 8.281 -28.078 3.426 1 94.56 118 THR B O 1
ATOM 3073 N N . SER B 1 119 ? 9.164 -30.094 4.168 1 94.81 119 SER B N 1
ATOM 3074 C CA . SER B 1 119 ? 8.133 -30.875 3.475 1 94.81 119 SER B CA 1
ATOM 3075 C C . SER B 1 119 ? 6.75 -30.578 4.039 1 94.81 119 SER B C 1
ATOM 3077 O O . SER B 1 119 ? 5.754 -30.656 3.316 1 94.81 119 SER B O 1
ATOM 3079 N N . SER B 1 120 ? 6.715 -30.266 5.277 1 96.44 120 SER B N 1
ATOM 3080 C CA . SER B 1 120 ? 5.438 -29.922 5.891 1 96.44 120 SER B CA 1
ATOM 3081 C C . SER B 1 120 ? 4.824 -28.688 5.242 1 96.44 120 SER B C 1
ATOM 3083 O O . SER B 1 120 ? 3.604 -28.594 5.09 1 96.44 120 SER B O 1
ATOM 3085 N N . TYR B 1 121 ? 5.66 -27.75 4.895 1 97.81 121 TYR B N 1
ATOM 3086 C CA . TYR B 1 121 ? 5.18 -26.562 4.211 1 97.81 121 TYR B CA 1
ATOM 3087 C C . TYR B 1 121 ? 4.648 -26.906 2.822 1 97.81 121 TYR B C 1
ATOM 3089 O O . TYR B 1 121 ? 3.609 -26.391 2.402 1 97.81 121 TYR B O 1
ATOM 3097 N N . VAL B 1 122 ? 5.383 -27.75 2.123 1 97.88 122 VAL B N 1
ATOM 3098 C CA . VAL B 1 122 ? 4.98 -28.172 0.783 1 97.88 122 VAL B CA 1
ATOM 3099 C C . VAL B 1 122 ? 3.619 -28.859 0.843 1 97.88 122 VAL B C 1
ATOM 3101 O O . VAL B 1 122 ? 2.75 -28.594 0.007 1 97.88 122 VAL B O 1
ATOM 3104 N N . GLU B 1 123 ? 3.43 -29.672 1.824 1 97.44 123 GLU B N 1
ATOM 3105 C CA . GLU B 1 123 ? 2.158 -30.375 1.981 1 97.44 123 GLU B CA 1
ATOM 3106 C C . GLU B 1 123 ? 1.02 -29.406 2.256 1 97.44 123 GLU B C 1
ATOM 3108 O O . GLU B 1 123 ? -0.08 -29.547 1.719 1 97.44 123 GLU B O 1
ATOM 3113 N N . ALA B 1 124 ? 1.276 -28.438 3.121 1 97.69 124 ALA B N 1
ATOM 3114 C CA . ALA B 1 124 ? 0.273 -27.422 3.406 1 97.69 124 ALA B CA 1
ATOM 3115 C C . ALA B 1 124 ? -0.058 -26.609 2.154 1 97.69 124 ALA B C 1
ATOM 3117 O O . ALA B 1 124 ? -1.215 -26.25 1.931 1 97.69 124 ALA B O 1
ATOM 3118 N N . MET B 1 125 ? 0.939 -26.328 1.402 1 98.38 125 MET B N 1
ATOM 3119 C CA . MET B 1 125 ? 0.741 -25.594 0.158 1 98.38 125 MET B CA 1
ATOM 3120 C C . MET B 1 125 ? -0.081 -26.406 -0.834 1 98.38 125 MET B C 1
ATOM 3122 O O . MET B 1 125 ? -0.955 -25.875 -1.515 1 98.38 125 MET B O 1
ATOM 3126 N N . LYS B 1 126 ? 0.191 -27.688 -0.902 1 97.38 126 LYS B N 1
ATOM 3127 C CA . LYS B 1 126 ? -0.612 -28.562 -1.742 1 97.38 126 LYS B CA 1
ATOM 3128 C C . LYS B 1 126 ? -2.09 -28.484 -1.374 1 97.38 126 LYS B C 1
ATOM 3130 O O . LYS B 1 126 ? -2.949 -28.391 -2.254 1 97.38 126 LYS B O 1
ATOM 3135 N N . GLU B 1 127 ? -2.303 -28.5 -0.134 1 96.62 127 GLU B N 1
ATOM 3136 C CA . GLU B 1 127 ? -3.68 -28.406 0.342 1 96.62 127 GLU B CA 1
ATOM 3137 C C . GLU B 1 127 ? -4.305 -27.078 -0.065 1 96.62 127 GLU B C 1
ATOM 3139 O O . GLU B 1 127 ? -5.453 -27.031 -0.509 1 96.62 127 GLU B O 1
ATOM 3144 N N . LEU B 1 128 ? -3.598 -25.984 0.091 1 97.94 128 LEU B N 1
ATOM 3145 C CA . LEU B 1 128 ? -4.086 -24.656 -0.261 1 97.94 128 LEU B CA 1
ATOM 3146 C C . LEU B 1 128 ? -4.406 -24.578 -1.75 1 97.94 128 LEU B C 1
ATOM 3148 O O . LEU B 1 128 ? -5.43 -24.016 -2.137 1 97.94 128 LEU B O 1
ATOM 3152 N N . THR B 1 129 ? -3.57 -25.172 -2.578 1 97.88 129 THR B N 1
ATOM 3153 C CA . THR B 1 129 ? -3.727 -25.062 -4.023 1 97.88 129 THR B CA 1
ATOM 3154 C C . THR B 1 129 ? -4.918 -25.891 -4.5 1 97.88 129 THR B C 1
ATOM 3156 O O . THR B 1 129 ? -5.484 -25.625 -5.559 1 97.88 129 THR B O 1
ATOM 3159 N N . GLN B 1 130 ? -5.32 -26.844 -3.74 1 94.06 130 GLN B N 1
ATOM 3160 C CA . GLN B 1 130 ? -6.453 -27.688 -4.113 1 94.06 130 GLN B CA 1
ATOM 3161 C C . GLN B 1 130 ? -7.75 -26.891 -4.137 1 94.06 130 GLN B C 1
ATOM 3163 O O . GLN B 1 130 ? -8.672 -27.219 -4.883 1 94.06 130 GLN B O 1
ATOM 3168 N N . SER B 1 131 ? -7.766 -25.828 -3.393 1 92.19 131 SER B N 1
ATOM 3169 C CA . SER B 1 131 ? -8.977 -25.016 -3.291 1 92.19 131 SER B CA 1
ATOM 3170 C C . SER B 1 131 ? -8.859 -23.734 -4.102 1 92.19 131 SER B C 1
ATOM 3172 O O . SER B 1 131 ? -9.695 -22.844 -3.982 1 92.19 131 SER B O 1
ATOM 3174 N N . ALA B 1 132 ? -7.883 -23.656 -4.91 1 98 132 ALA B N 1
ATOM 3175 C CA . ALA B 1 132 ? -7.605 -22.422 -5.613 1 98 132 ALA B CA 1
ATOM 3176 C C . ALA B 1 132 ? -8.312 -22.375 -6.965 1 98 132 ALA B C 1
ATOM 3178 O O . ALA B 1 132 ? -8.641 -23.422 -7.531 1 98 132 ALA B O 1
ATOM 3179 N N . GLN B 1 133 ? -8.602 -21.188 -7.391 1 98 133 GLN B N 1
ATOM 3180 C CA . GLN B 1 133 ? -9.125 -20.938 -8.727 1 98 133 GLN B CA 1
ATOM 3181 C C . GLN B 1 133 ? -7.996 -20.734 -9.734 1 98 133 GLN B C 1
ATOM 3183 O O . GLN B 1 133 ? -8.141 -21.078 -10.914 1 98 133 GLN B O 1
ATOM 3188 N N . LEU B 1 134 ? -6.922 -20.25 -9.305 1 98.81 134 LEU B N 1
ATOM 3189 C CA . LEU B 1 134 ? -5.727 -19.969 -10.094 1 98.81 134 LEU B CA 1
ATOM 3190 C C . LEU B 1 134 ? -4.469 -20.156 -9.258 1 98.81 134 LEU B C 1
ATOM 3192 O O . LEU B 1 134 ? -4.422 -19.75 -8.094 1 98.81 134 LEU B O 1
ATOM 3196 N N . ILE B 1 135 ? -3.451 -20.844 -9.781 1 98.88 135 ILE B N 1
ATOM 3197 C CA . ILE B 1 135 ? -2.168 -20.969 -9.094 1 98.88 135 ILE B CA 1
ATOM 3198 C C . ILE B 1 135 ? -1.044 -20.531 -10.031 1 98.88 135 ILE B C 1
ATOM 3200 O O . ILE B 1 135 ? -1.117 -20.766 -11.242 1 98.88 135 ILE B O 1
ATOM 3204 N N . LEU B 1 136 ? -0.012 -19.891 -9.445 1 98.88 136 LEU B N 1
ATOM 3205 C CA . LEU B 1 136 ? 1.078 -19.312 -10.234 1 98.88 136 LEU B CA 1
ATOM 3206 C C . LEU B 1 136 ? 2.426 -19.859 -9.766 1 98.88 136 LEU B C 1
ATOM 3208 O O . LEU B 1 136 ? 3.301 -19.078 -9.359 1 98.88 136 LEU B O 1
ATOM 3212 N N . PRO B 1 137 ? 2.654 -21.109 -9.945 1 98.75 137 PRO B N 1
ATOM 3213 C CA . PRO B 1 137 ? 3.941 -21.672 -9.523 1 98.75 137 PRO B CA 1
ATOM 3214 C C . PRO B 1 137 ? 5.051 -21.438 -10.547 1 98.75 137 PRO B C 1
ATOM 3216 O O . PRO B 1 137 ? 4.773 -21.312 -11.742 1 98.75 137 PRO B O 1
ATOM 3219 N N . ASN B 1 138 ? 6.258 -21.328 -10.047 1 97.56 138 ASN B N 1
ATOM 3220 C CA . ASN B 1 138 ? 7.387 -21.484 -10.953 1 97.56 138 ASN B CA 1
ATOM 3221 C C . ASN B 1 138 ? 7.742 -22.953 -11.141 1 97.56 138 ASN B C 1
ATOM 3223 O O . ASN B 1 138 ? 7.074 -23.844 -10.594 1 97.56 138 ASN B O 1
ATOM 3227 N N . ILE B 1 139 ? 8.75 -23.234 -11.914 1 97.12 139 ILE B N 1
ATOM 3228 C CA . ILE B 1 139 ? 9.086 -24.594 -12.297 1 97.12 139 ILE B CA 1
ATOM 3229 C C . ILE B 1 139 ? 9.461 -25.406 -11.047 1 97.12 139 ILE B C 1
ATOM 3231 O O . ILE B 1 139 ? 9.023 -26.547 -10.891 1 97.12 139 ILE B O 1
ATOM 3235 N N . THR B 1 140 ? 10.258 -24.812 -10.172 1 97.31 140 THR B N 1
ATOM 3236 C CA . THR B 1 140 ? 10.633 -25.469 -8.93 1 97.31 140 THR B CA 1
ATOM 3237 C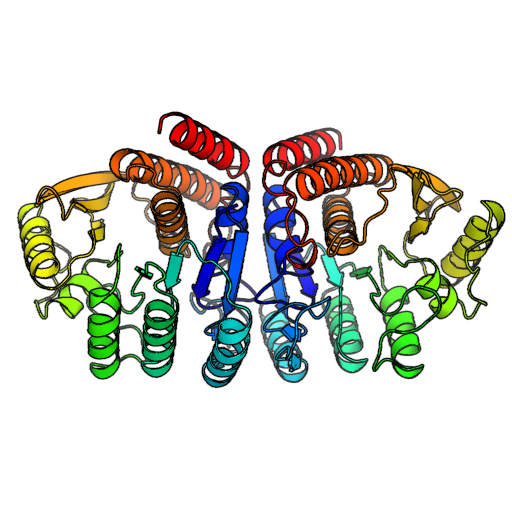 C . THR B 1 140 ? 9.391 -25.812 -8.102 1 97.31 140 THR B C 1
ATOM 3239 O O . THR B 1 140 ? 9.258 -26.938 -7.625 1 97.31 140 THR B O 1
ATOM 3242 N N . GLU B 1 141 ? 8.531 -24.875 -7.965 1 98.25 141 GLU B N 1
ATOM 3243 C CA . GLU B 1 141 ? 7.332 -25.031 -7.145 1 98.25 141 GLU B CA 1
ATOM 3244 C C . GLU B 1 141 ? 6.387 -26.062 -7.75 1 98.25 141 GLU B C 1
ATOM 3246 O O . GLU B 1 141 ? 5.82 -26.891 -7.031 1 98.25 141 GLU B O 1
ATOM 3251 N N . ALA B 1 142 ? 6.258 -26.031 -9.031 1 98.06 142 ALA B N 1
ATOM 3252 C CA . ALA B 1 142 ? 5.422 -27.016 -9.703 1 98.06 142 ALA B CA 1
ATOM 3253 C C . ALA B 1 142 ? 5.969 -28.438 -9.508 1 98.06 142 ALA B C 1
ATOM 3255 O O . ALA B 1 142 ? 5.203 -29.375 -9.305 1 98.06 142 ALA B O 1
ATOM 3256 N N . SER B 1 143 ? 7.273 -28.547 -9.633 1 97.44 143 SER B N 1
ATOM 3257 C CA . SER B 1 143 ? 7.902 -29.844 -9.406 1 97.44 143 SER B CA 1
ATOM 3258 C C . SER B 1 143 ? 7.66 -30.328 -7.984 1 97.44 143 SER B C 1
ATOM 3260 O O . SER B 1 143 ? 7.336 -31.5 -7.773 1 97.44 143 SER B O 1
ATOM 3262 N N . LEU B 1 144 ? 7.785 -29.438 -7.051 1 97.19 144 LEU B N 1
ATOM 3263 C CA . LEU B 1 144 ? 7.566 -29.781 -5.652 1 97.19 144 LEU B CA 1
ATOM 3264 C C . LEU B 1 144 ? 6.117 -30.172 -5.406 1 97.19 144 LEU B C 1
ATOM 3266 O O . LEU B 1 144 ? 5.844 -31.156 -4.703 1 97.19 144 LEU B O 1
ATOM 3270 N N . LEU B 1 145 ? 5.211 -29.453 -5.996 1 97.56 145 LEU B N 1
ATOM 3271 C CA . LEU B 1 145 ? 3.787 -29.703 -5.801 1 97.56 145 LEU B CA 1
ATOM 3272 C C . LEU B 1 145 ? 3.377 -31.031 -6.41 1 97.56 145 LEU B C 1
ATOM 3274 O O . LEU B 1 145 ? 2.461 -31.703 -5.914 1 97.56 145 LEU B O 1
ATOM 3278 N N . THR B 1 146 ? 4.051 -31.484 -7.449 1 96.81 146 THR B N 1
ATOM 3279 C CA . THR B 1 146 ? 3.695 -32.719 -8.148 1 96.81 146 THR B CA 1
ATOM 3280 C C . THR B 1 146 ? 4.527 -33.906 -7.641 1 96.81 146 THR B C 1
ATOM 3282 O O . THR B 1 146 ? 4.227 -35.062 -7.938 1 96.81 146 THR B O 1
ATOM 3285 N N . GLY B 1 147 ? 5.586 -33.562 -6.906 1 94.44 147 GLY B N 1
ATOM 3286 C CA . GLY B 1 147 ? 6.504 -34.594 -6.484 1 94.44 147 GLY B CA 1
ATOM 3287 C C . GLY B 1 147 ? 7.426 -35.062 -7.594 1 94.44 147 GLY B C 1
ATOM 3288 O O . GLY B 1 147 ? 7.973 -36.188 -7.527 1 94.44 147 GLY B O 1
ATOM 3289 N N . ARG B 1 148 ? 7.566 -34.312 -8.562 1 94.19 148 ARG B N 1
ATOM 3290 C CA . ARG B 1 148 ? 8.453 -34.625 -9.68 1 94.19 148 ARG B CA 1
ATOM 3291 C C . ARG B 1 148 ? 9.836 -34.031 -9.477 1 94.19 148 ARG B C 1
ATOM 3293 O O . ARG B 1 148 ? 10.008 -33.125 -8.664 1 94.19 148 ARG B O 1
ATOM 3300 N N . ASN B 1 149 ? 10.789 -34.625 -10.234 1 93.19 149 ASN B N 1
ATOM 3301 C CA . ASN B 1 149 ? 12.133 -34.031 -10.219 1 93.19 149 ASN B CA 1
ATOM 3302 C C . ASN B 1 149 ? 12.164 -32.656 -10.883 1 93.19 149 ASN B C 1
ATOM 3304 O O . ASN B 1 149 ? 11.461 -32.438 -11.867 1 93.19 149 ASN B O 1
ATOM 3308 N N . TYR B 1 150 ? 12.977 -31.812 -10.32 1 94.44 150 TYR B N 1
ATOM 3309 C CA . TYR B 1 150 ? 13.203 -30.5 -10.922 1 94.44 150 TYR B CA 1
ATOM 3310 C C . TYR B 1 150 ? 13.781 -30.641 -12.328 1 94.44 150 TYR B C 1
ATOM 3312 O O . TYR B 1 150 ? 14.664 -31.469 -12.562 1 94.44 150 TYR B O 1
ATOM 3320 N N . LEU B 1 151 ? 13.289 -29.859 -13.258 1 91.44 151 LEU B N 1
ATOM 3321 C CA . LEU B 1 151 ? 13.633 -29.984 -14.672 1 91.44 151 LEU B CA 1
ATOM 3322 C C . LEU B 1 151 ? 15.055 -29.5 -14.93 1 91.44 151 LEU B C 1
ATOM 3324 O O . LEU B 1 151 ? 15.672 -29.875 -15.93 1 91.44 151 LEU B O 1
ATOM 3328 N N . GLY B 1 152 ? 15.555 -28.609 -14 1 86.44 152 GLY B N 1
ATOM 3329 C CA . GLY B 1 152 ? 16.875 -28.047 -14.234 1 86.44 152 GLY B CA 1
ATOM 3330 C C . GLY B 1 152 ? 16.859 -26.891 -15.203 1 86.44 152 GLY B C 1
ATOM 3331 O O . GLY B 1 152 ? 15.883 -26.141 -15.273 1 86.44 152 GLY B O 1
ATOM 3332 N N . ASP B 1 153 ? 18.031 -26.672 -15.867 1 79.62 153 ASP B N 1
ATOM 3333 C CA . ASP B 1 153 ? 18.188 -25.516 -16.734 1 79.62 153 ASP B CA 1
ATOM 3334 C C . ASP B 1 153 ? 18 -25.875 -18.203 1 79.62 153 ASP B C 1
ATOM 3336 O O . ASP B 1 153 ? 18.031 -25.016 -19.078 1 79.62 153 ASP B O 1
ATOM 3340 N N . SER B 1 154 ? 17.828 -27.141 -18.391 1 86.81 154 SER B N 1
ATOM 3341 C CA . SER B 1 154 ? 17.688 -27.594 -19.781 1 86.81 154 SER B CA 1
ATOM 3342 C C . SER B 1 154 ? 16.391 -28.359 -19.984 1 86.81 154 SER B C 1
ATOM 3344 O O . SER B 1 154 ? 16.297 -29.531 -19.578 1 86.81 154 SER B O 1
ATOM 3346 N N . TYR B 1 155 ? 15.414 -27.734 -20.328 1 94.88 155 TYR B N 1
ATOM 3347 C CA . TYR B 1 155 ? 14.125 -28.344 -20.625 1 94.88 155 TYR B CA 1
ATOM 3348 C C . TYR B 1 155 ? 13.539 -27.766 -21.906 1 94.88 155 TYR B C 1
ATOM 3350 O O . TYR B 1 155 ? 13.969 -26.703 -22.375 1 94.88 155 TYR B O 1
ATOM 3358 N N . ASP B 1 156 ? 12.688 -28.5 -22.531 1 95.81 156 ASP B N 1
ATOM 3359 C CA . ASP B 1 156 ? 11.984 -28.016 -23.719 1 95.81 156 ASP B CA 1
ATOM 3360 C C . ASP B 1 156 ? 10.484 -27.906 -23.469 1 95.81 156 ASP B C 1
ATOM 3362 O O . ASP B 1 156 ? 10.031 -28.031 -22.328 1 95.81 156 ASP B O 1
ATOM 3366 N N . ILE B 1 157 ? 9.766 -27.594 -24.469 1 96.62 157 ILE B N 1
ATOM 3367 C CA . ILE B 1 157 ? 8.336 -27.312 -24.344 1 96.62 157 ILE B CA 1
ATOM 3368 C C . ILE B 1 157 ? 7.602 -28.578 -23.891 1 96.62 157 ILE B C 1
ATOM 3370 O O . ILE B 1 157 ? 6.621 -28.5 -23.141 1 96.62 157 ILE B O 1
ATOM 3374 N N . HIS B 1 158 ? 8.031 -29.719 -24.266 1 97.31 158 HIS B N 1
ATOM 3375 C CA . HIS B 1 158 ? 7.371 -30.969 -23.891 1 97.31 158 HIS B CA 1
ATOM 3376 C C . HIS B 1 158 ? 7.52 -31.25 -22.406 1 97.31 158 HIS B C 1
ATOM 3378 O O . HIS B 1 158 ? 6.605 -31.781 -21.766 1 97.31 158 HIS B O 1
ATOM 3384 N N . ASP B 1 159 ? 8.68 -30.922 -21.906 1 97.44 159 ASP B N 1
ATOM 3385 C CA . ASP B 1 159 ? 8.891 -31.031 -20.469 1 97.44 159 ASP B CA 1
ATOM 3386 C C . ASP B 1 159 ? 7.91 -30.156 -19.688 1 97.44 159 ASP B C 1
ATOM 3388 O O . ASP B 1 159 ? 7.371 -30.562 -18.656 1 97.44 159 ASP B O 1
ATOM 3392 N N . ILE B 1 160 ? 7.719 -28.969 -20.172 1 97.62 160 ILE B N 1
ATOM 3393 C CA . ILE B 1 160 ? 6.809 -28 -19.547 1 97.62 160 ILE B CA 1
ATOM 3394 C C . ILE B 1 160 ? 5.379 -28.547 -19.609 1 97.62 160 ILE B C 1
ATOM 3396 O O . ILE B 1 160 ? 4.656 -28.5 -18.609 1 97.62 160 ILE B O 1
ATOM 3400 N N . GLU B 1 161 ? 5 -29.031 -20.766 1 97.94 161 GLU B N 1
ATOM 3401 C CA . GLU B 1 161 ? 3.66 -29.594 -20.938 1 97.94 161 GLU B CA 1
ATOM 3402 C C . GLU B 1 161 ? 3.412 -30.766 -20 1 97.94 161 GLU B C 1
ATOM 3404 O O . GLU B 1 161 ? 2.348 -30.859 -19.375 1 97.94 161 GLU B O 1
ATOM 3409 N N . ASP B 1 162 ? 4.375 -31.609 -19.891 1 97.62 162 ASP B N 1
ATOM 3410 C CA . ASP B 1 162 ? 4.27 -32.75 -19 1 97.62 162 ASP B CA 1
ATOM 3411 C C . ASP B 1 162 ? 4.09 -32.312 -17.547 1 97.62 162 ASP B C 1
ATOM 3413 O O . ASP B 1 162 ? 3.279 -32.906 -16.828 1 97.62 162 ASP B O 1
ATOM 3417 N N . LEU B 1 163 ? 4.883 -31.391 -17.172 1 97.88 163 LEU B N 1
ATOM 3418 C CA . LEU B 1 163 ? 4.812 -30.891 -15.805 1 97.88 163 LEU B CA 1
ATOM 3419 C C . LEU B 1 163 ? 3.445 -30.266 -15.531 1 97.88 163 LEU B C 1
ATOM 3421 O O . LEU B 1 163 ? 2.854 -30.5 -14.477 1 97.88 163 LEU B O 1
ATOM 3425 N N . LEU B 1 164 ? 2.961 -29.469 -16.453 1 98.5 164 LEU B N 1
ATOM 3426 C CA . LEU B 1 164 ? 1.669 -28.812 -16.312 1 98.5 164 LEU B CA 1
ATOM 3427 C C . LEU B 1 164 ? 0.539 -29.828 -16.25 1 98.5 164 LEU B C 1
ATOM 3429 O O . LEU B 1 164 ? -0.391 -29.688 -15.453 1 98.5 164 LEU B O 1
ATOM 3433 N N . GLU B 1 165 ? 0.602 -30.797 -17.094 1 97.75 165 GLU B N 1
ATOM 3434 C CA . GLU B 1 165 ? -0.425 -31.828 -17.094 1 97.75 165 GLU B CA 1
ATOM 3435 C C . GLU B 1 165 ? -0.447 -32.594 -15.781 1 97.75 165 GLU B C 1
ATOM 3437 O O . GLU B 1 165 ? -1.518 -32.906 -15.25 1 97.75 165 GLU B O 1
ATOM 3442 N N . ALA B 1 166 ? 0.742 -32.906 -15.32 1 97.69 166 ALA B N 1
ATOM 3443 C CA . ALA B 1 166 ? 0.837 -33.562 -14.031 1 97.69 166 ALA B CA 1
ATOM 3444 C C . ALA B 1 166 ? 0.213 -32.75 -12.922 1 97.69 166 ALA B C 1
ATOM 3446 O O . ALA B 1 166 ? -0.492 -33.281 -12.055 1 97.69 166 ALA B O 1
ATOM 3447 N N . LEU B 1 167 ? 0.522 -31.484 -12.922 1 98.19 167 LEU B N 1
ATOM 3448 C CA . LEU B 1 167 ? -0.024 -30.578 -11.914 1 98.19 167 LEU B CA 1
ATOM 3449 C C . LEU B 1 167 ? -1.534 -30.438 -12.07 1 98.19 167 LEU B C 1
ATOM 3451 O O . LEU B 1 167 ? -2.266 -30.391 -11.078 1 98.19 167 LEU B O 1
ATOM 3455 N N . ALA B 1 168 ? -2.004 -30.359 -13.281 1 98 168 ALA B N 1
ATOM 3456 C CA . ALA B 1 168 ? -3.42 -30.172 -13.594 1 98 168 ALA B CA 1
ATOM 3457 C C . ALA B 1 168 ? -4.242 -31.359 -13.094 1 98 168 ALA B C 1
ATOM 3459 O O . ALA B 1 168 ? -5.43 -31.219 -12.789 1 98 168 ALA B O 1
ATOM 3460 N N . GLU B 1 169 ? -3.635 -32.5 -12.977 1 96.62 169 GLU B N 1
ATOM 3461 C CA . GLU B 1 169 ? -4.309 -33.688 -12.461 1 96.62 169 GLU B CA 1
ATOM 3462 C C . GLU B 1 169 ? -4.555 -33.562 -10.961 1 96.62 169 GLU B C 1
ATOM 3464 O O . GLU B 1 169 ? -5.426 -34.25 -10.414 1 96.62 169 GLU B O 1
ATOM 3469 N N . GLN B 1 170 ? -3.82 -32.75 -10.367 1 96.25 170 GLN B N 1
ATOM 3470 C CA . GLN B 1 170 ? -3.867 -32.656 -8.906 1 96.25 170 GLN B CA 1
ATOM 3471 C C . GLN B 1 170 ? -4.715 -31.484 -8.445 1 96.25 170 GLN B C 1
ATOM 3473 O O . GLN B 1 170 ? -5.145 -31.438 -7.293 1 96.25 170 GLN B O 1
ATOM 3478 N N . VAL B 1 171 ? -4.902 -30.516 -9.258 1 97.56 171 VAL B N 1
ATOM 3479 C CA . VAL B 1 171 ? -5.656 -29.328 -8.883 1 97.56 171 VAL B CA 1
ATOM 3480 C C . VAL B 1 171 ? -6.758 -29.078 -9.914 1 97.56 171 VAL B C 1
ATOM 3482 O O . VAL B 1 171 ? -6.688 -29.562 -11.039 1 97.56 171 VAL B O 1
ATOM 3485 N N . SER B 1 172 ? -7.793 -28.328 -9.516 1 97 172 SER B N 1
ATOM 3486 C CA . SER B 1 172 ? -8.859 -27.922 -10.43 1 97 172 SER B CA 1
ATOM 3487 C C . SER B 1 172 ? -8.656 -26.5 -10.93 1 97 172 SER B C 1
ATOM 3489 O O . SER B 1 172 ? -9.414 -26.016 -11.766 1 97 172 SER B O 1
ATOM 3491 N N . ALA B 1 173 ? -7.621 -25.875 -10.453 1 98.12 173 ALA B N 1
ATOM 3492 C CA . ALA B 1 173 ? -7.328 -24.469 -10.766 1 98.12 173 ALA B CA 1
ATOM 3493 C C . ALA B 1 173 ? -6.75 -24.344 -12.172 1 98.12 173 ALA B C 1
ATOM 3495 O O . ALA B 1 173 ? -6.109 -25.266 -12.68 1 98.12 173 ALA B O 1
ATOM 3496 N N . ASP B 1 174 ? -7.016 -23.188 -12.844 1 98.69 174 ASP B N 1
ATOM 3497 C CA . ASP B 1 174 ? -6.102 -22.781 -13.906 1 98.69 174 ASP B CA 1
ATOM 3498 C C . ASP B 1 174 ? -4.676 -22.641 -13.383 1 98.69 174 ASP B C 1
ATOM 3500 O O . ASP B 1 174 ? -4.469 -22.375 -12.195 1 98.69 174 ASP B O 1
ATOM 3504 N N . ILE B 1 175 ? -3.711 -22.875 -14.297 1 98.94 175 ILE B N 1
ATOM 3505 C CA . ILE B 1 175 ? -2.312 -22.844 -13.883 1 98.94 175 ILE B CA 1
ATOM 3506 C C . ILE B 1 175 ? -1.531 -21.891 -14.789 1 98.94 175 ILE B C 1
ATOM 3508 O O . ILE B 1 175 ? -1.624 -21.969 -16.016 1 98.94 175 ILE B O 1
ATOM 3512 N N . VAL B 1 176 ? -0.842 -20.938 -14.188 1 98.94 176 VAL B N 1
ATOM 3513 C CA . VAL B 1 176 ? 0.156 -20.156 -14.898 1 98.94 176 VAL B CA 1
ATOM 3514 C C . VAL B 1 176 ? 1.551 -20.484 -14.375 1 98.94 176 VAL B C 1
ATOM 3516 O O . VAL B 1 176 ? 1.947 -20.016 -13.305 1 98.94 176 VAL B O 1
ATOM 3519 N N . LEU B 1 177 ? 2.256 -21.297 -15.117 1 98.81 177 LEU B N 1
ATOM 3520 C CA . LEU B 1 177 ? 3.637 -21.641 -14.797 1 98.81 177 LEU B CA 1
ATOM 3521 C C . LEU B 1 177 ? 4.574 -20.484 -15.172 1 98.81 177 LEU B C 1
ATOM 3523 O O . LEU B 1 177 ? 4.668 -20.109 -16.344 1 98.81 177 LEU B O 1
ATOM 3527 N N . THR B 1 178 ? 5.27 -19.969 -14.164 1 98.25 178 THR B N 1
ATOM 3528 C CA . THR B 1 178 ? 6.047 -18.766 -14.383 1 98.25 178 THR B CA 1
ATOM 3529 C C . THR B 1 178 ? 7.527 -19.094 -14.555 1 98.25 178 THR B C 1
ATOM 3531 O O . THR B 1 178 ? 7.98 -20.156 -14.164 1 98.25 178 THR B O 1
ATOM 3534 N N . GLY B 1 179 ? 8.234 -18.203 -15.195 1 95.12 179 GLY B N 1
ATOM 3535 C CA . GLY B 1 179 ? 9.688 -18.281 -15.281 1 95.12 179 GLY B CA 1
ATOM 3536 C C . GLY B 1 179 ? 10.172 -19.297 -16.312 1 95.12 179 GLY B C 1
ATOM 3537 O O . GLY B 1 179 ? 11.266 -19.828 -16.188 1 95.12 179 GLY B O 1
ATOM 3538 N N . ILE B 1 180 ? 9.406 -19.625 -17.281 1 96.62 180 ILE B N 1
ATOM 3539 C CA . ILE B 1 180 ? 9.859 -20.562 -18.312 1 96.62 180 ILE B CA 1
ATOM 3540 C C . ILE B 1 180 ? 10.773 -19.844 -19.297 1 96.62 180 ILE B C 1
ATOM 3542 O O . ILE B 1 180 ? 10.547 -18.688 -19.641 1 96.62 180 ILE B O 1
ATOM 3546 N N . SER B 1 181 ? 11.836 -20.453 -19.625 1 95.94 181 SER B N 1
ATOM 3547 C CA . SER B 1 181 ? 12.82 -19.922 -20.562 1 95.94 181 SER B CA 1
ATOM 3548 C C . SER B 1 181 ? 13.445 -21.047 -21.375 1 95.94 181 SER B C 1
ATOM 3550 O O . SER B 1 181 ? 13.93 -22.031 -20.828 1 95.94 181 SER B O 1
ATOM 3552 N N . PHE B 1 182 ? 13.453 -20.906 -22.75 1 94.62 182 PHE B N 1
ATOM 3553 C CA . PHE B 1 182 ? 14 -21.922 -23.625 1 94.62 182 PHE B CA 1
ATOM 3554 C C . PHE B 1 182 ? 15.367 -21.516 -24.156 1 94.62 182 PHE B C 1
ATOM 3556 O O . PHE B 1 182 ? 16.109 -22.344 -24.688 1 94.62 182 PHE B O 1
ATOM 3563 N N . ASP B 1 183 ? 15.664 -20.234 -24.062 1 91.19 183 ASP B N 1
ATOM 3564 C CA . ASP B 1 183 ? 16.984 -19.703 -24.359 1 91.19 183 ASP B CA 1
ATOM 3565 C C . ASP B 1 183 ? 17.281 -18.453 -23.516 1 91.19 183 ASP B C 1
ATOM 3567 O O . ASP B 1 183 ? 16.469 -18.078 -22.672 1 91.19 183 ASP B O 1
ATOM 3571 N N . ASP B 1 184 ? 18.359 -17.891 -23.75 1 91.12 184 ASP B N 1
ATOM 3572 C CA . ASP B 1 184 ? 18.828 -16.812 -22.859 1 91.12 184 ASP B CA 1
ATOM 3573 C C . ASP B 1 184 ? 18.188 -15.484 -23.25 1 91.12 184 ASP B C 1
ATOM 3575 O O . ASP B 1 184 ? 18.375 -14.477 -22.562 1 91.12 184 ASP B O 1
ATOM 3579 N N . SER B 1 185 ? 17.344 -15.461 -24.188 1 95.12 185 SER B N 1
ATOM 3580 C CA . SER B 1 185 ? 16.859 -14.18 -24.688 1 95.12 185 SER B CA 1
ATOM 3581 C C . SER B 1 185 ? 15.43 -13.922 -24.234 1 95.12 185 SER B C 1
ATOM 3583 O O . SER B 1 185 ? 14.961 -12.781 -24.25 1 95.12 185 SER B O 1
ATOM 3585 N N . GLN B 1 186 ? 14.805 -15.023 -23.859 1 96.81 186 GLN B N 1
ATOM 3586 C CA . GLN B 1 186 ? 13.391 -14.859 -23.547 1 96.81 186 GLN B CA 1
ATOM 3587 C C . GLN B 1 186 ? 13.023 -15.57 -22.25 1 96.81 186 GLN B C 1
ATOM 3589 O O . GLN B 1 186 ? 13.672 -16.547 -21.859 1 96.81 186 GLN B O 1
ATOM 3594 N N . ILE B 1 187 ? 12.055 -15.07 -21.578 1 96.75 187 ILE B N 1
ATOM 3595 C CA . ILE B 1 187 ? 11.453 -15.633 -20.375 1 96.75 187 ILE B CA 1
ATOM 3596 C C . ILE B 1 187 ? 9.945 -15.383 -20.375 1 96.75 187 ILE B C 1
ATOM 3598 O O . ILE B 1 187 ? 9.477 -14.422 -20.984 1 96.75 187 ILE B O 1
ATOM 3602 N N . GLY B 1 188 ? 9.227 -16.266 -19.891 1 97.75 188 GLY B N 1
ATOM 3603 C CA . GLY B 1 188 ? 7.789 -16.047 -19.906 1 97.75 188 GLY B CA 1
ATOM 3604 C C . GLY B 1 188 ? 7.023 -17.031 -19.031 1 97.75 188 GLY B C 1
ATOM 3605 O O . GLY B 1 188 ? 7.48 -17.391 -17.953 1 97.75 188 GLY B O 1
ATOM 3606 N N . VAL B 1 189 ? 5.73 -17.25 -19.484 1 98.75 189 VAL B N 1
ATOM 3607 C CA . VAL B 1 189 ? 4.84 -18.125 -18.719 1 98.75 189 VAL B CA 1
ATOM 3608 C C . VAL B 1 189 ? 4.164 -19.125 -19.641 1 98.75 189 VAL B C 1
ATOM 3610 O O . VAL B 1 189 ? 4.105 -18.922 -20.859 1 98.75 189 VAL B O 1
ATOM 3613 N N . ALA B 1 190 ? 3.74 -20.25 -19.078 1 98.81 190 ALA B N 1
ATOM 3614 C CA . ALA B 1 190 ? 2.838 -21.203 -19.719 1 98.81 190 ALA B CA 1
ATOM 3615 C C . ALA B 1 190 ? 1.495 -21.266 -19 1 98.81 190 ALA B C 1
ATOM 3617 O O . ALA B 1 190 ? 1.445 -21.484 -17.781 1 98.81 190 ALA B O 1
ATOM 3618 N N . TYR B 1 191 ? 0.438 -20.984 -19.75 1 98.88 191 TYR B N 1
ATOM 3619 C CA . TYR B 1 191 ? -0.916 -20.953 -19.219 1 98.88 191 TYR B CA 1
ATOM 3620 C C . TYR B 1 191 ? -1.663 -22.25 -19.547 1 98.88 191 TYR B C 1
ATOM 3622 O O . TYR B 1 191 ? -1.854 -22.562 -20.734 1 98.88 191 TYR B O 1
ATOM 3630 N N . PHE B 1 192 ? -2.039 -23.031 -18.531 1 98.81 192 PHE B N 1
ATOM 3631 C CA . PHE B 1 192 ? -2.918 -24.188 -18.656 1 98.81 192 PHE B CA 1
ATOM 3632 C C . PHE B 1 192 ? -4.348 -23.828 -18.281 1 98.81 192 PHE B C 1
ATOM 3634 O O . PHE B 1 192 ? -4.621 -23.516 -17.109 1 98.81 192 PHE B O 1
ATOM 3641 N N . GLN B 1 193 ? -5.207 -23.953 -19.219 1 98 193 GLN B N 1
ATOM 3642 C CA . GLN B 1 193 ? -6.621 -23.688 -18.984 1 98 193 GLN B CA 1
ATOM 3643 C C . GLN B 1 193 ? -7.371 -24.984 -18.672 1 98 193 GLN B C 1
ATOM 3645 O O . GLN B 1 193 ? -7.504 -25.859 -19.531 1 98 193 GLN B O 1
ATOM 3650 N N . GLN B 1 194 ? -7.879 -25.031 -17.469 1 96.56 194 GLN B N 1
ATOM 3651 C CA . GLN B 1 194 ? -8.508 -26.266 -17 1 96.56 194 GLN B CA 1
ATOM 3652 C C . GLN B 1 194 ? -9.703 -26.641 -17.875 1 96.56 194 GLN B C 1
ATOM 3654 O O . GLN B 1 194 ? -9.914 -27.812 -18.172 1 96.56 194 GLN B O 1
ATOM 3659 N N . GLU B 1 195 ? -10.508 -25.688 -18.234 1 95.25 195 GLU B N 1
ATOM 3660 C CA . GLU B 1 195 ? -11.734 -25.922 -18.984 1 95.25 195 GLU B CA 1
ATOM 3661 C C . GLU B 1 195 ? -11.453 -26.625 -20.312 1 95.25 195 GLU B C 1
ATOM 3663 O O . GLU B 1 195 ? -12.172 -27.547 -20.703 1 95.25 195 GLU B O 1
ATOM 3668 N N . THR B 1 196 ? -10.398 -26.281 -20.969 1 96.69 196 THR B N 1
ATOM 3669 C CA . THR B 1 196 ? -10.141 -26.781 -22.328 1 96.69 196 THR B CA 1
ATOM 3670 C C . THR B 1 196 ? -8.977 -27.766 -22.328 1 96.69 196 THR B C 1
ATOM 3672 O O . THR B 1 196 ? -8.805 -28.531 -23.281 1 96.69 196 THR B O 1
ATOM 3675 N N . GLY B 1 197 ? -8.117 -27.672 -21.328 1 96.75 197 GLY B N 1
ATOM 3676 C CA . GLY B 1 197 ? -6.91 -28.484 -21.297 1 96.75 197 GLY B CA 1
ATOM 3677 C C . GLY B 1 197 ? -5.797 -27.922 -22.172 1 96.75 197 GLY B C 1
ATOM 3678 O O . GLY B 1 197 ? -4.754 -28.562 -22.328 1 96.75 197 GLY B O 1
ATOM 3679 N N . GLU B 1 198 ? -5.98 -26.703 -22.641 1 97.75 198 GLU B N 1
ATOM 3680 C CA . GLU B 1 198 ? -5.016 -26.109 -23.562 1 97.75 198 GLU B CA 1
ATOM 3681 C C . GLU B 1 198 ? -3.873 -25.438 -22.812 1 97.75 198 GLU B C 1
ATOM 3683 O O . GLU B 1 198 ? -4.082 -24.859 -21.75 1 97.75 198 GLU B O 1
ATOM 3688 N N . ILE B 1 199 ? -2.699 -25.578 -23.391 1 98.44 199 ILE B N 1
ATOM 3689 C CA . ILE B 1 199 ? -1.507 -24.922 -22.891 1 98.44 199 ILE B CA 1
ATOM 3690 C C . ILE B 1 199 ? -1.042 -23.859 -23.891 1 98.44 199 ILE B C 1
ATOM 3692 O O . ILE B 1 199 ? -0.859 -24.156 -25.062 1 98.44 199 ILE B O 1
ATOM 3696 N N . THR B 1 200 ? -0.957 -22.625 -23.453 1 98.56 200 THR B N 1
ATOM 3697 C CA . THR B 1 200 ? -0.449 -21.531 -24.281 1 98.56 200 THR B CA 1
ATOM 3698 C C . THR B 1 200 ? 0.741 -20.859 -23.609 1 98.56 200 THR B C 1
ATOM 3700 O O . THR B 1 200 ? 0.712 -20.609 -22.406 1 98.56 200 THR B O 1
ATOM 3703 N N . THR B 1 201 ? 1.805 -20.641 -24.375 1 98.44 201 THR B N 1
ATOM 3704 C CA . THR B 1 201 ? 2.979 -19.969 -23.828 1 98.44 201 THR B CA 1
ATOM 3705 C C . THR B 1 201 ? 3.008 -18.5 -24.25 1 98.44 201 THR B C 1
ATOM 3707 O O . THR B 1 201 ? 2.59 -18.156 -25.359 1 98.44 201 THR B O 1
ATOM 3710 N N . TYR B 1 202 ? 3.381 -17.609 -23.375 1 98.62 202 TYR B N 1
ATOM 3711 C CA . TYR B 1 202 ? 3.621 -16.203 -23.625 1 98.62 202 TYR B CA 1
ATOM 3712 C C . TYR B 1 202 ? 5.027 -15.797 -23.188 1 98.62 202 TYR B C 1
ATOM 3714 O O . TYR B 1 202 ? 5.402 -15.984 -22.031 1 98.62 202 TYR B O 1
ATOM 3722 N N . MET B 1 203 ? 5.805 -15.289 -24.141 1 98.06 203 MET B N 1
ATOM 3723 C CA . MET B 1 203 ? 7.211 -14.992 -23.875 1 98.06 203 MET B CA 1
ATOM 3724 C C . MET B 1 203 ? 7.469 -13.492 -23.922 1 98.06 203 MET B C 1
ATOM 3726 O O . MET B 1 203 ? 6.734 -12.758 -24.594 1 98.06 203 MET B O 1
ATOM 3730 N N . SER B 1 204 ? 8.461 -13.047 -23.156 1 97.69 204 SER B N 1
ATOM 3731 C CA . SER B 1 204 ? 8.945 -11.672 -23.109 1 97.69 204 SER B CA 1
ATOM 3732 C C . SER B 1 204 ? 10.469 -11.625 -23.078 1 97.69 204 SER B C 1
ATOM 3734 O O . SER B 1 204 ? 11.125 -12.664 -22.906 1 97.69 204 SER B O 1
ATOM 3736 N N . LYS B 1 205 ? 11.008 -10.477 -23.281 1 97.19 205 LYS B N 1
ATOM 3737 C CA . LYS B 1 205 ? 12.453 -10.289 -23.25 1 97.19 205 LYS B CA 1
ATOM 3738 C C . LYS B 1 205 ? 13.023 -10.625 -21.875 1 97.19 205 LYS B C 1
ATOM 3740 O O . LYS B 1 205 ? 12.438 -10.281 -20.844 1 97.19 205 LYS B O 1
ATOM 3745 N N . LYS B 1 206 ? 14.125 -11.336 -21.922 1 97.06 206 LYS B N 1
ATOM 3746 C CA . LYS B 1 206 ? 14.875 -11.625 -20.703 1 97.06 206 LYS B CA 1
ATOM 3747 C C . LYS B 1 206 ? 16.078 -10.688 -20.562 1 97.06 206 LYS B C 1
ATOM 3749 O O . LYS B 1 206 ? 16.859 -10.516 -21.5 1 97.06 206 LYS B O 1
ATOM 3754 N N . TYR B 1 207 ? 16.188 -10.039 -19.438 1 96.75 207 TYR B N 1
ATOM 3755 C CA . TYR B 1 207 ? 17.312 -9.156 -19.141 1 96.75 207 TYR B CA 1
ATOM 3756 C C . TYR B 1 207 ? 18.359 -9.867 -18.297 1 96.75 207 TYR B C 1
ATOM 3758 O O . TYR B 1 207 ? 18.031 -10.703 -17.453 1 96.75 207 TYR B O 1
ATOM 3766 N N . PRO B 1 208 ? 19.656 -9.586 -18.531 1 93.25 208 PRO B N 1
ATOM 3767 C CA . PRO B 1 208 ? 20.719 -10.195 -17.734 1 93.25 208 PRO B CA 1
ATOM 3768 C C . PRO B 1 208 ? 20.891 -9.531 -16.375 1 93.25 208 PRO B C 1
ATOM 3770 O O . PRO B 1 208 ? 21.969 -9 -16.062 1 93.25 208 PRO B O 1
ATOM 3773 N N . ALA B 1 209 ? 19.875 -9.516 -15.602 1 94.81 209 ALA B N 1
ATOM 3774 C CA . ALA B 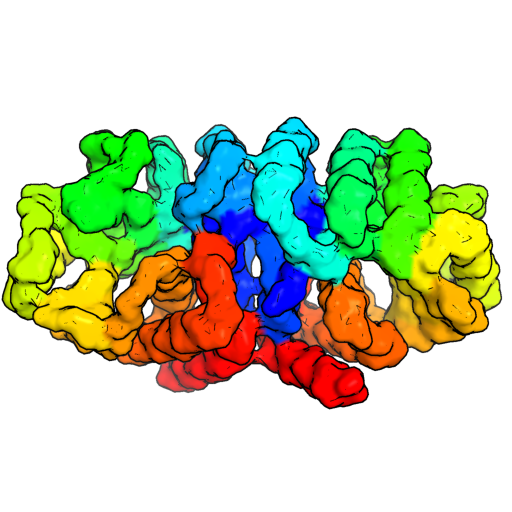1 209 ? 19.859 -8.914 -14.273 1 94.81 209 ALA B CA 1
ATOM 3775 C C . ALA B 1 209 ? 18.906 -9.664 -13.344 1 94.81 209 ALA B C 1
ATOM 3777 O O . ALA B 1 209 ? 18 -10.359 -13.805 1 94.81 209 ALA B O 1
ATOM 3778 N N . ASN B 1 210 ? 19.109 -9.578 -12.078 1 93.38 210 ASN B N 1
ATOM 3779 C CA . ASN B 1 210 ? 18.234 -10.156 -11.055 1 93.38 210 ASN B CA 1
ATOM 3780 C C . ASN B 1 210 ? 17.297 -9.109 -10.461 1 93.38 210 ASN B C 1
ATOM 3782 O O . ASN B 1 210 ? 17.703 -8.344 -9.578 1 93.38 210 ASN B O 1
ATOM 3786 N N . PHE B 1 211 ? 16.094 -9.172 -10.867 1 96.62 211 PHE B N 1
ATOM 3787 C CA . PHE B 1 211 ? 15.109 -8.211 -10.383 1 96.62 211 PHE B CA 1
ATOM 3788 C C . PHE B 1 211 ? 14.352 -8.766 -9.188 1 96.62 211 PHE B C 1
ATOM 3790 O O . PHE B 1 211 ? 14.234 -9.984 -9.031 1 96.62 211 PHE B O 1
ATOM 3797 N N . PHE B 1 212 ? 13.867 -7.918 -8.344 1 96.31 212 PHE B N 1
ATOM 3798 C CA . PHE B 1 212 ? 12.992 -8.273 -7.238 1 96.31 212 PHE B CA 1
ATOM 3799 C C . PHE B 1 212 ? 11.586 -7.73 -7.465 1 96.31 212 PHE B C 1
ATOM 3801 O O . PHE B 1 212 ? 11.414 -6.566 -7.84 1 96.31 212 PHE B O 1
ATOM 3808 N N . GLY B 1 213 ? 10.594 -8.562 -7.297 1 96.38 213 GLY B N 1
ATOM 3809 C CA . GLY B 1 213 ? 9.219 -8.086 -7.32 1 96.38 213 GLY B CA 1
ATOM 3810 C C . GLY B 1 213 ? 8.492 -8.422 -8.609 1 96.38 213 GLY B C 1
ATOM 3811 O O . GLY B 1 213 ? 7.293 -8.164 -8.734 1 96.38 213 GLY B O 1
ATOM 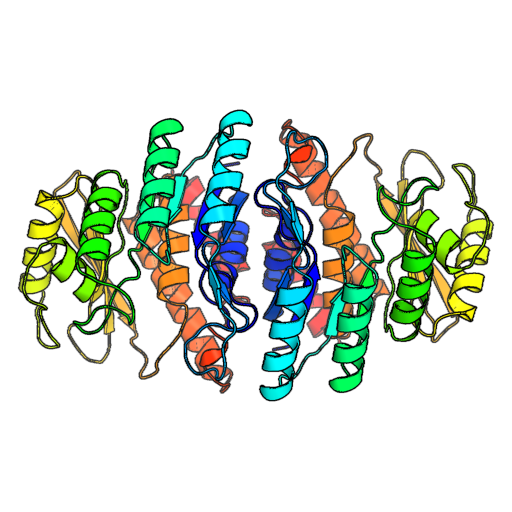3812 N N . THR B 1 214 ? 9.172 -9.031 -9.609 1 97.69 214 THR B N 1
ATOM 3813 C CA . THR B 1 214 ? 8.539 -9.367 -10.883 1 97.69 214 THR B CA 1
ATOM 3814 C C . THR B 1 214 ? 7.363 -10.312 -10.664 1 97.69 214 THR B C 1
ATOM 3816 O O . THR B 1 214 ? 6.285 -10.117 -11.227 1 97.69 214 THR B O 1
ATOM 3819 N N . GLY B 1 215 ? 7.625 -11.344 -9.867 1 97.56 215 GLY B N 1
ATOM 3820 C CA . GLY B 1 215 ? 6.566 -12.289 -9.555 1 97.56 215 GLY B CA 1
ATOM 3821 C C . GLY B 1 215 ? 5.379 -11.656 -8.859 1 97.56 215 GLY B C 1
ATOM 3822 O O . GLY B 1 215 ? 4.23 -12.016 -9.125 1 97.56 215 GLY B O 1
ATOM 3823 N N . ASP B 1 216 ? 5.633 -10.695 -7.996 1 98.38 216 ASP B N 1
ATOM 3824 C CA . ASP B 1 216 ? 4.57 -9.992 -7.277 1 98.38 216 ASP B CA 1
ATOM 3825 C C . ASP B 1 216 ? 3.691 -9.203 -8.242 1 98.38 216 ASP B C 1
ATOM 3827 O O . ASP B 1 216 ? 2.473 -9.141 -8.07 1 98.38 216 ASP B O 1
ATOM 3831 N N . ILE B 1 217 ? 4.324 -8.547 -9.18 1 98.75 217 ILE B N 1
ATOM 3832 C CA . ILE B 1 217 ? 3.568 -7.793 -10.18 1 98.75 217 ILE B CA 1
ATOM 3833 C C . ILE B 1 217 ? 2.666 -8.742 -10.969 1 98.75 217 ILE B C 1
ATOM 3835 O O . ILE B 1 217 ? 1.467 -8.492 -11.109 1 98.75 217 ILE B O 1
ATOM 3839 N N . LEU B 1 218 ? 3.254 -9.812 -11.422 1 98.88 218 LEU B N 1
ATOM 3840 C CA . LEU B 1 218 ? 2.514 -10.75 -12.25 1 98.88 218 LEU B CA 1
ATOM 3841 C C . LEU B 1 218 ? 1.342 -11.352 -11.484 1 98.88 218 LEU B C 1
ATOM 3843 O O . LEU B 1 218 ? 0.212 -11.367 -11.977 1 98.88 218 LEU B O 1
ATOM 3847 N N . SER B 1 219 ? 1.617 -11.867 -10.297 1 98.88 219 SER B N 1
ATOM 3848 C CA . SER B 1 219 ? 0.561 -12.508 -9.523 1 98.88 219 SER B CA 1
ATOM 3849 C C . SER B 1 219 ? -0.557 -11.531 -9.188 1 98.88 219 SER B C 1
ATOM 3851 O O . SER B 1 219 ? -1.734 -11.898 -9.195 1 98.88 219 SER B O 1
ATOM 3853 N N . THR B 1 220 ? -0.222 -10.281 -8.891 1 98.88 220 THR B N 1
ATOM 3854 C CA . THR B 1 220 ? -1.23 -9.273 -8.586 1 98.88 220 THR B CA 1
ATOM 3855 C C . THR B 1 220 ? -2.107 -8.992 -9.805 1 98.88 220 THR B C 1
ATOM 3857 O O . THR B 1 220 ? -3.336 -8.977 -9.695 1 98.88 220 THR B O 1
ATOM 3860 N N . LEU B 1 221 ? -1.504 -8.797 -10.945 1 98.94 221 LEU B N 1
ATOM 3861 C CA . LEU B 1 221 ? -2.25 -8.461 -12.148 1 98.94 221 LEU B CA 1
ATOM 3862 C C . LEU B 1 221 ? -3.154 -9.617 -12.57 1 98.94 221 LEU B C 1
ATOM 3864 O O . LEU B 1 221 ? -4.289 -9.391 -13 1 98.94 221 LEU B O 1
ATOM 3868 N N . LEU B 1 222 ? -2.662 -10.805 -12.445 1 98.88 222 LEU B N 1
ATOM 3869 C CA . LEU B 1 222 ? -3.48 -11.945 -12.844 1 98.88 222 LEU B CA 1
ATOM 3870 C C . LEU B 1 222 ? -4.594 -12.195 -11.828 1 98.88 222 LEU B C 1
ATOM 3872 O O . LEU B 1 222 ? -5.691 -12.625 -12.203 1 98.88 222 LEU B O 1
ATOM 3876 N N . ALA B 1 223 ? -4.316 -11.953 -10.547 1 98.88 223 ALA B N 1
ATOM 3877 C CA . ALA B 1 223 ? -5.383 -12.016 -9.555 1 98.88 223 ALA B CA 1
ATOM 3878 C C . ALA B 1 223 ? -6.484 -11.008 -9.867 1 98.88 223 ALA B C 1
ATOM 3880 O O . ALA B 1 223 ? -7.672 -11.344 -9.836 1 98.88 223 ALA B O 1
ATOM 3881 N N . VAL B 1 224 ? -6.094 -9.781 -10.203 1 98.56 224 VAL B N 1
ATOM 3882 C CA . VAL B 1 224 ? -7.043 -8.734 -10.555 1 98.56 224 VAL B CA 1
ATOM 3883 C C . VAL B 1 224 ? -7.848 -9.156 -11.789 1 98.56 224 VAL B C 1
ATOM 3885 O O . VAL B 1 224 ? -9.07 -9.031 -11.812 1 98.56 224 VAL B O 1
ATOM 3888 N N . ALA B 1 225 ? -7.145 -9.641 -12.797 1 98.44 225 ALA B N 1
ATOM 3889 C CA . ALA B 1 225 ? -7.828 -10.094 -14.008 1 98.44 225 ALA B CA 1
ATOM 3890 C C . ALA B 1 225 ? -8.844 -11.188 -13.68 1 98.44 225 ALA B C 1
ATOM 3892 O O . ALA B 1 225 ? -9.961 -11.18 -14.203 1 98.44 225 ALA B O 1
ATOM 3893 N N . THR B 1 226 ? -8.461 -12.102 -12.836 1 98.19 226 THR B N 1
ATOM 3894 C CA . THR B 1 226 ? -9.312 -13.227 -12.469 1 98.19 226 THR B CA 1
ATOM 3895 C C . THR B 1 226 ? -10.586 -12.734 -11.773 1 98.19 226 THR B C 1
ATOM 3897 O O . THR B 1 226 ? -11.688 -13.125 -12.148 1 98.19 226 THR B O 1
ATOM 3900 N N . ILE B 1 227 ? -10.469 -11.82 -10.805 1 97.44 227 ILE B N 1
ATOM 3901 C CA . ILE B 1 227 ? -11.641 -11.406 -10.039 1 97.44 227 ILE B CA 1
ATOM 3902 C C . ILE B 1 227 ? -12.516 -10.484 -10.883 1 97.44 227 ILE B C 1
ATOM 3904 O O . ILE B 1 227 ? -13.719 -10.375 -10.641 1 97.44 227 ILE B O 1
ATOM 3908 N N . GLN B 1 228 ? -11.938 -9.883 -11.875 1 96.81 228 GLN B N 1
ATOM 3909 C CA . GLN B 1 228 ? -12.703 -9.016 -12.758 1 96.81 228 GLN B CA 1
ATOM 3910 C C . GLN B 1 228 ? -13.211 -9.781 -13.977 1 96.81 228 GLN B C 1
ATOM 3912 O O . GLN B 1 228 ? -13.766 -9.188 -14.906 1 96.81 228 GLN B O 1
ATOM 3917 N N . GLN B 1 229 ? -12.906 -11.047 -14.055 1 96.06 229 GLN B N 1
ATOM 3918 C CA . GLN B 1 229 ? -13.398 -11.961 -15.078 1 96.06 229 GLN B CA 1
ATOM 3919 C C . GLN B 1 229 ? -12.836 -11.602 -16.453 1 96.06 229 GLN B C 1
ATOM 3921 O O . GLN B 1 229 ? -13.531 -11.703 -17.453 1 96.06 229 GLN B O 1
ATOM 3926 N N . ILE B 1 230 ? -11.695 -11.062 -16.438 1 96.88 230 ILE B N 1
ATOM 3927 C CA . ILE B 1 230 ? -10.969 -10.789 -17.672 1 96.88 230 ILE B CA 1
ATOM 3928 C C . ILE B 1 230 ? -10.32 -12.07 -18.188 1 96.88 230 ILE B C 1
ATOM 3930 O O . ILE B 1 230 ? -9.734 -12.828 -17.406 1 96.88 230 ILE B O 1
ATOM 3934 N N . ASN B 1 231 ? -10.43 -12.32 -19.5 1 96.81 231 ASN B N 1
ATOM 3935 C CA . ASN B 1 231 ? -9.789 -13.477 -20.125 1 96.81 231 ASN B CA 1
ATOM 3936 C C . ASN B 1 231 ? -8.273 -13.461 -19.906 1 96.81 231 ASN B C 1
ATOM 3938 O O . ASN B 1 231 ? -7.605 -12.5 -20.281 1 96.81 231 ASN B O 1
ATOM 3942 N N . LEU B 1 232 ? -7.742 -14.555 -19.375 1 98.19 232 LEU B N 1
ATOM 3943 C CA . LEU B 1 232 ? -6.324 -14.578 -19.047 1 98.19 232 LEU B CA 1
ATOM 3944 C C . LEU B 1 232 ? -5.469 -14.57 -20.312 1 98.19 232 LEU B C 1
ATOM 3946 O O . LEU B 1 232 ? -4.32 -14.117 -20.281 1 98.19 232 LEU B O 1
ATOM 3950 N N . HIS B 1 233 ? -6.031 -14.992 -21.438 1 98.12 233 HIS B N 1
ATOM 3951 C CA . HIS B 1 233 ? -5.32 -14.898 -22.703 1 98.12 233 HIS B CA 1
ATOM 3952 C C . HIS B 1 233 ? -5.066 -13.445 -23.094 1 98.12 233 HIS B C 1
ATOM 3954 O O . HIS B 1 233 ? -4.148 -13.156 -23.859 1 98.12 233 HIS B O 1
ATOM 3960 N N . GLN B 1 234 ? -5.832 -12.57 -22.594 1 98.06 234 GLN B N 1
ATOM 3961 C CA . GLN B 1 234 ? -5.648 -11.141 -22.859 1 98.06 234 GLN B CA 1
ATOM 3962 C C . GLN B 1 234 ? -4.836 -10.484 -21.75 1 98.06 234 GLN B C 1
ATOM 3964 O O . GLN B 1 234 ? -4 -9.617 -22 1 98.06 234 GLN B O 1
ATOM 3969 N N . ALA B 1 235 ? -5.059 -10.93 -20.547 1 98.44 235 ALA B N 1
ATOM 3970 C CA . ALA B 1 235 ? -4.438 -10.305 -19.375 1 98.44 235 ALA B CA 1
ATOM 3971 C C . ALA B 1 235 ? -2.947 -10.633 -19.312 1 98.44 235 ALA B C 1
ATOM 3973 O O . ALA B 1 235 ? -2.143 -9.789 -18.906 1 98.44 235 ALA B O 1
ATOM 3974 N N . ILE B 1 236 ? -2.555 -11.852 -19.703 1 98.81 236 ILE B N 1
ATOM 3975 C CA . ILE B 1 236 ? -1.18 -12.312 -19.547 1 98.81 236 ILE B CA 1
ATOM 3976 C C . ILE B 1 236 ? -0.254 -11.477 -20.438 1 98.81 236 ILE B C 1
ATOM 3978 O O . ILE B 1 236 ? 0.731 -10.914 -19.953 1 98.81 236 ILE B O 1
ATOM 3982 N N . PRO B 1 237 ? -0.573 -11.297 -21.75 1 98.5 237 PRO B N 1
ATOM 3983 C CA . PRO B 1 237 ? 0.293 -10.445 -22.562 1 98.5 237 PRO B CA 1
ATOM 3984 C C . PRO B 1 237 ? 0.381 -9.016 -22.031 1 98.5 237 PRO B C 1
ATOM 3986 O O . PRO B 1 237 ? 1.451 -8.406 -22.078 1 98.5 237 PRO B O 1
ATOM 3989 N N . LEU B 1 238 ? -0.69 -8.508 -21.594 1 98.44 238 LEU B N 1
ATOM 3990 C CA . LEU B 1 238 ? -0.707 -7.16 -21.031 1 98.44 238 LEU B CA 1
ATOM 3991 C C . LEU B 1 238 ? 0.202 -7.07 -19.812 1 98.44 238 LEU B C 1
ATOM 3993 O O . LEU B 1 238 ? 0.957 -6.105 -19.656 1 98.44 238 LEU B O 1
ATOM 3997 N N . ALA B 1 239 ? 0.12 -8.039 -18.906 1 98.81 239 ALA B N 1
ATOM 3998 C CA . ALA B 1 239 ? 0.957 -8.078 -17.703 1 98.81 239 ALA B CA 1
ATOM 3999 C C . ALA B 1 239 ? 2.436 -8.156 -18.078 1 98.81 239 ALA B C 1
ATOM 4001 O O . ALA B 1 239 ? 3.266 -7.457 -17.5 1 98.81 239 ALA B O 1
ATOM 4002 N N . LEU B 1 240 ? 2.746 -9.016 -19.047 1 98.69 240 LEU B N 1
ATOM 4003 C CA . LEU B 1 240 ? 4.129 -9.18 -19.469 1 98.69 240 LEU B CA 1
ATOM 4004 C C . LEU B 1 240 ? 4.668 -7.902 -20.094 1 98.69 240 LEU B C 1
ATOM 4006 O O . LEU B 1 240 ? 5.828 -7.543 -19.891 1 98.69 240 LEU B O 1
ATOM 4010 N N . ASP B 1 241 ? 3.863 -7.242 -20.844 1 98.56 241 ASP B N 1
ATOM 4011 C CA . ASP B 1 241 ? 4.258 -5.965 -21.438 1 98.56 241 ASP B CA 1
ATOM 4012 C C . ASP B 1 241 ? 4.531 -4.922 -20.359 1 98.56 241 ASP B C 1
ATOM 4014 O O . ASP B 1 241 ? 5.508 -4.176 -20.438 1 98.56 241 ASP B O 1
ATOM 4018 N N . PHE B 1 242 ? 3.668 -4.801 -19.406 1 98.75 242 PHE B N 1
ATOM 4019 C CA . PHE B 1 242 ? 3.838 -3.891 -18.281 1 98.75 242 PHE B CA 1
ATOM 4020 C C . PHE B 1 242 ? 5.141 -4.176 -17.547 1 98.75 242 PHE B C 1
ATOM 4022 O O . PHE B 1 242 ? 5.891 -3.25 -17.219 1 98.75 242 PHE B O 1
ATOM 4029 N N . ILE B 1 243 ? 5.387 -5.453 -17.297 1 98.69 243 ILE B N 1
ATOM 4030 C CA . ILE B 1 243 ? 6.605 -5.863 -16.609 1 98.69 243 ILE B CA 1
ATOM 4031 C C . ILE B 1 243 ? 7.824 -5.5 -17.453 1 98.69 243 ILE B C 1
ATOM 4033 O O . ILE B 1 243 ? 8.789 -4.934 -16.938 1 98.69 243 ILE B O 1
ATOM 4037 N N . ASP B 1 244 ? 7.754 -5.77 -18.703 1 98.44 244 ASP B N 1
ATOM 4038 C CA . ASP B 1 244 ? 8.867 -5.496 -19.609 1 98.44 244 ASP B CA 1
ATOM 4039 C C . ASP B 1 244 ? 9.227 -4.012 -19.609 1 98.44 244 ASP B C 1
ATOM 4041 O O . ASP B 1 244 ? 10.398 -3.652 -19.438 1 98.44 244 ASP B O 1
ATOM 4045 N N . LYS B 1 245 ? 8.266 -3.133 -19.75 1 98.44 245 LYS B N 1
ATOM 4046 C CA . LYS B 1 245 ? 8.477 -1.688 -19.734 1 98.44 245 LYS B CA 1
ATOM 4047 C C . LYS B 1 245 ? 9.062 -1.24 -18.391 1 98.44 245 LYS B C 1
ATOM 4049 O O . LYS B 1 245 ? 9.953 -0.388 -18.359 1 98.44 245 LYS B O 1
ATOM 4054 N N . SER B 1 246 ? 8.57 -1.8 -17.359 1 98.56 246 SER B N 1
ATOM 4055 C CA . SER B 1 246 ? 9.016 -1.441 -16.016 1 98.56 246 SER B CA 1
ATOM 4056 C C . SER B 1 246 ? 10.461 -1.87 -15.781 1 98.56 246 SER B C 1
ATOM 4058 O O . SER B 1 246 ? 11.234 -1.149 -15.148 1 98.56 246 SER B O 1
ATOM 4060 N N . LEU B 1 247 ? 10.781 -3.105 -16.266 1 98.44 247 LEU B N 1
ATOM 4061 C CA . LEU B 1 247 ? 12.141 -3.598 -16.109 1 98.44 247 LEU B CA 1
ATOM 4062 C C . LEU B 1 247 ? 13.117 -2.74 -16.906 1 98.44 247 LEU B C 1
ATOM 4064 O O . LEU B 1 247 ? 14.211 -2.418 -16.422 1 98.44 247 LEU B O 1
ATOM 4068 N N . GLU B 1 248 ? 12.727 -2.432 -18.141 1 98.12 248 GLU B N 1
ATOM 4069 C CA . GLU B 1 248 ? 13.555 -1.561 -18.953 1 98.12 248 GLU B CA 1
ATOM 4070 C C . GLU B 1 248 ? 13.805 -0.224 -18.266 1 98.12 248 GLU B C 1
ATOM 4072 O O . GLU B 1 248 ? 14.945 0.25 -18.219 1 98.12 248 GLU B O 1
ATOM 4077 N N . ARG B 1 249 ? 12.812 0.362 -17.734 1 97.62 249 ARG B N 1
ATOM 4078 C CA . ARG B 1 249 ? 12.938 1.62 -17 1 97.62 249 ARG B CA 1
ATOM 4079 C C . ARG B 1 249 ? 13.828 1.459 -15.781 1 97.62 249 ARG B C 1
ATOM 4081 O O . ARG B 1 249 ? 14.656 2.322 -15.492 1 97.62 249 ARG B O 1
ATOM 4088 N N . THR B 1 250 ? 13.641 0.406 -15.039 1 97.94 250 THR B N 1
ATOM 4089 C CA . THR B 1 250 ? 14.406 0.143 -13.828 1 97.94 250 THR B CA 1
ATOM 4090 C C . THR B 1 250 ? 15.898 0.066 -14.148 1 97.94 250 THR B C 1
ATOM 4092 O O . THR B 1 250 ? 16.719 0.646 -13.43 1 97.94 250 THR B O 1
ATOM 4095 N N . LEU B 1 251 ? 16.25 -0.62 -15.195 1 97.81 251 LEU B N 1
ATOM 4096 C CA . LEU B 1 251 ? 17.641 -0.748 -15.609 1 97.81 251 LEU B CA 1
ATOM 4097 C C . LEU B 1 251 ? 18.219 0.604 -16.031 1 97.81 251 LEU B C 1
ATOM 4099 O O . LEU B 1 251 ? 19.375 0.913 -15.727 1 97.81 251 LEU B O 1
ATOM 4103 N N . ALA B 1 252 ? 17.422 1.399 -16.688 1 97 252 ALA B N 1
ATOM 4104 C CA . ALA B 1 252 ? 17.859 2.701 -17.188 1 97 252 ALA B CA 1
ATOM 4105 C C . ALA B 1 252 ? 18.172 3.654 -16.031 1 97 252 ALA B C 1
ATOM 4107 O O . ALA B 1 252 ? 18.953 4.59 -16.188 1 97 252 ALA B O 1
ATOM 4108 N N . LEU B 1 253 ? 17.562 3.451 -14.859 1 95.44 253 LEU B N 1
ATOM 4109 C CA . LEU B 1 253 ? 17.797 4.305 -13.703 1 95.44 253 LEU B CA 1
ATOM 4110 C C . LEU B 1 253 ? 19.203 4.086 -13.133 1 95.44 253 LEU B C 1
ATOM 4112 O O . LEU B 1 253 ? 19.703 4.922 -12.375 1 95.44 253 LEU B O 1
ATOM 4116 N N . ASP B 1 254 ? 19.875 2.996 -13.461 1 95.38 254 ASP B N 1
ATOM 4117 C CA . ASP B 1 254 ? 21.219 2.66 -13.008 1 95.38 254 ASP B CA 1
ATOM 4118 C C . ASP B 1 254 ? 21.328 2.766 -11.492 1 95.38 254 ASP B C 1
ATOM 4120 O O . ASP B 1 254 ? 22.234 3.426 -10.969 1 95.38 254 ASP B O 1
ATOM 4124 N N . ARG B 1 255 ? 20.375 2.293 -10.828 1 93.12 255 ARG B N 1
ATOM 4125 C CA . ARG B 1 255 ? 20.375 2.238 -9.367 1 93.12 255 ARG B CA 1
ATOM 4126 C C . ARG B 1 255 ? 20.438 0.798 -8.875 1 93.12 255 ARG B C 1
ATOM 4128 O O . ARG B 1 255 ? 20.375 -0.141 -9.672 1 93.12 255 ARG B O 1
ATOM 4135 N N . ASP B 1 256 ? 20.703 0.648 -7.559 1 95 256 ASP B N 1
ATOM 4136 C CA . ASP B 1 256 ? 20.719 -0.683 -6.961 1 95 256 ASP B CA 1
ATOM 4137 C C . ASP B 1 256 ? 19.391 -1.39 -7.16 1 95 256 ASP B C 1
ATOM 4139 O O . ASP B 1 256 ? 18.344 -0.882 -6.746 1 95 256 ASP B O 1
ATOM 4143 N N . LEU B 1 257 ? 19.375 -2.566 -7.742 1 96.69 257 LEU B N 1
ATOM 4144 C CA . LEU B 1 257 ? 18.172 -3.279 -8.141 1 96.69 257 LEU B CA 1
ATOM 4145 C C . LEU B 1 257 ? 17.422 -3.811 -6.922 1 96.69 257 LEU B C 1
ATOM 4147 O O . LEU B 1 257 ? 16.25 -4.191 -7.02 1 96.69 257 LEU B O 1
ATOM 4151 N N . LYS B 1 258 ? 18.078 -3.801 -5.734 1 95.81 258 LYS B N 1
ATOM 4152 C CA . LYS B 1 258 ? 17.438 -4.328 -4.527 1 95.81 258 LYS B CA 1
ATOM 4153 C C . LYS B 1 258 ? 16.281 -3.43 -4.078 1 95.81 258 LYS B C 1
ATOM 4155 O O . LYS B 1 258 ? 15.469 -3.834 -3.252 1 95.81 258 LYS B O 1
ATOM 4160 N N . PHE B 1 259 ? 16.141 -2.23 -4.602 1 95.69 259 PHE B N 1
ATOM 4161 C CA . PHE B 1 259 ? 15.086 -1.311 -4.203 1 95.69 259 PHE B CA 1
ATOM 4162 C C . PHE B 1 259 ? 13.789 -1.64 -4.926 1 95.69 259 PHE B C 1
ATOM 4164 O O . PHE B 1 259 ? 12.727 -1.105 -4.582 1 95.69 259 PHE B O 1
ATOM 4171 N N . GLY B 1 260 ? 13.875 -2.514 -5.914 1 96.56 260 GLY B N 1
ATOM 4172 C CA . GLY B 1 260 ? 12.664 -2.988 -6.562 1 96.56 260 GLY B CA 1
ATOM 4173 C C . GLY B 1 260 ? 12.422 -2.354 -7.922 1 96.56 260 GLY B C 1
ATOM 4174 O O . GLY B 1 260 ? 13.242 -1.557 -8.391 1 96.56 260 GLY B O 1
ATOM 4175 N N . ILE B 1 261 ? 11.352 -2.705 -8.547 1 98 261 ILE B N 1
ATOM 4176 C CA . ILE B 1 261 ? 11.031 -2.355 -9.922 1 98 261 ILE B CA 1
ATOM 4177 C C . ILE B 1 261 ? 10.352 -0.99 -9.969 1 98 261 ILE B C 1
ATOM 4179 O O . ILE B 1 261 ? 9.484 -0.696 -9.148 1 98 261 ILE B O 1
ATOM 4183 N N . SER B 1 262 ? 10.797 -0.141 -10.914 1 97.56 262 SER B N 1
ATOM 4184 C CA . SER B 1 262 ? 10.219 1.182 -11.117 1 97.56 262 SER B CA 1
ATOM 4185 C C . SER B 1 262 ? 9.039 1.121 -12.086 1 97.56 262 SER B C 1
ATOM 4187 O O . SER B 1 262 ? 9.156 1.512 -13.25 1 97.56 262 SER B O 1
ATOM 4189 N N . PHE B 1 263 ? 7.887 0.761 -11.57 1 98.38 263 PHE B N 1
ATOM 4190 C CA . PHE B 1 263 ? 6.727 0.564 -12.43 1 98.38 263 PHE B CA 1
ATOM 4191 C C . PHE B 1 263 ? 5.812 1.782 -12.398 1 98.38 263 PHE B C 1
ATOM 4193 O O . PHE B 1 263 ? 4.906 1.909 -13.227 1 98.38 263 PHE B O 1
ATOM 4200 N N . GLU B 1 264 ? 6.078 2.766 -11.531 1 97.88 264 GLU B N 1
ATOM 4201 C CA . GLU B 1 264 ? 5.164 3.857 -11.203 1 97.88 264 GLU B CA 1
ATOM 4202 C C . GLU B 1 264 ? 4.797 4.66 -12.453 1 97.88 264 GLU B C 1
ATOM 4204 O O . GLU B 1 264 ? 3.631 4.996 -12.656 1 97.88 264 GLU B O 1
ATOM 4209 N N . PRO B 1 265 ? 5.727 4.949 -13.352 1 97.25 265 PRO B N 1
ATOM 4210 C CA . PRO B 1 265 ? 5.398 5.77 -14.523 1 97.25 265 PRO B CA 1
ATOM 4211 C C . PRO B 1 265 ? 4.371 5.113 -15.438 1 97.25 265 PRO B C 1
ATOM 4213 O O . PRO B 1 265 ? 3.727 5.793 -16.234 1 97.25 265 PRO B O 1
ATOM 4216 N N . PHE B 1 266 ? 4.191 3.801 -15.266 1 98.5 266 PHE B N 1
ATOM 4217 C CA . PHE B 1 266 ? 3.387 3.072 -16.234 1 98.5 266 PHE B CA 1
ATOM 4218 C C . PHE B 1 266 ? 2.021 2.719 -15.664 1 98.5 266 PHE B C 1
ATOM 4220 O O . PHE B 1 266 ? 1.232 2.02 -16.297 1 98.5 266 PHE B O 1
ATOM 4227 N N . LEU B 1 267 ? 1.683 3.219 -14.477 1 98.62 267 LEU B N 1
ATOM 4228 C CA . LEU B 1 267 ? 0.44 2.869 -13.797 1 98.62 267 LEU B CA 1
ATOM 4229 C C . LEU B 1 267 ? -0.764 3.441 -14.539 1 98.62 267 LEU B C 1
ATOM 4231 O O . LEU B 1 267 ? -1.817 2.803 -14.609 1 98.62 267 LEU B O 1
ATOM 4235 N N . ALA B 1 268 ? -0.63 4.656 -15.062 1 98.19 268 ALA B N 1
ATOM 4236 C CA . ALA B 1 268 ? -1.746 5.266 -15.781 1 98.19 268 ALA B CA 1
ATOM 4237 C C . ALA B 1 268 ? -2.094 4.469 -17.031 1 98.19 268 ALA B C 1
ATOM 4239 O O . ALA B 1 268 ? -3.27 4.238 -17.328 1 98.19 268 ALA B O 1
ATOM 4240 N N . GLU B 1 269 ? -1.048 4.094 -17.781 1 98.12 269 GLU B N 1
ATOM 4241 C CA . GLU B 1 269 ? -1.248 3.266 -18.953 1 98.12 269 GLU B CA 1
ATOM 4242 C C . GLU B 1 269 ? -1.87 1.922 -18.594 1 98.12 269 GLU B C 1
ATOM 4244 O O . GLU B 1 269 ? -2.74 1.42 -19.312 1 98.12 269 GLU B O 1
ATOM 4249 N N . LEU B 1 270 ? -1.404 1.331 -17.516 1 98.62 270 LEU B N 1
ATOM 4250 C CA . LEU B 1 270 ? -1.945 0.068 -17.031 1 98.62 270 LEU B CA 1
ATOM 4251 C C . LEU B 1 270 ? -3.436 0.194 -16.734 1 98.62 270 LEU B C 1
ATOM 4253 O O . LEU B 1 270 ? -4.223 -0.678 -17.094 1 98.62 270 LEU B O 1
ATOM 4257 N N . GLN B 1 271 ? -3.785 1.267 -16.031 1 98.12 271 GLN B N 1
ATOM 4258 C CA . GLN B 1 271 ? -5.184 1.513 -15.695 1 98.12 271 GLN B CA 1
ATOM 4259 C C . GLN B 1 271 ? -6.055 1.546 -16.953 1 98.12 271 GLN B C 1
ATOM 4261 O O . GLN B 1 271 ? -7.117 0.925 -16.984 1 98.12 271 GLN B O 1
ATOM 4266 N N . GLN B 1 272 ? -5.598 2.232 -17.938 1 97 272 GLN B N 1
ATOM 4267 C CA . GLN B 1 272 ? -6.348 2.363 -19.188 1 97 272 GLN B CA 1
ATOM 4268 C C . GLN B 1 272 ? -6.48 1.017 -19.891 1 97 272 GLN B C 1
ATOM 4270 O O . GLN B 1 272 ? -7.551 0.684 -20.406 1 97 272 GLN B O 1
ATOM 4275 N N . ALA B 1 273 ? -5.434 0.279 -19.922 1 97.5 273 ALA B N 1
ATOM 4276 C CA . ALA B 1 273 ? -5.434 -1.015 -20.594 1 97.5 273 ALA B CA 1
ATOM 4277 C C . ALA B 1 273 ? -6.418 -1.978 -19.938 1 97.5 273 ALA B C 1
ATOM 4279 O O . ALA B 1 273 ? -7.172 -2.67 -20.625 1 97.5 273 ALA B O 1
ATOM 4280 N N . PHE B 1 274 ? -6.438 -2.006 -18.641 1 96.88 274 PHE B N 1
ATOM 4281 C CA . PHE B 1 274 ? -7.344 -2.896 -17.922 1 96.88 274 PHE B CA 1
ATOM 4282 C C . PHE B 1 274 ? -8.789 -2.451 -18.094 1 96.88 274 PHE B C 1
ATOM 4284 O O . PHE B 1 274 ? -9.695 -3.283 -18.188 1 96.88 274 PHE B O 1
ATOM 4291 N N . GLN B 1 275 ? -8.977 -1.156 -18.141 1 94.94 275 GLN B N 1
ATOM 4292 C CA . GLN B 1 275 ? -10.32 -0.646 -18.359 1 94.94 275 GLN B CA 1
ATOM 4293 C C . GLN B 1 275 ? -10.852 -1.071 -19.734 1 94.94 275 GLN B C 1
ATOM 4295 O O . GLN B 1 275 ? -12.023 -1.443 -19.859 1 94.94 275 GLN B O 1
ATOM 4300 N N . ILE B 1 276 ? -10 -1.026 -20.719 1 96.12 276 ILE B N 1
ATOM 4301 C CA . ILE B 1 276 ? -10.375 -1.417 -22.078 1 96.12 276 ILE B CA 1
ATOM 4302 C C . ILE B 1 276 ? -10.75 -2.898 -22.109 1 96.12 276 ILE B C 1
ATOM 4304 O O . ILE B 1 276 ? -11.734 -3.289 -22.734 1 96.12 276 ILE B O 1
ATOM 4308 N N . LEU B 1 277 ? -9.977 -3.742 -21.422 1 95.38 277 LEU B N 1
ATOM 4309 C CA . LEU B 1 277 ? -10.25 -5.172 -21.375 1 95.38 277 LEU B CA 1
ATOM 4310 C C . LEU B 1 277 ? -11.586 -5.449 -20.688 1 95.38 277 LEU B C 1
ATOM 4312 O O . LEU B 1 277 ? -12.328 -6.344 -21.094 1 95.38 277 LEU B O 1
ATOM 4316 N N . LYS B 1 278 ? -11.883 -4.648 -19.688 1 91.94 278 LYS B N 1
ATOM 4317 C CA . LYS B 1 278 ? -13.117 -4.832 -18.922 1 91.94 278 LYS B CA 1
ATOM 4318 C C . LYS B 1 278 ? -14.336 -4.449 -19.766 1 91.94 278 LYS B C 1
ATOM 4320 O O . LYS B 1 278 ? -15.406 -5.059 -19.625 1 91.94 278 LYS B O 1
ATOM 4325 N N . GLU B 1 279 ? -14.18 -3.473 -20.578 1 89.25 279 GLU B N 1
ATOM 4326 C CA . GLU B 1 279 ? -15.297 -2.988 -21.391 1 89.25 279 GLU B CA 1
ATOM 4327 C C . GLU B 1 279 ? -15.602 -3.945 -22.531 1 89.25 279 GLU B C 1
ATOM 4329 O O . GLU B 1 279 ? -16.688 -3.898 -23.109 1 89.25 279 GLU B O 1
ATOM 4334 N N . LYS B 1 280 ? -14.742 -4.812 -22.875 1 86.69 280 LYS B N 1
ATOM 4335 C CA . LYS B 1 280 ? -14.938 -5.773 -23.969 1 86.69 280 LYS B CA 1
ATOM 4336 C C . LYS B 1 280 ? -15.617 -7.039 -23.453 1 86.69 280 LYS B C 1
ATOM 4338 O O . LYS B 1 280 ? -15.914 -7.945 -24.234 1 86.69 280 LYS B O 1
ATOM 4343 N N . LEU B 1 281 ? -15.914 -7.141 -22.141 1 80.44 281 LEU B N 1
ATOM 4344 C CA . LEU B 1 281 ? -16.578 -8.305 -21.562 1 80.44 281 LEU B CA 1
ATOM 4345 C C . LEU B 1 281 ? -18.078 -8.281 -21.875 1 80.44 281 LEU B C 1
ATOM 4347 O O . LEU B 1 281 ? -18.688 -7.207 -21.906 1 80.44 281 LEU B O 1
#

pLDDT: mean 96.79, std 2.91, range [78.5, 98.94]

Sequence (562 aa):
MQRLLLANDLPGVGKVALATSIPIAAACQVETMLLPTVLLSSHTGGFPDVVIEDMTDLNQAYFEQWKNLNLELAGILSGYCRNPQQLSQLAMYAKQTETPLIVDPIMGDSGRLYTGFTSSYVEAMKELTQSAQLILPNITEASLLTGRNYLGDSYDIHDIEDLLEALAEQVSADIVLTGISFDDSQIGVAYFQQETGEITTYMSKKYPANFFGTGDILSTLLAVATIQQINLHQAIPLALDFIDKSLERTLALDRDLKFGISFEPFLAELQQAFQILKEKLMQRLLLANDLPGVGKVALATSIPIAAACQVETMLLPTVLLSSHTGGFPDVVIEDMTDLNQAYFEQWKNLNLELAGILSGYCRNPQQLSQLAMYAKQTETPLIVDPIMGDSGRLYTGFTSSYVEAMKELTQSAQLILPNITEASLLTGRNYLGDSYDIHDIEDLLEALAEQVSADIVLTGISFDDSQIGVAYFQQETGEITTYMSKKYPANFFGTGDILSTLLAVATIQQINLHQAIPLALDFIDKSLERTLALDRDLKFGISFEPFLAELQQAFQILKEKL

Secondary structure (DSSP, 8-state):
--EEEEEEEEESSSB-HHHHHHHHHHHTT-EEEEEEEEEESS-SSS-SS--EEE-HHHHHHHHHHHHHHT---SEEEE---SSHHHHHHHHHHHHHHT--EEE----EETTEEPTT--HHHHHHHHHHHHTEEEE--BHHHHHHHHTPPP-TT---HHHHHHHHHHHHTT-SSEEEEEEEEEETTEEEEEEEETTTTEEEEEEEEPPSS--SSHHHHHHHHHHHHHHTT--HHHHHHHHHHHHHHHHHHHHHTTS-GGGB---GGGHHHHHHHHHHHHHT-/--EEEEEEEEESSSB-HHHHHHHHHHHTT-EEEEEEEEEESS-SSS-SS--EEE-HHHHHHHHHHHHHHT---SEEEE---SSHHHHHHHHHHHHHHT--EEE----EETTEEPTT--HHHHHHHHHHHHTEEEE--BHHHHHHHHTPPP-TT---HHHHHHHHHHHHTT-SSEEEEEEEEEETTEEEEEEEETTTTEEEEEEEEPPSS--SSHHHHHHHHHHHHHHTT--HHHHHHHHHHHHHHHHHHHHHTTS-GGGB---GGGHHHHHHHHHHHHHT-

Foldseek 3Di:
DAEEEFEEADELFAQAGPNPLVLLCVLQVYHYHYHHQKYWPADPPPDPPIDIDGCLVVSLVVLVVVLVVLDDHLAYEHDDHLDLSSLVSVQVSCVSNVHAYEYELHADDQQDGDPPDDLRSLVSSLVSQQRHQEYEEEQNNLCSSLVHHRPGDADDPVVVLVSLVSSVVSHQHWYWHFFDDNDQFKGWIWTQDNVVRDIDTDIDGHDPDDAHHLVVQQSSQVRSCVSLVFDCVQSRNLSRVLSRVQQVVLVVVVDDRRRHTRSVVCSNVSSVSSVVRSVVD/DAEEEFEEADELFAQAGCNPLVLLCVLQVYHYHYHHQKYWPADPPPDPPIDIDGCLVVSLVVLVVVLVVLDDHLEYEHDDHLDLSSLVSVQVSCVSNVHAYEYELHADDQQDGDPPDDLRSLVSSLVSQQRHQEYEEEQNNLCSSLVHHRPGDADDPVVVLVSVVSSVVSHQHWYWHFFDDNDQFKGWIWTQDNVVRDIDTDIDGHDPDDAHHLVVQQSSQVRSCVSLVFDVVLSRNLSRVLSRVQQVVLVVVVDDRRRHTRSVVCSNVSSVSSVVSSVVD

InterPro domains:
  IPR004625 Pyridoxine kinase [PTHR10534] (32-255)
  IPR013749 Pyridoxamine kinase/Phosphomethylpyrimidine kinase [PF08543] (79-254)
  IPR029056 Ribokinase-like [G3DSA:3.40.1190.20] (1-280)
  IPR029056 Ribokinase-like [SSF53613] (1-274)

Nearest PDB structures (foldseek):
  3h74-assembly1_A  TM=9.250E-01  e=6.631E-26  Lactiplantibacillus plantarum
  3mbj-assembly1_A  TM=9.503E-01  e=2.989E-24  Bacteroides thetaiotaomicron VPI-5482
  3mbh-assembly1_D  TM=9.285E-01  e=4.175E-23  Bacteroides thetaiotaomicron VPI-5482
  2i5b-assembly2_D  TM=8.560E-01  e=9.267E-15  Bacillus subtilis
  2i5b-assembly1_B  TM=8.670E-01  e=1.735E-13  Bacillus subtilis

Radius of gyration: 23.87 Å; Cα contacts (8 Å, |Δi|>4): 1146; chains: 2; bounding box: 47×71×52 Å